Protein 3A5V (pdb70)

CATH classification: 3.20.20.70 (+1 more: 2.60.40.1180)

Foldseek 3Di:
DPQPPQLFFAAAAECPLPQNLVAALVVLLLLLVLCLVVCVVVLHHFEREYEPNQWDQDADPVREIWGHCVRYVPTLQVSQVSSVVSVGAYHYEFELACARPVGGGGDNVNQLRHLLVCVVSRHAEYEYAHPHNVPQADALVSVLVSLLSNLVSNVVSVHHHQFEYHHALGNHCLPRVQVRHQEYEQAAAEDLAAQDDDPQCPDQESDDDRRGHNQHLNSLLSHLLVRLVSFHRRYAYASHEQCQPVPNDDLQLSLLSLQQCQQSLHRHYHHDRSNDADPSSCLRSVQSLSNCNSRFSVRGHWHWLDDDPQWTWTKDDGPPAKIKIKIFGQAQFKDKDKDFLCSNPVVLPPQFDQQDWWWKAFRSVRGIPHIDGGMDIDIAGHRHMTIIMTPHHRGHD

Radius of gyration: 21.17 Å; Cα contacts (8 Å, |Δi|>4): 950; chains: 1; bounding box: 44×57×59 Å

Structure (mmCIF, N/CA/C/O backbone):
data_3A5V
#
_entry.id   3A5V
#
_cell.length_a   142.470
_cell.length_b   142.470
_cell.length_c   130.580
_cell.angle_alpha   90.00
_cell.angle_beta   90.00
_cell.angle_gamma   90.00
#
_symmetry.space_group_name_H-M   'I 4 2 2'
#
loop_
_entity.id
_entity.type
_entity.pdbx_description
1 polymer Alpha-galactosidase
2 branched alpha-D-mannopyranose-(1-3)-[alpha-D-mannopyranose-(1-6)]alpha-D-mannopyranose-(1-6)-[alpha-D-mannopyranose-(1-3)]beta-D-mannopyranose-(1-4)-2-acetamido-2-deoxy-beta-D-glucopyranose-(1-4)-2-acetamido-2-deoxy-beta-D-glucopyranose
3 branched 2-acetamido-2-deoxy-beta-D-glucopyranose-(1-4)-2-acetamido-2-deoxy-beta-D-glucopyranose
4 branched beta-D-mannopyranose-(1-4)-2-acetamido-2-deoxy-beta-D-glucopyranose-(1-4)-2-acetamido-2-deoxy-beta-D-glucopyranose
5 non-polymer 2-(2-{2-[2-(2-METHOXY-ETHOXY)-ETHOXY]-ETHOXY}-ETHOXY)-ETHANOL
6 non-polymer 2-AMINO-2-HYDROXYMETHYL-PROPANE-1,3-DIOL
7 water water
#
loop_
_atom_site.group_PDB
_atom_site.id
_atom_site.type_symbol
_atom_site.label_atom_id
_atom_site.label_alt_id
_atom_site.label_comp_id
_atom_site.label_asym_id
_atom_site.label_entity_id
_atom_site.label_seq_id
_atom_site.pdbx_PDB_ins_code
_atom_site.Cartn_x
_atom_site.Cartn_y
_atom_site.Cartn_z
_atom_site.occupancy
_atom_site.B_iso_or_equiv
_atom_site.auth_seq_id
_atom_site.auth_comp_id
_atom_site.auth_asym_id
_atom_site.auth_atom_id
_atom_site.pdbx_PDB_model_num
ATOM 1 N N . ALA A 1 1 ? 25.110 4.169 24.400 1.00 23.83 1 ALA A N 1
ATOM 2 C CA . ALA A 1 1 ? 25.331 4.052 22.928 1.00 23.88 1 ALA A CA 1
ATOM 3 C C . ALA A 1 1 ? 26.824 3.895 22.614 1.00 24.49 1 ALA A C 1
ATOM 4 O O . ALA A 1 1 ? 27.688 4.417 23.350 1.00 23.89 1 ALA A O 1
ATOM 6 N N . ASN A 1 2 ? 27.102 3.156 21.535 1.00 24.56 2 ASN A N 1
ATOM 7 C CA . ASN A 1 2 ? 28.470 2.881 21.054 1.00 24.35 2 ASN A CA 1
ATOM 8 C C . ASN A 1 2 ? 28.849 3.924 20.005 1.00 23.05 2 ASN A C 1
ATOM 9 O O . ASN A 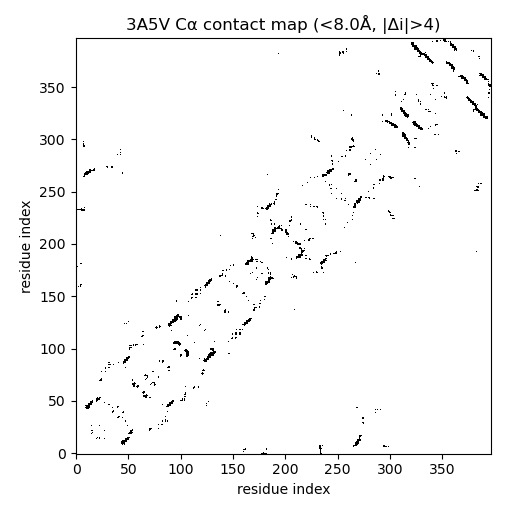1 2 ? 28.998 3.605 18.829 1.00 24.29 2 ASN A O 1
ATOM 14 N N . ASN A 1 3 ? 28.968 5.184 20.429 1.00 21.32 3 ASN A N 1
ATOM 15 C CA . ASN A 1 3 ? 29.329 6.281 19.526 1.00 19.59 3 ASN A CA 1
ATOM 16 C C . ASN A 1 3 ? 30.638 6.970 19.944 1.00 18.44 3 ASN A C 1
ATOM 17 O O . ASN A 1 3 ? 30.925 8.079 19.519 1.00 17.69 3 ASN A O 1
ATOM 22 N N . GLY A 1 4 ? 31.417 6.314 20.792 1.00 17.90 4 GLY A N 1
ATOM 23 C CA . GLY A 1 4 ? 32.687 6.886 21.242 1.00 17.50 4 GLY A CA 1
ATOM 24 C C . GLY A 1 4 ? 32.589 7.966 22.300 1.00 16.77 4 GLY A C 1
ATOM 25 O O . GLY A 1 4 ? 33.608 8.525 22.708 1.00 16.35 4 GLY A O 1
ATOM 26 N N . LEU A 1 5 ? 31.371 8.267 22.766 1.00 15.27 5 LEU A N 1
ATOM 27 C CA . LEU A 1 5 ? 31.182 9.372 23.702 1.00 14.45 5 LEU A CA 1
ATOM 28 C C . LEU A 1 5 ? 30.685 8.884 25.059 1.00 14.16 5 LEU A C 1
ATOM 29 O O . LEU A 1 5 ? 30.175 7.762 25.166 1.00 13.43 5 LEU A O 1
ATOM 34 N N . ALA A 1 6 ? 30.834 9.726 26.084 1.00 13.52 6 ALA A N 1
ATOM 35 C CA . ALA A 1 6 ? 30.427 9.358 27.461 1.00 13.73 6 ALA A CA 1
ATOM 36 C C . ALA A 1 6 ? 30.973 7.990 27.897 1.00 13.88 6 ALA A C 1
ATOM 37 O O . ALA A 1 6 ? 30.263 7.182 28.532 1.00 13.11 6 ALA A O 1
ATOM 39 N N . ILE A 1 7 ? 32.250 7.738 27.578 1.00 13.14 7 ILE A N 1
ATOM 40 C CA . ILE A 1 7 ? 32.912 6.489 27.999 1.00 13.97 7 ILE A CA 1
ATOM 41 C C . ILE A 1 7 ? 32.901 6.424 29.535 1.00 12.52 7 ILE A C 1
ATOM 42 O O . ILE A 1 7 ? 32.737 5.355 30.131 1.00 12.70 7 ILE A O 1
ATOM 47 N N . THR A 1 8 ? 33.103 7.589 30.145 1.00 12.00 8 THR A N 1
ATOM 48 C CA . THR A 1 8 ? 32.808 7.843 31.550 1.00 11.90 8 THR A CA 1
ATOM 49 C C . THR A 1 8 ? 31.638 8.847 31.531 1.00 11.93 8 THR A C 1
ATOM 50 O O . THR A 1 8 ? 31.357 9.449 30.474 1.00 11.59 8 THR A O 1
ATOM 54 N N . PRO A 1 9 ? 30.936 9.022 32.671 1.00 11.18 9 PRO A N 1
ATOM 55 C CA . PRO A 1 9 ? 29.858 10.010 32.674 1.00 12.16 9 PRO A CA 1
ATOM 56 C C . PRO A 1 9 ? 30.333 11.417 32.273 1.00 12.55 9 PRO A C 1
ATOM 57 O O . PRO A 1 9 ? 31.429 11.836 32.672 1.00 12.65 9 PRO A O 1
ATOM 61 N N . GLN A 1 10 ? 29.519 12.136 31.498 1.00 12.07 10 GLN A N 1
ATOM 62 C CA . GLN A 1 10 ? 29.864 13.523 31.116 1.00 12.08 10 GLN A CA 1
ATOM 63 C C . GLN A 1 10 ? 29.876 14.472 32.330 1.00 11.76 10 GLN A C 1
ATOM 64 O O . GLN A 1 10 ? 29.174 14.248 33.313 1.00 10.65 10 GLN A O 1
ATOM 70 N N . MET A 1 11 ? 30.695 15.519 32.249 1.00 10.84 11 MET A N 1
ATOM 71 C CA . MET A 1 11 ? 30.759 16.537 33.283 1.00 11.15 11 MET A CA 1
ATOM 72 C C . MET A 1 11 ? 30.675 17.897 32.601 1.00 11.28 11 MET A C 1
ATOM 73 O O . MET A 1 11 ? 31.169 18.072 31.485 1.00 10.95 11 MET A O 1
ATOM 78 N N . GLY A 1 12 ? 30.063 18.865 33.268 1.00 11.28 12 GLY A N 1
ATOM 79 C CA . GLY A 1 12 ? 29.858 20.159 32.630 1.00 11.43 12 GLY A CA 1
ATOM 80 C C . GLY A 1 12 ? 29.035 21.100 33.481 1.00 11.40 12 GLY A C 1
ATOM 81 O O . GLY A 1 12 ? 28.982 20.968 34.716 1.00 11.45 12 GLY A O 1
ATOM 82 N N . TRP A 1 13 ? 28.396 22.044 32.807 1.00 11.76 13 TRP A N 1
ATOM 83 C CA . TRP A 1 13 ? 27.618 23.112 33.439 1.00 11.91 13 TRP A CA 1
ATOM 84 C C . TRP A 1 13 ? 26.503 23.533 32.468 1.00 11.99 13 TRP A C 1
ATOM 85 O O . TRP A 1 13 ? 26.693 23.513 31.241 1.00 12.82 13 TRP A O 1
ATOM 96 N N . ASN A 1 14 ? 25.360 23.922 33.029 1.00 12.13 14 ASN A N 1
ATOM 97 C CA . ASN A 1 14 ? 24.132 24.207 32.283 1.00 12.43 14 ASN A CA 1
ATOM 98 C C . ASN A 1 14 ? 23.582 25.587 32.687 1.00 11.92 14 ASN A C 1
ATOM 99 O O . ASN A 1 14 ? 23.594 25.932 33.866 1.00 12.65 14 ASN A O 1
ATOM 104 N N . THR A 1 15 ? 23.118 26.365 31.700 1.00 12.70 15 THR A N 1
ATOM 105 C CA . THR A 1 15 ? 22.698 27.766 31.898 1.00 12.90 15 THR A CA 1
ATOM 106 C C . THR A 1 15 ? 21.412 27.975 32.705 1.00 13.54 15 THR A C 1
ATOM 107 O O . THR A 1 15 ? 21.188 29.079 33.202 1.00 13.40 15 THR A O 1
ATOM 111 N N . TRP A 1 16 ? 20.574 26.939 32.826 1.00 13.41 16 TRP A N 1
ATOM 112 C CA . TRP A 1 16 ? 19.193 27.152 33.310 1.00 13.51 16 TRP A CA 1
ATOM 113 C C . TRP A 1 16 ? 19.066 27.746 34.716 1.00 14.10 16 TRP A C 1
ATOM 114 O O . TRP A 1 16 ? 18.436 28.795 34.885 1.00 13.84 16 TRP A O 1
ATOM 125 N N . ASN A 1 17 ? 19.633 27.078 35.720 1.00 14.34 17 ASN A N 1
ATOM 126 C CA . ASN A 1 17 ? 19.400 27.479 37.114 1.00 15.15 17 ASN A CA 1
ATOM 127 C C . ASN A 1 17 ? 19.815 28.918 37.402 1.00 15.82 17 ASN A C 1
ATOM 128 O O . ASN A 1 17 ? 19.069 29.673 38.035 1.00 16.28 17 ASN A O 1
ATOM 133 N N . LYS A 1 18 ? 20.972 29.311 36.881 1.00 15.69 18 LYS A N 1
ATOM 134 C CA . LYS A 1 18 ? 21.472 30.660 37.100 1.00 16.16 18 LYS A CA 1
ATOM 135 C C . LYS A 1 18 ? 20.771 31.713 36.204 1.00 16.34 18 LYS A C 1
ATOM 136 O O . LYS A 1 18 ? 20.335 32.757 36.693 1.00 16.26 18 LYS A O 1
ATOM 142 N N . TYR A 1 19 ? 20.653 31.438 34.906 1.00 16.42 19 TYR A N 1
ATOM 143 C CA . TYR A 1 19 ? 20.241 32.489 33.962 1.00 17.30 19 TYR A CA 1
ATOM 144 C C . TYR A 1 19 ? 18.828 32.351 33.433 1.00 17.77 19 TYR A C 1
ATOM 145 O O . TYR A 1 19 ? 18.223 33.343 33.018 1.00 17.52 19 TYR A O 1
ATOM 154 N N . GLY A 1 20 ? 18.306 31.125 33.439 1.00 18.29 20 GLY A N 1
ATOM 155 C CA . GLY A 1 20 ? 16.968 30.860 32.917 1.00 19.03 20 GLY A CA 1
ATOM 156 C C . GLY A 1 20 ? 16.730 31.443 31.536 1.00 20.16 20 GLY A C 1
ATOM 157 O O . GLY A 1 20 ? 17.547 31.301 30.614 1.00 19.62 20 GLY A O 1
ATOM 158 N N . CYS A 1 21 ? 15.603 32.127 31.397 1.00 21.07 21 CYS A N 1
ATOM 159 C CA . CYS A 1 21 ? 15.274 32.782 30.152 1.00 23.00 21 CYS A CA 1
ATOM 160 C C . CYS A 1 21 ? 16.021 34.096 29.907 1.00 23.67 21 CYS A C 1
ATOM 161 O O . CYS A 1 21 ? 15.906 34.670 28.831 1.00 24.80 21 CYS A O 1
ATOM 164 N N . ASN A 1 22 ? 16.797 34.579 30.877 1.00 24.04 22 ASN A N 1
ATOM 165 C CA . ASN A 1 22 ? 17.680 35.725 30.623 1.00 25.08 22 ASN A CA 1
ATOM 166 C C . ASN A 1 22 ? 19.017 35.324 29.983 1.00 24.52 22 ASN A C 1
ATOM 167 O O . ASN A 1 22 ? 19.917 36.148 29.834 1.00 24.92 22 ASN A O 1
ATOM 172 N N . VAL A 1 23 ? 19.142 34.061 29.590 1.00 23.25 23 VAL A N 1
ATOM 173 C CA . VAL A 1 23 ? 20.383 33.586 28.963 1.00 22.57 23 VAL A CA 1
ATOM 174 C C . VAL A 1 23 ? 20.714 34.411 27.692 1.00 22.29 23 VAL A C 1
ATOM 175 O O . VAL A 1 23 ? 19.822 34.784 26.926 1.00 22.34 23 VAL A O 1
ATOM 179 N N . ASP A 1 24 ? 21.992 34.720 27.491 1.00 21.31 24 ASP A N 1
ATOM 180 C CA . ASP A 1 24 ? 22.421 35.392 26.262 1.00 20.66 24 ASP A CA 1
ATOM 181 C C . ASP A 1 24 ? 23.891 35.080 25.990 1.00 19.87 24 ASP A C 1
ATOM 182 O O . ASP A 1 24 ? 24.565 34.474 26.828 1.00 19.02 24 ASP A O 1
ATOM 187 N N . GLU A 1 25 ? 24.379 35.520 24.832 1.00 19.38 25 GLU A N 1
ATOM 188 C CA . GLU A 1 25 ? 25.748 35.258 24.397 1.00 19.21 25 GLU A CA 1
ATOM 189 C C . GLU A 1 25 ? 26.801 35.654 25.437 1.00 19.16 25 GLU A C 1
ATOM 190 O O . GLU A 1 25 ? 27.715 34.872 25.714 1.00 18.69 25 GLU A O 1
ATOM 196 N N . GLN A 1 26 ? 26.673 36.853 26.018 1.00 18.88 26 GLN A N 1
ATOM 197 C CA . GLN A 1 26 ? 27.708 37.362 26.927 1.00 19.24 26 GLN A CA 1
ATOM 198 C C . GLN A 1 26 ? 27.784 36.614 28.252 1.00 18.22 26 GLN A C 1
ATOM 199 O O . GLN A 1 26 ? 28.878 36.367 28.761 1.00 16.95 26 GLN A O 1
ATOM 205 N N . LEU A 1 27 ? 26.622 36.256 28.797 1.00 17.51 27 LEU A N 1
ATOM 206 C CA . LEU A 1 27 ? 26.564 35.479 30.031 1.00 17.21 27 LEU A CA 1
ATOM 207 C C . LEU A 1 27 ? 27.166 34.091 29.837 1.00 16.41 27 LEU A C 1
ATOM 208 O O . LEU A 1 27 ? 27.891 33.587 30.708 1.00 16.77 27 LEU A O 1
ATOM 213 N N . ILE A 1 28 ? 26.870 33.471 28.702 1.00 15.77 28 ILE A N 1
ATOM 214 C CA . ILE A 1 28 ? 27.435 32.153 28.397 1.00 15.29 28 ILE A CA 1
ATOM 215 C C . ILE A 1 28 ? 28.966 32.245 28.279 1.00 16.17 28 ILE A C 1
ATOM 216 O O . ILE A 1 28 ? 29.700 31.423 28.829 1.00 14.97 28 ILE A O 1
ATOM 221 N N . LEU A 1 29 ? 29.436 33.260 27.557 1.00 16.70 29 LEU A N 1
ATOM 222 C CA . LEU A 1 29 ? 30.876 33.435 27.345 1.00 18.71 29 LEU A CA 1
ATOM 223 C C . LEU A 1 29 ? 31.598 33.727 28.663 1.00 17.50 29 LEU A C 1
ATOM 224 O O . LEU A 1 29 ? 32.665 33.179 28.910 1.00 17.35 29 LEU A O 1
ATOM 229 N N . ASP A 1 30 ? 31.005 34.549 29.529 1.00 17.21 30 ASP A N 1
ATOM 230 C CA . ASP A 1 30 ? 31.586 34.803 30.850 1.00 17.16 30 ASP A CA 1
ATOM 231 C C . ASP A 1 30 ? 31.622 33.555 31.741 1.00 16.11 30 ASP A C 1
ATOM 232 O O . ASP A 1 30 ? 32.576 33.348 32.490 1.00 15.21 30 ASP A O 1
ATOM 237 N N . ALA A 1 31 ? 30.575 32.735 31.668 1.00 15.50 31 ALA A N 1
ATOM 238 C CA . ALA A 1 31 ? 30.541 31.479 32.435 1.00 14.53 31 ALA A CA 1
ATOM 239 C C . ALA A 1 31 ? 31.604 30.488 31.917 1.00 14.20 31 ALA A C 1
ATOM 240 O O . ALA A 1 31 ? 32.270 29.833 32.718 1.00 14.16 31 ALA A O 1
ATOM 242 N N . ALA A 1 32 ? 31.753 30.386 30.591 1.00 13.66 32 ALA A N 1
ATOM 243 C CA . ALA A 1 32 ? 32.756 29.482 29.992 1.00 13.80 32 ALA A CA 1
ATOM 244 C C . ALA A 1 32 ? 34.165 29.891 30.417 1.00 13.70 32 ALA A C 1
ATOM 245 O O . ALA A 1 32 ? 35.002 29.026 30.717 1.00 13.57 32 ALA A O 1
ATOM 247 N N . LYS A 1 33 ? 34.419 31.207 30.460 1.00 13.05 33 LYS A N 1
ATOM 248 C CA . LYS A 1 33 ? 35.722 31.725 30.897 1.00 13.64 33 LYS A CA 1
ATOM 249 C C . LYS A 1 33 ? 35.967 31.476 32.377 1.00 13.55 33 LYS A C 1
ATOM 250 O O . LYS A 1 33 ? 37.085 31.168 32.781 1.00 14.41 33 LYS A O 1
ATOM 256 N N . ALA A 1 34 ? 34.916 31.586 33.187 1.00 12.90 34 ALA A N 1
ATOM 257 C CA . ALA A 1 34 ? 35.000 31.238 34.609 1.00 12.87 34 ALA A CA 1
ATOM 258 C C . ALA A 1 34 ? 35.255 29.728 34.832 1.00 12.91 34 ALA A C 1
ATOM 259 O O . ALA A 1 34 ? 36.074 29.348 35.671 1.00 13.63 34 ALA A O 1
ATOM 261 N N . ILE A 1 35 ? 34.546 28.879 34.082 1.00 13.13 35 ILE A N 1
ATOM 262 C CA . ILE A 1 35 ? 34.776 27.427 34.079 1.00 12.48 35 ILE A CA 1
ATOM 263 C C . ILE A 1 35 ? 36.248 27.100 33.775 1.00 13.65 35 ILE A C 1
ATOM 264 O O . ILE A 1 35 ? 36.873 26.334 34.512 1.00 12.94 35 ILE A O 1
ATOM 269 N N . ALA A 1 36 ? 36.806 27.716 32.721 1.00 13.36 36 ALA A N 1
ATOM 270 C CA . ALA A 1 36 ? 38.221 27.533 32.393 1.00 13.67 36 ALA A CA 1
ATOM 271 C C . ALA A 1 36 ? 39.149 28.085 33.473 1.00 14.00 36 ALA A C 1
ATOM 272 O O . ALA A 1 36 ? 40.058 27.392 33.922 1.00 14.74 36 ALA A O 1
ATOM 274 N N . SER A 1 37 ? 38.914 29.323 33.897 1.00 14.06 37 SER A N 1
ATOM 275 C CA . SER A 1 37 ? 39.846 30.016 34.808 1.00 13.61 37 SER A CA 1
ATOM 276 C C . SER A 1 37 ? 39.831 29.479 36.242 1.00 14.21 37 SER A C 1
ATOM 277 O O . SER A 1 37 ? 40.873 29.461 36.920 1.00 13.76 37 SER A O 1
ATOM 280 N N . SER A 1 38 ? 38.664 29.031 36.696 1.00 13.49 38 SER A N 1
ATOM 281 C CA . SER A 1 38 ? 38.526 28.515 38.062 1.00 13.67 38 SER A CA 1
ATOM 282 C C . SER A 1 38 ? 39.190 27.160 38.254 1.00 13.65 38 SER A C 1
ATOM 283 O O . SER A 1 38 ? 39.368 26.725 39.389 1.00 14.43 38 SER A O 1
ATOM 286 N N . GLY A 1 39 ? 39.502 26.470 37.161 1.00 13.35 39 GLY A N 1
ATOM 287 C CA . GLY A 1 39 ? 40.045 25.111 37.250 1.00 13.72 39 GLY A CA 1
ATOM 288 C C . GLY A 1 39 ? 39.027 24.002 36.982 1.00 13.85 39 GLY A C 1
ATOM 289 O O . GLY A 1 39 ? 39.401 22.829 36.882 1.00 14.08 39 GLY A O 1
ATOM 290 N N . LEU A 1 40 ? 37.750 24.361 36.869 1.00 13.23 40 LEU A N 1
ATOM 291 C CA . LEU A 1 40 ? 36.692 23.373 36.624 1.00 13.47 40 LEU A CA 1
ATOM 292 C C . LEU A 1 40 ? 36.907 22.614 35.321 1.00 13.47 40 LEU A C 1
ATOM 293 O O . LEU A 1 40 ? 36.727 21.400 35.277 1.00 12.61 40 LEU A O 1
ATOM 298 N N . LYS A 1 41 ? 37.304 23.328 34.262 1.00 13.16 41 LYS A N 1
ATOM 299 C CA . LYS A 1 41 ? 37.611 22.670 33.006 1.00 14.13 41 LYS A CA 1
ATOM 300 C C . LYS A 1 41 ? 38.622 21.527 33.167 1.00 14.09 41 LYS A C 1
ATOM 301 O O . LYS A 1 41 ? 38.383 20.398 32.705 1.00 14.04 41 LYS A O 1
ATOM 307 N N . ASP A 1 42 ? 39.752 21.818 33.807 1.00 14.74 42 ASP A N 1
ATOM 308 C CA . ASP A 1 42 ? 40.805 20.824 33.937 1.00 15.99 42 ASP A CA 1
ATOM 309 C C . ASP A 1 42 ? 40.444 19.698 34.913 1.00 16.37 42 ASP A C 1
ATOM 310 O O . ASP A 1 42 ? 41.037 18.625 34.856 1.00 16.66 42 ASP A O 1
ATOM 315 N N . LEU A 1 43 ? 39.476 19.944 35.799 1.00 16.32 43 LEU A N 1
ATOM 316 C CA . LEU A 1 43 ? 38.936 18.871 36.653 1.00 16.36 43 LEU A CA 1
ATOM 317 C C . LEU A 1 43 ? 38.064 17.876 35.874 1.00 16.15 43 LEU A C 1
ATOM 318 O O . LEU A 1 43 ? 37.841 16.751 36.326 1.00 16.52 43 LEU A O 1
ATOM 323 N N . GLY A 1 44 ? 37.580 18.291 34.702 1.00 15.43 44 GLY A N 1
ATOM 324 C CA . GLY A 1 44 ? 36.757 17.424 33.854 1.00 14.59 44 GLY A CA 1
ATOM 325 C C . GLY A 1 44 ? 35.448 18.031 33.392 1.00 14.28 44 GLY A C 1
ATOM 326 O O . GLY A 1 44 ? 34.813 17.478 32.502 1.00 13.81 44 GLY A O 1
ATOM 327 N N . TYR A 1 45 ? 35.034 19.161 33.985 1.00 13.34 45 TYR A N 1
ATOM 328 C CA . TYR A 1 45 ? 33.755 19.785 33.617 1.00 13.58 45 TYR A CA 1
ATOM 329 C C . TYR A 1 45 ? 33.944 20.591 32.330 1.00 13.96 45 TYR A C 1
ATOM 330 O O . TYR A 1 45 ? 34.263 21.791 32.373 1.00 13.53 45 TYR A O 1
ATOM 339 N N . ASN A 1 46 ? 33.740 19.935 31.198 1.00 14.53 46 ASN A N 1
ATOM 340 C CA . ASN A 1 46 ? 34.142 20.514 29.927 1.00 15.41 46 ASN A CA 1
ATOM 341 C C . ASN A 1 46 ? 32.988 20.868 29.000 1.00 15.47 46 ASN A C 1
ATOM 342 O O . ASN A 1 46 ? 33.209 21.558 28.007 1.00 15.77 46 ASN A O 1
ATOM 347 N N . TYR A 1 47 ? 31.759 20.416 29.319 1.00 14.07 47 TYR A N 1
ATOM 348 C CA . TYR A 1 47 ? 30.592 20.778 28.502 1.00 13.26 47 TYR A CA 1
ATOM 349 C C . TYR A 1 47 ? 29.913 22.063 29.018 1.00 13.45 47 TYR A C 1
ATOM 350 O O . TYR A 1 47 ? 29.619 22.185 30.208 1.00 13.23 47 TYR A O 1
ATOM 359 N N . VAL A 1 48 ? 29.679 23.018 28.119 1.00 13.25 48 VAL A N 1
ATOM 360 C CA . VAL A 1 48 ? 28.911 24.236 28.435 1.00 13.07 48 VAL A CA 1
ATOM 361 C C . VAL A 1 48 ? 27.582 24.106 27.692 1.00 12.56 48 VAL A C 1
ATOM 362 O O . VAL A 1 48 ? 27.522 24.198 26.461 1.00 13.35 48 VAL A O 1
ATOM 366 N N . ILE A 1 49 ? 26.517 23.877 28.444 1.00 13.66 49 ILE A N 1
ATOM 367 C CA . ILE A 1 49 ? 25.239 23.487 27.848 1.00 12.51 49 ILE A CA 1
ATOM 368 C C . ILE A 1 49 ? 24.269 24.641 27.910 1.00 13.06 49 ILE A C 1
ATOM 369 O O . ILE A 1 49 ? 23.940 25.129 28.992 1.00 12.94 49 ILE A O 1
ATOM 374 N N . ILE A 1 50 ? 23.824 25.088 26.734 1.00 13.03 50 ILE A N 1
ATOM 375 C CA . ILE A 1 50 ? 22.859 26.172 26.627 1.00 12.31 50 ILE A CA 1
ATOM 376 C C . ILE A 1 50 ? 21.476 25.536 26.776 1.00 12.87 50 ILE A C 1
ATOM 377 O O . ILE A 1 50 ? 21.089 24.691 25.951 1.00 12.68 50 ILE A O 1
ATOM 382 N N . ASP A 1 51 ? 20.749 25.912 27.831 1.00 13.07 51 ASP A N 1
ATOM 383 C CA . ASP A 1 51 ? 19.452 25.279 28.113 1.00 13.83 51 ASP A CA 1
ATOM 384 C C . ASP A 1 51 ? 18.316 25.983 27.335 1.00 14.31 51 ASP A C 1
ATOM 385 O O . ASP A 1 51 ? 18.568 26.578 26.286 1.00 14.97 51 ASP A O 1
ATOM 390 N N . ASP A 1 52 ? 17.080 25.932 27.844 1.00 14.86 52 ASP A N 1
ATOM 391 C CA . ASP A 1 52 ? 15.905 26.457 27.138 1.00 14.92 52 ASP A CA 1
ATOM 392 C C . ASP A 1 52 ? 16.002 27.992 26.976 1.00 15.41 52 ASP A C 1
ATOM 393 O O . ASP A 1 52 ? 16.743 28.654 27.711 1.00 14.45 52 ASP A O 1
ATOM 398 N N . CYS A 1 53 ? 15.223 28.540 26.038 1.00 16.63 53 CYS A N 1
ATOM 399 C CA . CYS A 1 53 ? 15.005 30.003 25.856 1.00 17.46 53 CYS A CA 1
ATOM 400 C C . CYS A 1 53 ? 16.087 30.685 24.994 1.00 17.02 53 CYS A C 1
ATOM 401 O O . CYS A 1 53 ? 16.202 31.913 25.006 1.00 17.57 53 CYS A O 1
ATOM 406 N N . TRP A 1 54 ? 16.839 29.891 24.223 1.00 16.13 54 TRP A N 1
ATOM 407 C CA . TRP A 1 54 ? 17.774 30.422 23.216 1.00 16.21 54 TRP A CA 1
ATOM 408 C C . TRP A 1 54 ? 17.072 30.709 21.881 1.00 16.32 54 TRP A C 1
ATOM 409 O O . TRP A 1 54 ? 17.604 31.444 21.058 1.00 16.39 54 TRP A O 1
ATOM 420 N N . GLN A 1 55 ? 15.884 30.128 21.697 1.00 15.94 55 GLN A N 1
ATOM 421 C CA . GLN A 1 55 ? 15.219 30.031 20.397 1.00 16.49 55 GLN A CA 1
ATOM 422 C C . GLN A 1 55 ? 14.653 31.359 19.896 1.00 17.25 55 GLN A C 1
ATOM 423 O O . GLN A 1 55 ? 14.137 32.156 20.669 1.00 16.12 55 GLN A O 1
ATOM 429 N N . LYS A 1 56 ? 14.760 31.565 18.585 1.00 18.09 56 LYS A N 1
ATOM 430 C CA . LYS A 1 56 ? 14.002 32.598 17.891 1.00 19.62 56 LYS A CA 1
ATOM 431 C C . LYS A 1 56 ? 12.513 32.226 17.942 1.00 20.17 56 LYS A C 1
ATOM 432 O O . LYS A 1 56 ? 12.154 31.043 18.114 1.00 19.62 56 LYS A O 1
ATOM 438 N N . ASN A 1 57 ? 11.644 33.228 17.814 1.00 20.58 57 ASN A N 1
ATOM 439 C CA . ASN A 1 57 ? 10.197 33.025 17.984 1.00 22.26 57 ASN A CA 1
ATOM 440 C C . ASN A 1 57 ? 9.528 32.164 16.907 1.00 22.14 57 ASN A C 1
ATOM 441 O O . ASN A 1 57 ? 8.473 31.582 17.154 1.00 22.35 57 ASN A O 1
ATOM 446 N N . GLU A 1 58 ? 10.133 32.085 15.722 1.00 21.95 58 GLU A N 1
ATOM 447 C CA . GLU A 1 58 ? 9.599 31.273 14.635 1.00 22.71 58 GLU A CA 1
ATOM 448 C C . GLU A 1 58 ? 10.732 30.687 13.807 1.00 21.78 58 GLU A C 1
ATOM 449 O O . GLU A 1 58 ? 11.831 31.236 13.795 1.00 21.58 58 GLU A O 1
ATOM 455 N N . ARG A 1 59 ? 10.458 29.566 13.139 1.00 21.02 59 ARG A N 1
ATOM 456 C CA . ARG A 1 59 ? 11.386 28.959 12.185 1.00 21.29 59 ARG A CA 1
ATOM 457 C C . ARG A 1 59 ? 11.541 29.829 10.932 1.00 22.45 59 ARG A C 1
ATOM 458 O O . ARG A 1 59 ? 10.666 30.639 10.612 1.00 21.90 59 ARG A O 1
ATOM 466 N N . GLU A 1 60 ? 12.666 29.657 10.248 1.00 23.55 60 GLU A N 1
ATOM 467 C CA . GLU A 1 60 ? 12.913 30.310 8.971 1.00 24.73 60 GLU A CA 1
ATOM 468 C C . GLU A 1 60 ? 12.007 29.682 7.906 1.00 25.53 60 GLU A C 1
ATOM 469 O O . GLU A 1 60 ? 11.454 28.589 8.103 1.00 24.99 60 GLU A O 1
ATOM 475 N N . SER A 1 61 ? 11.845 30.375 6.779 1.00 26.26 61 SER A N 1
ATOM 476 C CA . SER A 1 61 ? 11.159 29.787 5.615 1.00 26.69 61 SER A CA 1
ATOM 477 C C . SER A 1 61 ? 11.797 28.474 5.220 1.00 26.17 61 SER A C 1
ATOM 478 O O . SER A 1 61 ? 11.107 27.556 4.790 1.00 26.69 61 SER A O 1
ATOM 481 N N . SER A 1 62 ? 13.115 28.396 5.377 1.00 25.79 62 SER A N 1
ATOM 482 C CA . SER A 1 62 ? 13.886 27.181 5.127 1.00 26.00 62 SER A CA 1
ATOM 483 C C . SER A 1 62 ? 13.564 26.045 6.133 1.00 25.42 62 SER A C 1
ATOM 484 O O . SER A 1 62 ? 14.015 24.916 5.948 1.00 24.57 62 SER A O 1
ATOM 487 N N . LYS A 1 63 ? 12.803 26.371 7.187 1.00 24.93 63 LYS A N 1
ATOM 488 C CA . LYS A 1 63 ? 12.399 25.426 8.254 1.00 24.59 63 LYS A CA 1
ATOM 489 C C . LYS A 1 63 ? 13.417 25.256 9.385 1.00 23.86 63 LYS A C 1
ATOM 490 O O . LYS A 1 63 ? 13.114 24.605 10.387 1.00 23.19 63 LYS A O 1
ATOM 496 N N . THR A 1 64 ? 14.612 25.820 9.244 1.00 22.77 64 THR A N 1
ATOM 497 C CA . THR A 1 64 ? 15.559 25.768 10.358 1.00 22.98 64 THR A CA 1
ATOM 498 C C . THR A 1 64 ? 15.129 26.719 11.479 1.00 21.64 64 THR A C 1
ATOM 499 O O . THR A 1 64 ? 14.366 27.683 11.256 1.00 21.54 64 THR A O 1
ATOM 503 N N . LEU A 1 65 ? 15.577 26.416 12.692 1.00 19.83 65 LEU A N 1
ATOM 504 C CA . LEU A 1 65 ? 15.264 27.256 13.830 1.00 18.76 65 LEU A CA 1
ATOM 505 C C . LEU A 1 65 ? 16.564 27.898 14.296 1.00 19.06 65 LEU A C 1
ATOM 506 O O . LEU A 1 65 ? 17.480 27.217 14.785 1.00 18.74 65 LEU A O 1
ATOM 511 N N . LEU A 1 66 ? 16.644 29.211 14.131 1.00 18.70 66 LEU A N 1
ATOM 512 C CA . LEU A 1 66 ? 17.826 29.954 14.545 1.00 18.85 66 LEU A CA 1
ATOM 513 C C . LEU A 1 66 ? 17.665 30.463 15.981 1.00 18.46 66 LEU A C 1
ATOM 514 O O . LEU A 1 66 ? 16.592 30.330 16.584 1.00 17.68 66 LEU A O 1
ATOM 519 N N . ALA A 1 67 ? 18.741 31.022 16.534 1.00 18.64 67 ALA A N 1
ATOM 520 C CA . ALA A 1 67 ? 18.712 31.573 17.880 1.00 18.98 67 ALA A CA 1
ATOM 521 C C . ALA A 1 67 ? 18.105 32.976 17.897 1.00 19.84 67 ALA A C 1
ATOM 522 O O . ALA A 1 67 ? 18.094 33.663 16.871 1.00 20.04 67 ALA A O 1
ATOM 524 N N . ASP A 1 68 ? 17.591 33.388 19.052 1.00 20.06 68 ASP A N 1
ATOM 525 C CA . ASP A 1 68 ? 17.069 34.741 19.206 1.00 21.03 68 ASP A CA 1
ATOM 526 C C . ASP A 1 68 ? 18.150 35.770 18.844 1.00 21.05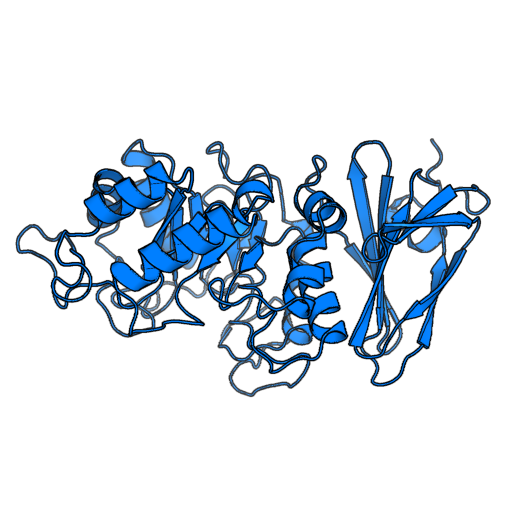 68 ASP A C 1
ATOM 527 O O . ASP A 1 68 ? 19.221 35.781 19.458 1.00 20.05 68 ASP A O 1
ATOM 532 N N . PRO A 1 69 ? 17.869 36.626 17.837 1.00 21.61 69 PRO A N 1
ATOM 533 C CA . PRO A 1 69 ? 18.876 37.587 17.366 1.00 21.87 69 PRO A CA 1
ATOM 534 C C . PRO A 1 69 ? 19.292 38.647 18.391 1.00 22.01 69 PRO A C 1
ATOM 535 O O . PRO A 1 69 ? 20.390 39.169 18.291 1.00 22.33 69 PRO A O 1
ATOM 539 N N . THR A 1 70 ? 18.433 38.975 19.350 1.00 22.33 70 THR A N 1
ATOM 540 C CA . THR A 1 70 ? 18.808 39.922 20.409 1.00 23.03 70 THR A CA 1
ATOM 541 C C . THR A 1 70 ? 19.784 39.278 21.403 1.00 22.55 70 THR A C 1
ATOM 542 O O . THR A 1 70 ? 20.832 39.847 21.710 1.00 22.37 70 THR A O 1
ATOM 546 N N . LYS A 1 71 ? 19.445 38.082 21.879 1.00 21.50 71 LYS A N 1
ATOM 547 C CA . LYS A 1 71 ? 20.276 37.351 22.833 1.00 21.07 71 LYS A CA 1
ATOM 548 C C . LYS A 1 71 ? 21.572 36.847 22.212 1.00 20.10 71 LYS A C 1
ATOM 549 O O . LYS A 1 71 ? 22.595 36.757 22.892 1.00 19.64 71 LYS A O 1
ATOM 555 N N . PHE A 1 72 ? 21.511 36.505 20.923 1.00 19.46 72 PHE A N 1
ATOM 556 C CA . PHE A 1 72 ? 22.642 35.956 20.194 1.00 19.68 72 PHE A CA 1
ATOM 557 C C . PHE A 1 72 ? 22.866 36.731 18.894 1.00 20.24 72 PHE A C 1
ATOM 558 O O . PHE A 1 72 ? 22.542 36.234 17.816 1.00 20.01 72 PHE A O 1
ATOM 566 N N . PRO A 1 73 ? 23.420 37.960 18.998 1.00 20.72 73 PRO A N 1
ATOM 567 C CA . PRO A 1 73 ? 23.497 38.841 17.819 1.00 21.09 73 PRO A CA 1
ATOM 568 C C . PRO A 1 73 ? 24.428 38.354 16.711 1.00 21.59 73 PRO A C 1
ATOM 569 O O . PRO A 1 73 ? 24.293 38.818 15.585 1.00 22.01 73 PRO A O 1
ATOM 573 N N . ARG A 1 74 ? 25.343 37.426 17.004 1.00 21.35 74 ARG A N 1
ATOM 574 C CA . ARG A 1 74 ? 26.168 36.812 15.942 1.00 21.88 74 ARG A CA 1
ATOM 575 C C . ARG A 1 74 ? 25.676 35.428 15.489 1.00 21.51 74 ARG A C 1
ATOM 576 O O . ARG A 1 74 ? 26.304 34.799 14.644 1.00 21.08 74 ARG A O 1
ATOM 584 N N . GLY A 1 75 ? 24.552 34.966 16.031 1.00 21.34 75 GLY A N 1
ATOM 585 C CA . GLY A 1 75 ? 24.147 33.573 15.839 1.00 20.74 75 GLY A CA 1
ATOM 586 C C . GLY A 1 75 ? 24.901 32.667 16.810 1.00 20.87 75 GLY A C 1
ATOM 587 O O . GLY A 1 75 ? 25.835 33.104 17.502 1.00 20.66 75 GLY A O 1
ATOM 588 N N . ILE A 1 76 ? 24.510 31.395 16.857 1.00 20.40 76 ILE A N 1
ATOM 589 C CA . ILE A 1 76 ? 25.143 30.435 17.775 1.00 19.86 76 ILE A CA 1
ATOM 590 C C . ILE A 1 76 ? 26.565 30.034 17.348 1.00 19.21 76 ILE A C 1
ATOM 591 O O . ILE A 1 76 ? 27.450 29.882 18.199 1.00 18.58 76 ILE A O 1
ATOM 596 N N . LYS A 1 77 ? 26.789 29.853 16.047 1.00 18.49 77 LYS A N 1
ATOM 597 C CA . LYS A 1 77 ? 28.081 29.297 15.607 1.00 18.41 77 LYS A CA 1
ATOM 598 C C . LYS A 1 77 ? 29.318 30.054 16.145 1.00 17.51 77 LYS A C 1
ATOM 599 O O . LYS A 1 77 ? 30.248 29.416 16.647 1.00 16.98 77 LYS A O 1
ATOM 605 N N . PRO A 1 78 ? 29.345 31.399 16.031 1.00 17.31 78 PRO A N 1
ATOM 606 C CA . PRO A 1 78 ? 30.526 32.112 16.535 1.00 16.88 78 PRO A CA 1
ATOM 607 C C . PRO A 1 78 ? 30.723 31.997 18.049 1.00 16.05 78 PRO A C 1
ATOM 608 O O . PRO A 1 78 ? 31.858 32.037 18.517 1.00 15.44 78 PRO A O 1
ATOM 612 N N . LEU A 1 79 ? 29.627 31.887 18.805 1.00 15.14 79 LEU A N 1
ATOM 613 C CA . LEU A 1 79 ? 29.708 31.591 20.233 1.00 15.10 79 LEU A CA 1
ATOM 614 C C . LEU A 1 79 ? 30.313 30.197 20.490 1.00 14.39 79 LEU A C 1
ATOM 615 O O . LEU A 1 79 ? 31.157 30.034 21.374 1.00 14.44 79 LEU A O 1
ATOM 620 N N . VAL A 1 80 ? 29.870 29.198 19.731 1.00 14.83 80 VAL A N 1
ATOM 621 C CA . VAL A 1 80 ? 30.434 27.841 19.854 1.00 15.16 80 VAL A CA 1
ATOM 622 C C . VAL A 1 80 ? 31.941 27.855 19.526 1.00 15.40 80 VAL A C 1
ATOM 623 O O . VAL A 1 80 ? 32.737 27.198 20.200 1.00 15.60 80 VAL A O 1
ATOM 627 N N . ASP A 1 81 ? 32.331 28.628 18.511 1.00 15.80 81 ASP A N 1
ATOM 628 C CA . ASP A 1 81 ? 33.764 28.794 18.182 1.00 16.31 81 ASP A CA 1
ATOM 629 C C . ASP A 1 81 ? 34.568 29.350 19.360 1.00 15.73 81 ASP A C 1
ATOM 630 O O . ASP A 1 81 ? 35.683 28.888 19.631 1.00 16.78 81 ASP A O 1
ATOM 635 N N . ASP A 1 82 ? 34.007 30.338 20.057 1.00 15.68 82 ASP A N 1
ATOM 636 C CA . ASP A 1 82 ? 34.631 30.917 21.263 1.00 15.15 82 ASP A CA 1
ATOM 637 C C . ASP A 1 82 ? 34.760 29.898 22.402 1.00 14.99 82 ASP A C 1
ATOM 638 O O . ASP A 1 82 ? 35.776 29.854 23.101 1.00 14.42 82 ASP A O 1
ATOM 643 N N . ILE A 1 83 ? 33.714 29.093 22.590 1.00 14.38 83 ILE A N 1
ATOM 644 C CA . ILE A 1 83 ? 33.732 27.977 23.548 1.00 14.00 83 ILE A CA 1
ATOM 645 C C . ILE A 1 83 ? 34.798 26.928 23.183 1.00 13.57 83 ILE A C 1
ATOM 646 O O . ILE A 1 83 ? 35.601 26.508 24.030 1.00 12.93 83 ILE A O 1
ATOM 651 N N . HIS A 1 84 ? 34.805 26.508 21.918 1.00 14.56 84 HIS A N 1
ATOM 652 C CA . HIS A 1 84 ? 35.848 25.607 21.425 1.00 14.82 84 HIS A CA 1
ATOM 653 C C . HIS A 1 84 ? 37.268 26.147 21.672 1.00 15.77 84 HIS A C 1
ATOM 654 O O . HIS A 1 84 ? 38.149 25.388 22.091 1.00 15.60 84 HIS A O 1
ATOM 661 N N . ASN A 1 85 ? 37.468 27.445 21.445 1.00 16.21 85 ASN A N 1
ATOM 662 C CA . ASN A 1 85 ? 38.764 28.113 21.699 1.00 17.89 85 ASN A CA 1
ATOM 663 C C . ASN A 1 85 ? 39.226 28.047 23.147 1.00 17.65 85 ASN A C 1
ATOM 664 O O . ASN A 1 85 ? 40.418 28.105 23.429 1.00 17.48 85 ASN A O 1
ATOM 669 N N . LEU A 1 86 ? 38.274 27.898 24.067 1.00 16.69 86 LEU A N 1
ATOM 670 C CA . LEU A 1 86 ? 38.612 27.777 25.479 1.00 16.46 86 LEU A CA 1
ATOM 671 C C . LEU A 1 86 ? 38.943 26.335 25.850 1.00 16.41 86 LEU A C 1
ATOM 672 O O . LEU A 1 86 ? 39.294 26.059 27.001 1.00 16.40 86 LEU A O 1
ATOM 677 N N . GLY A 1 87 ? 38.846 25.430 24.878 1.00 15.94 87 GLY A N 1
ATOM 678 C CA . GLY A 1 87 ? 39.109 24.003 25.131 1.00 16.34 87 GLY A CA 1
ATOM 679 C C . GLY A 1 87 ? 37.873 23.334 25.742 1.00 15.92 87 GLY A C 1
ATOM 680 O O . GLY A 1 87 ? 37.978 22.330 26.438 1.00 15.76 87 GLY A O 1
ATOM 681 N N . LEU A 1 88 ? 36.705 23.911 25.478 1.00 15.21 88 LEU A N 1
ATOM 682 C CA . LEU A 1 88 ? 35.444 23.411 26.024 1.00 15.14 88 LEU A CA 1
ATOM 683 C C . LEU A 1 88 ? 34.558 22.888 24.903 1.00 14.73 88 LEU A C 1
ATOM 684 O O . LEU A 1 88 ? 34.801 23.178 23.726 1.00 14.78 88 LEU A O 1
ATOM 689 N N . LYS A 1 89 ? 33.527 22.120 25.258 1.00 14.68 89 LYS A N 1
ATOM 690 C CA . LYS A 1 89 ? 32.555 21.658 24.274 1.00 14.57 89 LYS A CA 1
ATOM 691 C C . LYS A 1 89 ? 31.200 22.342 24.495 1.00 14.36 89 LYS A C 1
ATOM 692 O O . LYS A 1 89 ? 30.909 22.769 25.611 1.00 14.62 89 LYS A O 1
ATOM 698 N N . ALA A 1 90 ? 30.380 22.449 23.446 1.00 13.64 90 ALA A N 1
ATOM 699 C CA . ALA A 1 90 ? 29.120 23.193 23.531 1.00 13.73 90 ALA A CA 1
ATOM 700 C C . ALA A 1 90 ? 27.918 22.263 23.434 1.00 13.27 90 ALA A C 1
ATOM 701 O O . ALA A 1 90 ? 27.888 21.348 22.599 1.00 13.79 90 ALA A O 1
ATOM 703 N N . GLY A 1 91 ? 26.940 22.510 24.292 1.00 12.94 91 GLY A N 1
ATOM 704 C CA . GLY A 1 91 ? 25.672 21.769 24.262 1.00 12.20 91 GLY A CA 1
ATOM 705 C C . GLY A 1 91 ? 24.497 22.686 23.974 1.00 12.20 91 GLY A C 1
ATOM 706 O O . GLY A 1 91 ? 24.574 23.906 24.188 1.00 12.42 91 GLY A O 1
ATOM 707 N N . ILE A 1 92 ? 23.420 22.103 23.460 1.00 12.48 92 ILE A N 1
ATOM 708 C CA . ILE A 1 92 ? 22.177 22.823 23.156 1.00 12.14 92 ILE A CA 1
ATOM 709 C C . ILE A 1 92 ? 20.988 21.995 23.670 1.00 12.50 92 ILE A C 1
ATOM 710 O O . ILE A 1 92 ? 21.113 20.773 23.912 1.00 12.17 92 ILE A O 1
ATOM 715 N N . TYR A 1 93 ? 19.857 22.672 23.857 1.00 11.64 93 TYR A N 1
ATOM 716 C CA . TYR A 1 93 ? 18.649 22.053 24.400 1.00 12.33 93 TYR A CA 1
ATOM 717 C C . TYR A 1 93 ? 17.517 22.129 23.377 1.00 12.36 93 TYR A C 1
ATOM 718 O O . TYR A 1 93 ? 17.342 23.151 22.692 1.00 11.93 93 TYR A O 1
ATOM 727 N N . SER A 1 94 ? 16.753 21.039 23.277 1.00 12.05 94 SER A N 1
ATOM 728 C CA . SER A 1 94 ? 15.460 21.078 22.607 1.00 11.33 94 SER A CA 1
ATOM 729 C C . SER A 1 94 ? 14.535 20.089 23.318 1.00 11.52 94 SER A C 1
ATOM 730 O O . SER A 1 94 ? 14.889 19.540 24.392 1.00 11.27 94 SER A O 1
ATOM 733 N N . SER A 1 95 ? 13.350 19.880 22.754 1.00 11.22 95 SER A N 1
ATOM 734 C CA . SER A 1 95 ? 12.409 18.892 23.307 1.00 11.66 95 SER A CA 1
ATOM 735 C C . SER A 1 95 ? 11.913 17.981 22.199 1.00 11.59 95 SER A C 1
ATOM 736 O O . SER A 1 95 ? 11.736 18.419 21.053 1.00 11.70 95 SER A O 1
ATOM 739 N N . ALA A 1 96 ? 11.675 16.722 22.548 1.00 11.55 96 ALA A N 1
ATOM 740 C CA . ALA A 1 96 ? 10.989 15.786 21.659 1.00 11.54 96 ALA A CA 1
ATOM 741 C C . ALA A 1 96 ? 9.473 16.028 21.673 1.00 12.15 96 ALA A C 1
ATOM 742 O O . ALA A 1 96 ? 8.682 15.174 22.077 1.00 12.25 96 ALA A O 1
ATOM 744 N N . GLY A 1 97 ? 9.075 17.209 21.217 1.00 12.30 97 GLY A N 1
ATOM 745 C CA . GLY A 1 97 ? 7.681 17.641 21.228 1.00 12.35 97 GLY A CA 1
ATOM 746 C C . GLY A 1 97 ? 7.575 18.844 20.305 1.00 12.77 97 GLY A C 1
ATOM 747 O O . GLY A 1 97 ? 8.572 19.261 19.704 1.00 12.89 97 GLY A O 1
ATOM 748 N N . THR A 1 98 ? 6.385 19.420 20.204 1.00 12.42 98 THR A N 1
ATOM 749 C CA . THR A 1 98 ? 6.185 20.587 19.325 1.00 13.38 98 THR A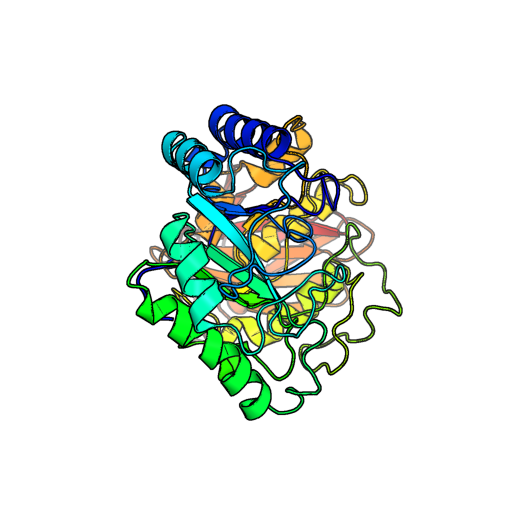 CA 1
ATOM 750 C C . THR A 1 98 ? 6.741 21.870 19.948 1.00 13.04 98 THR A C 1
ATOM 751 O O . THR A 1 98 ? 7.136 22.791 19.236 1.00 13.71 98 THR A O 1
ATOM 755 N N . LEU A 1 99 ? 6.793 21.888 21.279 1.00 13.14 99 LEU A N 1
ATOM 756 C CA . LEU A 1 99 ? 7.266 23.018 22.063 1.00 13.52 99 LEU A CA 1
ATOM 757 C C . LEU A 1 99 ? 8.206 22.519 23.157 1.00 13.47 99 LEU A C 1
ATOM 758 O O . LEU A 1 99 ? 8.150 21.344 23.577 1.00 12.89 99 LEU A O 1
ATOM 763 N N . THR A 1 100 ? 9.080 23.406 23.620 1.00 13.32 100 THR A N 1
ATOM 764 C CA . THR A 1 100 ? 9.936 23.078 24.754 1.00 13.14 100 THR A CA 1
ATOM 765 C C . THR A 1 100 ? 9.138 23.282 26.034 1.00 13.38 100 THR A C 1
ATOM 766 O O . THR A 1 100 ? 8.014 23.808 26.000 1.00 12.25 100 THR A O 1
ATOM 770 N N . CYS A 1 101 ? 9.716 22.885 27.170 1.00 14.18 101 CYS A N 1
ATOM 771 C CA . CYS A 1 101 ? 9.032 23.069 28.445 1.00 15.74 101 CYS A CA 1
ATOM 772 C C . CYS A 1 101 ? 8.751 24.545 28.721 1.00 15.75 101 CYS A C 1
ATOM 773 O O . CYS A 1 101 ? 7.736 24.879 29.351 1.00 15.82 101 CYS A O 1
ATOM 776 N N . GLY A 1 102 ? 9.605 25.424 28.190 1.00 15.46 102 GLY A N 1
ATOM 777 C CA . GLY A 1 102 ? 9.414 26.871 28.313 1.00 15.50 102 GLY A CA 1
ATOM 778 C C . GLY A 1 102 ? 8.468 27.472 27.284 1.00 16.16 102 GLY A C 1
ATOM 779 O O . GLY A 1 102 ? 8.256 28.692 27.273 1.00 15.80 102 GLY A O 1
ATOM 780 N N . GLY A 1 103 ? 7.916 26.630 26.403 1.00 15.76 103 GLY A N 1
ATOM 781 C CA . GLY A 1 103 ? 6.957 27.091 25.393 1.00 16.51 103 GLY A CA 1
ATOM 782 C C . GLY A 1 103 ? 7.554 27.578 24.080 1.00 16.76 103 GLY A C 1
ATOM 783 O O . GLY A 1 103 ? 6.855 28.183 23.269 1.00 16.72 103 GLY A O 1
ATOM 784 N N . HIS A 1 104 ? 8.838 27.304 23.851 1.00 17.26 104 HIS A N 1
ATOM 785 C CA . HIS A 1 104 ? 9.498 27.665 22.588 1.00 17.05 104 HIS A CA 1
ATOM 786 C C . HIS A 1 104 ? 9.386 26.560 21.538 1.00 16.74 104 HIS A C 1
ATOM 787 O O . HIS A 1 104 ? 9.053 25.425 21.861 1.00 16.19 104 HIS A O 1
ATOM 794 N N . ILE A 1 105 ? 9.651 26.900 20.279 1.00 15.70 105 ILE A N 1
ATOM 795 C CA . ILE A 1 105 ? 9.607 25.923 19.184 1.00 15.15 105 ILE A CA 1
ATOM 796 C C . ILE A 1 105 ? 10.575 24.771 19.465 1.00 14.20 105 ILE A C 1
ATOM 797 O O . ILE A 1 105 ? 11.735 25.007 19.805 1.00 13.89 105 ILE A O 1
ATOM 805 N N . ALA A 1 106 ? 10.078 23.538 19.324 1.00 13.20 106 ALA A N 1
ATOM 806 C CA . ALA A 1 106 ? 10.882 22.330 19.562 1.00 13.12 106 ALA A CA 1
ATOM 807 C C . ALA A 1 106 ? 10.909 21.413 18.315 1.00 12.99 106 ALA A C 1
ATOM 808 O O . ALA A 1 106 ? 10.439 21.806 17.249 1.00 13.09 106 ALA A O 1
ATOM 810 N N . SER A 1 107 ? 11.454 20.202 18.451 1.00 12.71 107 SER A N 1
ATOM 811 C CA . SER A 1 107 ? 11.964 19.466 17.287 1.00 12.93 107 SER A CA 1
ATOM 812 C C . SER A 1 107 ? 11.159 18.277 16.760 1.00 13.12 107 SER A C 1
ATOM 813 O O . SER A 1 107 ? 11.584 17.664 15.776 1.00 13.17 107 SER A O 1
ATOM 816 N N . LEU A 1 108 ? 10.027 17.932 17.384 1.00 13.23 108 LEU A N 1
ATOM 817 C CA . LEU A 1 108 ? 9.250 16.768 16.911 1.00 13.53 108 LEU A CA 1
ATOM 818 C C . LEU A 1 108 ? 8.836 16.954 15.449 1.00 14.40 108 LEU A C 1
ATOM 819 O O . LEU A 1 108 ? 8.175 17.937 15.117 1.00 14.57 108 LEU A O 1
ATOM 824 N N . GLY A 1 109 ? 9.221 16.018 14.587 1.00 14.42 109 GLY A N 1
ATOM 825 C CA . GLY A 1 109 ? 8.908 16.129 13.166 1.00 15.86 109 GLY A CA 1
ATOM 826 C C . GLY A 1 109 ? 9.917 16.961 12.389 1.00 16.14 109 GLY A C 1
ATOM 827 O O . GLY A 1 109 ? 9.859 17.002 11.165 1.00 16.22 109 GLY A O 1
ATOM 828 N N . TYR A 1 110 ? 10.848 17.607 13.096 1.00 16.35 110 TYR A N 1
ATOM 829 C CA . TYR A 1 110 ? 11.916 18.392 12.468 1.00 16.55 110 TYR A CA 1
ATOM 830 C C . TYR A 1 110 ? 13.293 17.869 12.845 1.00 16.29 110 TYR A C 1
ATOM 831 O O . TYR A 1 110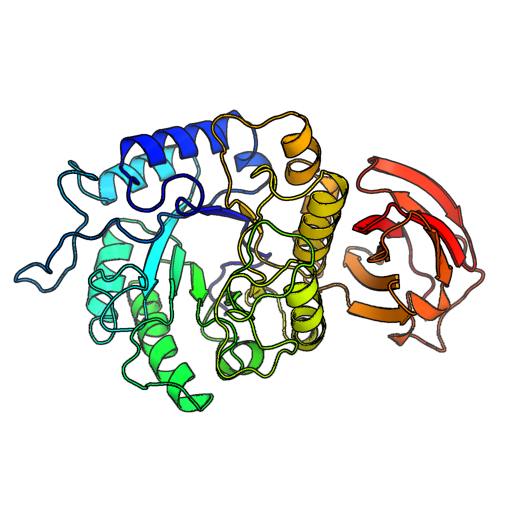 ? 14.268 18.615 12.785 1.00 15.90 110 TYR A O 1
ATOM 840 N N . GLU A 1 111 ? 13.382 16.592 13.220 1.00 16.31 111 GLU A N 1
ATOM 841 C CA . GLU A 1 111 ? 14.610 16.068 13.835 1.00 15.74 111 GLU A CA 1
ATOM 842 C C . GLU A 1 111 ? 15.830 16.175 12.892 1.00 16.36 111 GLU A C 1
ATOM 843 O O . GLU A 1 111 ? 16.891 16.621 13.316 1.00 15.11 111 GLU A O 1
ATOM 849 N N . ASP A 1 112 ? 15.675 15.770 11.630 1.00 16.38 112 ASP A N 1
ATOM 850 C CA . ASP A 1 112 ? 16.788 15.829 10.662 1.00 17.86 112 ASP A CA 1
ATOM 851 C C . ASP A 1 112 ? 17.289 17.253 10.464 1.00 17.44 112 ASP A C 1
ATOM 852 O O . ASP A 1 112 ? 18.485 17.517 10.549 1.00 17.36 112 ASP A O 1
ATOM 857 N N . ILE A 1 113 ? 16.352 18.155 10.221 1.00 17.61 113 ILE A N 1
ATOM 858 C CA . ILE A 1 113 ? 16.638 19.574 10.023 1.00 18.28 113 ILE A CA 1
ATOM 859 C C . ILE A 1 113 ? 17.353 20.198 11.236 1.00 17.50 113 ILE A C 1
ATOM 860 O O . ILE A 1 113 ? 18.363 20.894 11.077 1.00 16.85 113 ILE A O 1
ATOM 865 N N . ASP A 1 114 ? 16.840 19.943 12.437 1.00 16.33 114 ASP A N 1
ATOM 866 C CA . ASP A 1 114 ? 17.434 20.546 13.631 1.00 15.82 114 ASP A CA 1
ATOM 867 C C . ASP A 1 114 ? 18.823 19.976 13.935 1.00 16.07 114 ASP A C 1
ATOM 868 O O . ASP A 1 114 ? 19.750 20.729 14.278 1.00 15.49 114 ASP A O 1
ATOM 873 N N . ALA A 1 115 ? 18.976 18.660 13.794 1.00 15.42 115 ALA A N 1
ATOM 874 C CA . ALA A 1 115 ? 20.284 18.028 13.996 1.00 16.19 115 ALA A CA 1
ATOM 875 C C . ALA A 1 115 ? 21.324 18.598 13.021 1.00 16.86 115 ALA A C 1
ATOM 876 O O . ALA A 1 115 ? 22.474 18.846 13.398 1.00 16.91 115 ALA A O 1
ATOM 878 N N . LYS A 1 116 ? 20.912 18.785 11.766 1.00 17.48 116 LYS A N 1
ATOM 879 C CA . LYS A 1 116 ? 21.784 19.363 10.744 1.00 18.58 116 LYS A CA 1
ATOM 880 C C . LYS A 1 116 ? 22.219 20.785 11.137 1.00 17.84 116 LYS A C 1
ATOM 881 O O . LYS A 1 116 ? 23.402 21.127 11.033 1.00 17.83 116 LYS A O 1
ATOM 887 N N . THR A 1 117 ? 21.271 21.597 11.598 1.00 16.98 117 THR A N 1
ATOM 888 C CA . THR A 1 117 ? 21.585 22.944 12.090 1.00 17.23 117 THR A CA 1
ATOM 889 C C . THR A 1 117 ? 22.624 22.902 13.220 1.00 16.65 117 THR A C 1
ATOM 890 O O . THR A 1 117 ? 23.622 23.615 13.185 1.00 16.17 117 THR A O 1
ATOM 894 N N . TRP A 1 118 ? 22.403 22.040 14.209 1.00 16.05 118 TRP A N 1
ATOM 895 C CA . TRP A 1 118 ? 23.292 21.989 15.368 1.00 15.75 118 TRP A CA 1
ATOM 896 C C . TRP A 1 118 ? 24.707 21.549 14.966 1.00 15.88 118 TRP A C 1
ATOM 897 O O . TRP A 1 118 ? 25.696 22.126 15.429 1.00 15.61 118 TRP A O 1
ATOM 908 N N . ALA A 1 119 ? 24.791 20.562 14.071 1.00 16.18 119 ALA A N 1
ATOM 909 C CA . ALA A 1 119 ? 26.090 20.089 13.554 1.00 16.98 119 ALA A CA 1
ATOM 910 C C . ALA A 1 119 ? 26.858 21.212 12.830 1.00 17.64 119 ALA A C 1
ATOM 911 O O . ALA A 1 119 ? 28.064 21.373 13.018 1.00 17.65 119 ALA A O 1
ATOM 913 N N . LYS A 1 120 ? 26.137 21.996 12.035 1.00 18.58 120 LYS A N 1
ATOM 914 C CA . LYS A 1 120 ? 26.697 23.155 11.331 1.00 19.92 120 LYS A CA 1
ATOM 915 C C . LYS A 1 120 ? 27.244 24.182 12.325 1.00 19.06 120 LYS A C 1
ATOM 916 O O . LYS A 1 120 ? 28.299 24.790 12.103 1.00 17.98 120 LYS A O 1
ATOM 922 N N . TRP A 1 121 ? 26.529 24.358 13.436 1.00 18.19 121 TRP A N 1
ATOM 923 C CA . TRP A 1 121 ? 26.966 25.270 14.478 1.00 17.25 121 TRP A CA 1
ATOM 924 C C . TRP A 1 121 ? 28.172 24.781 15.273 1.00 16.75 121 TRP A C 1
ATOM 925 O O . TRP A 1 121 ? 28.789 25.570 15.989 1.00 17.01 121 TRP A O 1
ATOM 936 N N . GLY A 1 122 ? 28.501 23.495 15.156 1.00 16.18 122 GLY A N 1
ATOM 937 C CA . GLY A 1 122 ? 29.581 22.893 15.947 1.00 15.39 122 GLY A CA 1
ATOM 938 C C . GLY A 1 122 ? 29.163 22.333 17.311 1.00 14.94 122 GLY A C 1
ATOM 939 O O . GLY A 1 122 ? 30.000 22.119 18.183 1.00 14.82 122 GLY A O 1
ATOM 940 N N . ILE A 1 123 ? 27.862 22.124 17.505 1.00 14.62 123 ILE A N 1
ATOM 941 C CA . ILE A 1 123 ? 27.320 21.583 18.777 1.00 13.83 123 ILE A CA 1
ATOM 942 C C . ILE A 1 123 ? 27.881 20.172 19.012 1.00 13.70 123 ILE A C 1
ATOM 943 O O . ILE A 1 123 ? 28.047 19.398 18.060 1.00 14.32 123 ILE A O 1
ATOM 948 N N . ASP A 1 124 ? 28.217 19.864 20.265 1.00 13.22 124 ASP A N 1
ATOM 949 C CA . ASP A 1 124 ? 28.848 18.593 20.642 1.00 13.03 124 ASP A CA 1
ATOM 950 C C . ASP A 1 124 ? 27.959 17.718 21.546 1.00 12.71 124 ASP A C 1
ATOM 951 O O . ASP A 1 124 ? 28.385 16.642 21.977 1.00 13.27 124 ASP A O 1
ATOM 956 N N . TYR A 1 125 ? 26.753 18.199 21.853 1.00 12.57 125 TYR A N 1
ATOM 957 C CA . TYR A 1 125 ? 25.957 17.688 22.993 1.00 11.74 125 TYR A CA 1
ATOM 958 C C . TYR A 1 125 ? 24.532 18.190 22.845 1.00 11.68 125 TYR A C 1
ATOM 959 O O . TYR A 1 125 ? 24.311 19.390 22.657 1.00 11.08 125 TYR A O 1
ATOM 968 N N . LEU A 1 126 ? 23.567 17.270 22.935 1.00 11.08 126 LEU A N 1
ATOM 969 C CA . LEU A 1 126 ? 22.153 17.628 22.948 1.00 11.14 126 LEU A CA 1
ATOM 970 C C . LEU A 1 126 ? 21.475 17.110 24.209 1.00 11.75 126 LEU A C 1
ATOM 971 O O . LEU A 1 126 ? 21.495 15.893 24.463 1.00 12.92 126 LEU A O 1
ATOM 976 N N . LYS A 1 127 ? 20.829 18.018 24.944 1.00 11.75 127 LYS A N 1
ATOM 977 C CA . LYS A 1 127 ? 19.840 17.646 25.967 1.00 11.36 127 LYS A CA 1
ATOM 978 C C . LYS A 1 127 ? 18.434 17.701 25.340 1.00 11.71 127 LYS A C 1
ATOM 979 O O . LYS A 1 127 ? 17.998 18.743 24.844 1.00 11.49 127 LYS A O 1
ATOM 985 N N . TYR A 1 128 ? 17.712 16.587 25.401 1.00 11.55 128 TYR A N 1
ATOM 986 C CA . TYR A 1 128 ? 16.489 16.429 24.595 1.00 11.71 128 TYR A CA 1
ATOM 987 C C . TYR A 1 128 ? 15.292 16.061 25.485 1.00 11.39 128 TYR A C 1
ATOM 988 O O . TYR A 1 128 ? 15.164 14.928 25.968 1.00 10.83 128 TYR A O 1
ATOM 997 N N . ASP A 1 129 ? 14.444 17.063 25.716 1.00 11.44 129 ASP A N 1
ATOM 998 C CA . ASP A 1 129 ? 13.362 17.035 26.702 1.00 11.72 129 ASP A CA 1
ATOM 999 C C . ASP A 1 129 ? 12.122 16.239 26.206 1.00 10.85 129 ASP A C 1
ATOM 1000 O O . ASP A 1 129 ? 12.122 15.667 25.118 1.00 10.94 129 ASP A O 1
ATOM 1005 N N . ASN A 1 130 ? 11.078 16.232 27.028 1.00 10.73 130 ASN A N 1
ATOM 1006 C CA . ASN A 1 130 ? 9.908 15.377 26.834 1.00 10.58 130 ASN A CA 1
ATOM 1007 C C . ASN A 1 130 ? 8.608 16.161 26.963 1.00 10.97 130 ASN A C 1
ATOM 1008 O O . ASN A 1 130 ? 7.521 15.572 27.080 1.00 10.39 130 ASN A O 1
ATOM 1013 N N . CYS A 1 131 ? 8.692 17.492 26.927 1.00 10.65 131 CYS A N 1
ATOM 1014 C CA . CYS A 1 131 ? 7.469 18.304 26.967 1.00 12.40 131 CYS A CA 1
ATOM 1015 C C . CYS A 1 131 ? 6.735 18.334 25.626 1.00 12.16 131 CYS A C 1
ATOM 1016 O O . CYS A 1 131 ? 7.366 18.308 24.573 1.00 11.81 131 CYS A O 1
ATOM 1019 N N . TYR A 1 132 ? 5.400 18.370 25.696 1.00 12.00 132 TYR A N 1
ATOM 1020 C CA . TYR A 1 132 ? 4.522 18.588 24.539 1.00 12.05 132 TYR A CA 1
ATOM 1021 C C . TYR A 1 132 ? 4.705 17.540 23.435 1.00 12.00 132 TYR A C 1
ATOM 1022 O O . TYR A 1 132 ? 4.800 17.873 22.252 1.00 11.72 132 TYR A O 1
ATOM 1031 N N . ASN A 1 133 ? 4.724 16.268 23.844 1.00 12.13 133 ASN A N 1
ATOM 1032 C CA . ASN A 1 133 ? 5.100 15.175 22.949 1.00 11.92 133 ASN A CA 1
ATOM 1033 C C . ASN A 1 133 ? 3.920 14.577 22.162 1.00 11.71 133 ASN A C 1
ATOM 1034 O O . ASN A 1 133 ? 4.082 13.607 21.428 1.00 11.56 133 ASN A O 1
ATOM 1039 N N . GLN A 1 134 ? 2.740 15.183 22.307 1.00 11.99 134 GLN A N 1
ATOM 1040 C CA . GLN A 1 134 ? 1.578 14.861 21.460 1.00 11.84 134 GLN A CA 1
ATOM 1041 C C . GLN A 1 134 ? 1.134 13.400 21.665 1.00 12.19 134 GLN A C 1
ATOM 1042 O O . GLN A 1 134 ? 0.781 12.679 20.708 1.00 11.54 134 GLN A O 1
ATOM 1048 N N . GLY A 1 135 ? 1.140 12.991 22.934 1.00 12.48 135 GLY A N 1
ATOM 1049 C CA . GLY A 1 135 ? 0.747 11.634 23.332 1.00 13.26 135 GLY A CA 1
ATOM 1050 C C . GLY A 1 135 ? 1.661 10.516 22.849 1.00 13.13 135 GLY A C 1
ATOM 1051 O O . GLY A 1 135 ? 1.275 9.342 22.905 1.00 13.69 135 GLY A O 1
ATOM 1052 N N . GLN A 1 136 ? 2.870 10.851 22.399 1.00 12.47 136 GLN A N 1
ATOM 1053 C CA . GLN A 1 136 ? 3.801 9.822 21.889 1.00 13.00 136 GLN A CA 1
ATOM 1054 C C . GLN A 1 136 ? 4.654 9.176 22.998 1.00 12.23 136 GLN A C 1
ATOM 1055 O O . GLN A 1 136 ? 5.891 9.202 22.968 1.00 12.17 136 GLN A O 1
ATOM 1061 N N . SER A 1 137 ? 3.964 8.586 23.969 1.00 12.64 137 SER A N 1
ATOM 1062 C CA . SER A 1 137 ? 4.584 7.962 25.137 1.00 12.85 137 SER A CA 1
ATOM 1063 C C . SER A 1 137 ? 3.521 7.074 25.777 1.00 13.22 137 SER A C 1
ATOM 1064 O O . SER A 1 137 ? 2.368 7.086 25.334 1.00 13.03 137 SER A O 1
ATOM 1067 N N . GLY A 1 138 ? 3.907 6.297 26.793 1.00 13.12 138 GLY A N 1
ATOM 1068 C CA . GLY A 1 138 ? 2.979 5.404 27.497 1.00 13.34 138 GLY A CA 1
ATOM 1069 C C . GLY A 1 138 ? 3.314 3.927 27.301 1.00 13.31 138 GLY A C 1
ATOM 1070 O O . GLY A 1 138 ? 2.826 3.071 28.050 1.00 13.38 138 GLY A O 1
ATOM 1071 N N . THR A 1 139 ? 4.091 3.624 26.259 1.00 12.25 139 THR A N 1
ATOM 1072 C CA . THR A 1 139 ? 4.750 2.328 26.116 1.00 12.32 139 THR A CA 1
ATOM 1073 C C . THR A 1 139 ? 6.227 2.598 25.814 1.00 11.69 139 THR A C 1
ATOM 1074 O O . THR A 1 139 ? 6.556 3.671 25.269 1.00 10.93 139 THR A O 1
ATOM 1078 N N . PRO A 1 140 ? 7.117 1.636 26.155 1.00 11.18 140 PRO A N 1
ATOM 1079 C CA . PRO A 1 140 ? 8.526 1.713 25.756 1.00 11.34 140 PRO A CA 1
ATOM 1080 C C . PRO A 1 140 ? 8.687 1.925 24.246 1.00 11.27 140 PRO A C 1
ATOM 1081 O O . PRO A 1 140 ? 9.568 2.684 23.824 1.00 11.29 140 PRO A O 1
ATOM 1085 N N . LYS A 1 141 ? 7.842 1.278 23.442 1.00 11.68 141 LYS A N 1
ATOM 1086 C CA . LYS A 1 141 ? 7.921 1.413 21.977 1.00 11.81 141 LYS A CA 1
ATOM 1087 C C . LYS A 1 141 ? 7.574 2.816 21.470 1.00 11.89 141 LYS A C 1
ATOM 1088 O O . LYS A 1 141 ? 8.268 3.352 20.601 1.00 11.95 141 LYS A O 1
ATOM 1094 N N . LEU A 1 142 ? 6.496 3.407 21.991 1.00 12.12 142 LEU A N 1
ATOM 1095 C CA . LEU A 1 142 ? 6.149 4.799 21.623 1.00 12.34 142 LEU A CA 1
ATOM 1096 C C . LEU A 1 142 ? 7.271 5.794 21.943 1.00 12.66 142 LEU A C 1
ATOM 1097 O O . LEU A 1 142 ? 7.631 6.654 21.103 1.00 12.50 142 LEU A O 1
ATOM 1102 N N . SER A 1 143 ? 7.803 5.712 23.161 1.00 12.07 143 SER A N 1
ATOM 1103 C CA . SER A 1 143 ? 8.866 6.631 23.560 1.00 11.70 143 SER A CA 1
ATOM 1104 C C . SER A 1 143 ? 10.156 6.329 22.780 1.00 12.07 143 SER A C 1
ATOM 1105 O O . SER A 1 143 ? 10.837 7.255 22.313 1.00 11.96 143 SER A O 1
ATOM 1108 N N . TYR A 1 144 ? 10.471 5.039 22.616 1.00 11.95 144 TYR A N 1
ATOM 1109 C CA . TYR A 1 144 ? 11.635 4.634 21.814 1.00 12.07 144 TYR A CA 1
ATOM 1110 C C . TYR A 1 144 ? 11.639 5.239 20.398 1.00 11.93 144 TYR A C 1
ATOM 1111 O O . TYR A 1 144 ? 12.637 5.809 19.973 1.00 12.24 144 TYR A O 1
ATOM 1120 N N . ASP A 1 145 ? 10.532 5.098 19.668 1.00 11.94 145 ASP A N 1
ATOM 1121 C CA . ASP A 1 145 ? 10.485 5.566 18.283 1.00 12.40 145 ASP A CA 1
ATOM 1122 C C . ASP A 1 145 ? 10.713 7.080 18.174 1.00 12.07 145 ASP A C 1
ATOM 1123 O O . ASP A 1 145 ? 11.439 7.535 17.285 1.00 11.76 145 ASP A O 1
ATOM 1128 N N . ARG A 1 146 ? 10.132 7.836 19.104 1.00 11.96 146 ARG A N 1
ATOM 1129 C CA . ARG A 1 146 ? 10.279 9.295 19.139 1.00 11.77 146 ARG A CA 1
ATOM 1130 C C . ARG A 1 146 ? 11.731 9.723 19.419 1.00 12.20 146 ARG A C 1
ATOM 1131 O O . ARG A 1 146 ? 12.244 10.653 18.768 1.00 12.79 146 ARG A O 1
ATOM 1139 N N . TYR A 1 147 ? 12.383 9.052 20.377 1.00 11.77 147 TYR A N 1
ATOM 1140 C CA . TYR A 1 147 ? 13.788 9.354 20.709 1.00 11.96 147 TYR A CA 1
ATOM 1141 C C . TYR A 1 147 ? 14.782 8.806 19.687 1.00 12.13 147 TYR A C 1
ATOM 1142 O O . TYR A 1 147 ? 15.833 9.401 19.464 1.00 11.27 147 TYR A O 1
ATOM 1151 N N . LYS A 1 148 ? 14.417 7.703 19.044 1.00 12.44 148 LYS A N 1
ATOM 1152 C CA . LYS A 1 148 ? 15.211 7.116 17.956 1.00 13.05 148 LYS A CA 1
ATOM 1153 C C . LYS A 1 148 ? 15.261 8.035 16.710 1.00 13.18 148 LYS A C 1
ATOM 1154 O O . LYS A 1 148 ? 16.303 8.104 16.045 1.00 13.00 148 LYS A O 1
ATOM 1165 N N . ALA A 1 149 ? 14.152 8.726 16.408 1.00 12.78 149 ALA A N 1
ATOM 1166 C CA . ALA A 1 149 ? 14.111 9.702 15.305 1.00 13.56 149 ALA A CA 1
ATOM 1167 C C . ALA A 1 149 ? 15.215 10.762 15.452 1.00 13.92 149 ALA A C 1
ATOM 1168 O O . ALA A 1 149 ? 15.877 11.098 14.472 1.00 13.92 149 ALA A O 1
ATOM 1170 N N . MET A 1 150 ? 15.424 11.271 16.673 1.00 13.38 150 MET A N 1
ATOM 1171 C CA . MET A 1 150 ? 16.498 12.258 16.903 1.00 13.15 150 MET A CA 1
ATOM 1172 C C . MET A 1 150 ? 17.868 11.596 16.975 1.00 13.65 150 MET A C 1
ATOM 1173 O O . MET A 1 150 ? 18.858 12.140 16.464 1.00 13.98 150 MET A O 1
ATOM 1178 N N . GLY A 1 151 ? 17.951 10.423 17.606 1.00 13.70 151 GLY A N 1
ATOM 1179 C CA . GLY A 1 151 ? 19.236 9.705 17.635 1.00 14.10 151 GLY A CA 1
ATOM 1180 C C . GLY A 1 151 ? 19.782 9.478 16.223 1.00 14.65 151 GLY A C 1
ATOM 1181 O O . GLY A 1 151 ? 20.967 9.713 15.958 1.00 14.02 151 GLY A O 1
ATOM 1182 N N . ASN A 1 152 ? 18.909 9.016 15.328 1.00 15.17 152 ASN A N 1
ATOM 1183 C CA . ASN A 1 152 ? 19.263 8.774 13.922 1.00 15.89 152 ASN A CA 1
ATOM 1184 C C . ASN A 1 152 ? 19.646 10.086 13.229 1.00 16.14 152 ASN A C 1
ATOM 1185 O O . ASN A 1 152 ? 20.644 10.131 12.512 1.00 16.81 152 ASN A O 1
ATOM 1190 N N . ALA A 1 153 ? 18.849 11.137 13.456 1.00 15.58 153 ALA A N 1
ATOM 1191 C CA . ALA A 1 153 ? 19.118 12.483 12.918 1.00 15.95 153 ALA A CA 1
ATOM 1192 C C . ALA A 1 153 ? 20.508 13.008 13.291 1.00 16.34 153 ALA A C 1
ATOM 1193 O O . ALA A 1 153 ? 21.255 13.469 12.414 1.00 16.33 153 ALA A O 1
ATOM 1195 N N . LEU A 1 154 ? 20.857 12.934 14.576 1.00 15.42 154 LEU A N 1
ATOM 1196 C CA . LEU A 1 154 ? 22.203 13.298 15.038 1.00 15.83 154 LEU A CA 1
ATOM 1197 C C . LEU A 1 154 ? 23.294 12.469 14.350 1.00 16.63 154 LEU A C 1
ATOM 1198 O O . LEU A 1 154 ? 24.263 13.012 13.803 1.00 16.50 154 LEU A O 1
ATOM 1203 N N . ASN A 1 155 ? 23.124 11.153 14.364 1.00 16.82 155 ASN A N 1
ATOM 1204 C CA . ASN A 1 155 ? 24.088 10.268 13.743 1.00 18.46 155 ASN A CA 1
ATOM 1205 C C . ASN A 1 155 ? 24.397 10.622 12.270 1.00 19.35 155 ASN A C 1
ATOM 1206 O O . ASN A 1 155 ? 25.564 10.637 11.849 1.00 19.83 155 ASN A O 1
ATOM 1211 N N . LYS A 1 156 ? 23.353 10.907 11.496 1.00 19.78 156 LYS A N 1
ATOM 1212 C CA . LYS A 1 156 ? 23.525 11.110 10.063 1.00 21.20 156 LYS A CA 1
ATOM 1213 C C . LYS A 1 156 ? 24.258 12.390 9.678 1.00 20.77 156 LYS A C 1
ATOM 1214 O O . LYS A 1 156 ? 24.741 12.501 8.551 1.00 20.85 156 LYS A O 1
ATOM 1220 N N . THR A 1 157 ? 24.365 13.343 10.611 1.00 19.46 157 THR A N 1
ATOM 1221 C CA . THR A 1 157 ? 25.145 14.565 10.358 1.00 18.62 157 THR A CA 1
ATOM 1222 C C . THR A 1 157 ? 26.629 14.244 10.219 1.00 18.55 157 THR A C 1
ATOM 1223 O O . THR A 1 157 ? 27.390 15.056 9.710 1.00 19.30 157 THR A O 1
ATOM 1227 N N . GLY A 1 158 ? 27.039 13.082 10.712 1.00 17.91 158 GLY A N 1
ATOM 1228 C CA . GLY A 1 158 ? 28.446 12.734 10.766 1.00 18.54 158 GLY A CA 1
ATOM 1229 C C . GLY A 1 158 ? 29.217 13.405 11.895 1.00 18.74 158 GLY A C 1
ATOM 1230 O O . GLY A 1 158 ? 30.380 13.089 12.107 1.00 19.35 158 GLY A O 1
ATOM 1231 N N . ARG A 1 159 ? 28.586 14.326 12.629 1.00 17.77 159 ARG A N 1
ATOM 1232 C CA . ARG A 1 159 ? 29.265 14.976 13.742 1.00 17.23 159 ARG A CA 1
ATOM 1233 C C . ARG A 1 159 ? 28.950 14.245 15.059 1.00 17.53 159 ARG A C 1
ATOM 1234 O O . ARG A 1 159 ? 27.769 14.088 15.411 1.00 16.99 159 ARG A O 1
ATOM 1242 N N . PRO A 1 160 ? 29.993 13.818 15.794 1.00 17.37 160 PRO A N 1
ATOM 1243 C CA . PRO A 1 160 ? 29.745 13.228 17.125 1.00 17.79 160 PRO A CA 1
ATOM 1244 C C . PRO A 1 160 ? 29.066 14.230 18.074 1.00 17.36 160 PRO A C 1
ATOM 1245 O O . PRO A 1 160 ? 29.611 15.310 18.349 1.00 16.98 160 PRO A O 1
ATOM 1249 N N . MET A 1 161 ? 27.869 13.878 18.545 1.00 16.59 161 MET A N 1
ATOM 1250 C CA . MET A 1 161 ? 27.136 14.719 19.492 1.00 16.62 161 MET A CA 1
ATOM 1251 C C . MET A 1 161 ? 26.601 13.843 20.630 1.00 15.19 161 MET A C 1
ATOM 1252 O O . MET A 1 161 ? 25.864 12.879 20.388 1.00 15.05 161 MET A O 1
ATOM 1257 N N . LEU A 1 162 ? 26.989 14.165 21.858 1.00 13.87 162 LEU A N 1
ATOM 1258 C CA . LEU A 1 162 ? 26.542 13.394 23.017 1.00 12.58 162 LEU A CA 1
ATOM 1259 C C . LEU A 1 162 ? 25.023 13.548 23.173 1.00 12.11 162 LEU A C 1
ATOM 1260 O O . LEU A 1 162 ? 24.516 14.649 23.269 1.00 10.96 162 LEU A O 1
ATOM 1265 N N . TYR A 1 163 ? 24.307 12.427 23.193 1.00 12.14 163 TYR A N 1
ATOM 1266 C CA . TYR A 1 163 ? 22.847 12.430 23.179 1.00 12.31 163 TYR A CA 1
ATOM 1267 C C . TYR A 1 163 ? 22.315 12.163 24.594 1.00 12.32 163 TYR A C 1
ATOM 1268 O O . TYR A 1 163 ? 22.331 11.018 25.069 1.00 12.91 163 TYR A O 1
ATOM 1277 N N . SER A 1 164 ? 21.882 13.239 25.250 1.00 11.88 164 SER A N 1
ATOM 1278 C CA . SER A 1 164 ? 21.409 13.201 26.635 1.00 12.57 164 SER A CA 1
ATOM 1279 C C . SER A 1 164 ? 19.875 13.212 26.593 1.00 12.66 164 SER A C 1
ATOM 1280 O O . SER A 1 164 ? 19.274 14.218 26.223 1.00 12.61 164 SER A O 1
ATOM 1283 N N . LEU A 1 165 ? 19.254 12.081 26.931 1.00 11.88 165 LEU A N 1
ATOM 1284 C CA . LEU A 1 165 ? 17.782 12.036 27.026 1.00 13.09 165 LEU A CA 1
ATOM 1285 C C . LEU A 1 165 ? 17.294 12.754 28.264 1.00 12.13 165 LEU A C 1
ATOM 1286 O O . LEU A 1 165 ? 17.878 12.624 29.348 1.00 12.61 165 LEU A O 1
ATOM 1291 N N . CYS A 1 166 ? 16.200 13.489 28.102 1.00 12.07 166 CYS A N 1
ATOM 1292 C CA . CYS A 1 166 ? 15.531 14.130 29.221 1.00 10.86 166 CYS A CA 1
ATOM 1293 C C . CYS A 1 166 ? 14.016 13.814 29.181 1.00 10.84 166 CYS A C 1
ATOM 1294 O O . CYS A 1 166 ? 13.192 14.700 28.945 1.00 10.07 166 CYS A O 1
ATOM 1297 N N . ASN A 1 167 ? 13.671 12.544 29.434 1.00 10.55 167 ASN A N 1
ATOM 1298 C CA . ASN A 1 167 ? 12.271 12.102 29.478 1.00 10.74 167 ASN A CA 1
ATOM 1299 C C . ASN A 1 167 ? 11.831 11.632 30.880 1.00 10.58 167 ASN A C 1
ATOM 1300 O O . ASN A 1 167 ? 10.779 11.033 31.043 1.00 10.43 167 ASN A O 1
ATOM 1305 N N . TRP A 1 168 ? 12.681 11.906 31.879 1.00 10.68 168 TRP A N 1
ATOM 1306 C CA . TRP A 1 168 ? 12.323 11.857 33.286 1.00 10.58 168 TRP A CA 1
ATOM 1307 C C . TRP A 1 168 ? 11.994 10.442 33.778 1.00 10.61 168 TRP A C 1
ATOM 1308 O O . TRP A 1 168 ? 11.262 10.286 34.754 1.00 10.18 168 TRP A O 1
ATOM 1319 N N . GLY A 1 169 ? 12.508 9.436 33.080 1.00 11.20 169 GLY A N 1
ATOM 1320 C CA . GLY A 1 169 ? 12.257 8.021 33.410 1.00 11.21 169 GLY A CA 1
ATOM 1321 C C . GLY A 1 169 ? 10.993 7.411 32.813 1.00 11.92 169 GLY A C 1
ATOM 1322 O O . GLY A 1 169 ? 10.683 6.250 33.090 1.00 11.58 169 GLY A O 1
ATOM 1323 N N . GLU A 1 170 ? 10.266 8.170 31.986 1.00 11.60 170 GLU A N 1
ATOM 1324 C CA . GLU A 1 170 ? 8.996 7.677 31.440 1.00 12.06 170 GLU A CA 1
ATOM 1325 C C . GLU A 1 170 ? 9.209 6.455 30.524 1.00 11.26 170 GLU A C 1
ATOM 1326 O O . GLU A 1 170 ? 10.088 6.460 29.669 1.00 10.61 170 GLU A O 1
ATOM 1332 N N . ASP A 1 171 ? 8.421 5.402 30.747 1.00 10.27 171 ASP A N 1
ATOM 1333 C CA . ASP A 1 171 ? 8.500 4.162 29.954 1.00 11.02 171 ASP A CA 1
ATOM 1334 C C . ASP A 1 171 ? 9.838 3.402 30.041 1.00 10.43 171 ASP A C 1
ATOM 1335 O O . ASP A 1 171 ? 10.103 2.526 29.209 1.00 10.14 171 ASP A O 1
ATOM 1340 N N . GLY A 1 172 ? 10.668 3.740 31.029 1.00 9.98 172 GLY A N 1
ATOM 1341 C CA . GLY A 1 172 ? 11.913 2.999 31.308 1.00 9.26 172 GLY A CA 1
ATOM 1342 C C . GLY A 1 172 ? 13.035 3.144 30.291 1.00 9.70 172 GLY A C 1
ATOM 1343 O O . GLY A 1 172 ? 13.386 2.163 29.613 1.00 9.89 172 GLY A O 1
ATOM 1344 N N . PRO A 1 173 ? 13.633 4.355 30.195 1.00 9.70 173 PRO A N 1
ATOM 1345 C CA . PRO A 1 173 ? 14.741 4.576 29.245 1.00 9.93 173 PRO A CA 1
ATOM 1346 C C . PRO A 1 173 ? 15.981 3.717 29.552 1.00 10.12 173 PRO A C 1
ATOM 1347 O O . PRO A 1 173 ? 16.735 3.425 28.635 1.00 10.37 173 PRO A O 1
ATOM 1351 N N . TRP A 1 174 ? 16.162 3.302 30.812 1.00 9.92 174 TRP A N 1
ATOM 1352 C CA . TRP A 1 174 ? 17.241 2.363 31.191 1.00 10.13 174 TRP A CA 1
ATOM 1353 C C . TRP A 1 174 ? 17.141 1.022 30.442 1.00 10.81 174 TRP A C 1
ATOM 1354 O O . TRP A 1 174 ? 18.132 0.293 30.338 1.00 11.22 174 TRP A O 1
ATOM 1365 N N . ASN A 1 175 ? 15.941 0.702 29.939 1.00 10.35 175 ASN A N 1
ATOM 1366 C CA . ASN A 1 175 ? 15.720 -0.446 29.047 1.00 11.17 175 ASN A CA 1
ATOM 1367 C C . ASN A 1 175 ? 15.788 -0.041 27.565 1.00 10.90 175 ASN A C 1
ATOM 1368 O O . ASN A 1 175 ? 16.529 -0.645 26.790 1.00 11.09 175 ASN A O 1
ATOM 1373 N N . PHE A 1 176 ? 15.001 0.965 27.166 1.00 11.27 176 PHE A N 1
ATOM 1374 C CA . PHE A 1 176 ? 14.807 1.241 25.739 1.00 11.52 176 PHE A CA 1
ATOM 1375 C C . PHE A 1 176 ? 15.866 2.117 25.077 1.00 11.72 176 PHE A C 1
ATOM 1376 O O . PHE A 1 176 ? 16.069 2.038 23.860 1.00 11.35 176 PHE A O 1
ATOM 1384 N N . ALA A 1 177 ? 16.531 2.950 25.872 1.00 11.00 177 ALA A N 1
ATOM 1385 C CA . ALA A 1 177 ? 17.374 4.027 25.316 1.00 11.62 177 ALA A CA 1
ATOM 1386 C C . ALA A 1 177 ? 18.865 3.692 25.339 1.00 11.34 177 ALA A C 1
ATOM 1387 O O . ALA A 1 177 ? 19.687 4.473 24.876 1.00 11.51 177 ALA A O 1
ATOM 1389 N N . SER A 1 178 ? 19.208 2.522 25.866 1.00 12.17 178 SER A N 1
ATOM 1390 C CA . SER A 1 178 ? 20.598 2.247 26.238 1.00 12.54 178 SER A CA 1
ATOM 1391 C C . SER A 1 178 ? 21.550 2.096 25.053 1.00 13.06 178 SER A C 1
ATOM 1392 O O . SER A 1 178 ? 22.746 2.333 25.198 1.00 14.81 178 SER A O 1
ATOM 1395 N N . THR A 1 179 ? 21.044 1.688 23.894 1.00 12.95 179 THR A N 1
ATOM 1396 C CA . THR A 1 179 ? 21.923 1.562 22.728 1.00 13.08 179 THR A CA 1
ATOM 1397 C C . THR A 1 179 ? 21.764 2.747 21.769 1.00 13.20 179 THR A C 1
ATOM 1398 O O . THR A 1 179 ? 22.505 2.858 20.803 1.00 13.77 179 THR A O 1
ATOM 1402 N N . ILE A 1 180 ? 20.792 3.619 22.015 1.00 13.14 180 ILE A N 1
ATOM 1403 C CA . ILE A 1 180 ? 20.540 4.737 21.085 1.00 13.34 180 ILE A CA 1
ATOM 1404 C C . ILE A 1 180 ? 20.872 6.138 21.662 1.00 12.87 180 ILE A C 1
ATOM 1405 O O . ILE A 1 180 ? 20.738 7.135 20.962 1.00 13.48 180 ILE A O 1
ATOM 1410 N N . SER A 1 181 ? 21.268 6.207 22.932 1.00 12.29 181 SER A N 1
ATOM 1411 C CA . SER A 1 181 ? 21.616 7.483 23.585 1.00 12.37 181 SER A CA 1
ATOM 1412 C C . SER A 1 181 ? 22.751 7.273 24.593 1.00 12.35 181 SER A C 1
ATOM 1413 O O . SER A 1 181 ? 23.100 6.122 24.923 1.00 12.72 181 SER A O 1
ATOM 1416 N N . ASN A 1 182 ? 23.339 8.374 25.059 1.00 11.80 182 ASN A N 1
ATOM 1417 C CA . ASN A 1 182 ? 24.457 8.305 26.014 1.00 12.04 182 ASN A CA 1
ATOM 1418 C C . ASN A 1 182 ? 24.085 8.395 27.496 1.00 11.65 182 ASN A C 1
ATOM 1419 O O . ASN A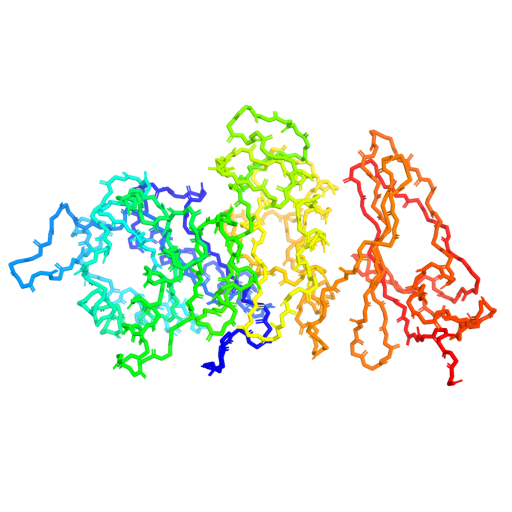 1 182 ? 24.856 7.971 28.359 1.00 12.47 182 ASN A O 1
ATOM 1424 N N . SER A 1 183 ? 22.945 9.008 27.795 1.00 11.53 183 SER A N 1
ATOM 1425 C CA . SER A 1 183 ? 22.460 9.112 29.170 1.00 10.78 183 SER A CA 1
ATOM 1426 C C . SER A 1 183 ? 20.968 9.428 29.145 1.00 10.83 183 SER A C 1
ATOM 1427 O O . SER A 1 183 ? 20.448 9.928 28.145 1.00 10.87 183 SER A O 1
ATOM 1430 N N . TRP A 1 184 ? 20.274 9.112 30.243 1.00 10.85 184 TRP A N 1
ATOM 1431 C CA . TRP A 1 184 ? 18.827 9.310 30.323 1.00 10.67 184 TRP A CA 1
ATOM 1432 C C . TRP A 1 184 ? 18.456 9.730 31.740 1.00 10.46 184 TRP A C 1
ATOM 1433 O O . TRP A 1 184 ? 18.809 9.059 32.715 1.00 10.68 184 TRP A O 1
ATOM 1444 N N . ARG A 1 185 ? 17.791 10.875 31.846 1.00 10.60 185 ARG A N 1
ATOM 1445 C CA . ARG A 1 185 ? 17.128 11.269 33.086 1.00 10.28 185 ARG A CA 1
ATOM 1446 C C . ARG A 1 185 ? 16.214 10.150 33.570 1.00 11.07 185 ARG A C 1
ATOM 1447 O O . ARG A 1 185 ? 15.463 9.539 32.780 1.00 10.93 185 ARG A O 1
ATOM 1455 N N . ILE A 1 186 ? 16.306 9.844 34.861 1.00 11.48 186 ILE A N 1
ATOM 1456 C CA . ILE A 1 186 ? 15.518 8.734 35.418 1.00 11.96 186 ILE A CA 1
ATOM 1457 C C . ILE A 1 186 ? 14.333 9.185 36.258 1.00 12.05 186 ILE A C 1
ATOM 1458 O O . ILE A 1 186 ? 13.530 8.353 36.680 1.00 12.90 186 ILE A O 1
ATOM 1463 N N . SER A 1 187 ? 14.234 10.487 36.518 1.00 11.83 187 SER A N 1
ATOM 1464 C CA . SER A 1 187 ? 13.232 11.002 37.455 1.00 12.18 187 SER A CA 1
ATOM 1465 C C . SER A 1 187 ? 12.796 12.405 37.054 1.00 12.24 187 SER A C 1
ATOM 1466 O O . SER A 1 187 ? 13.425 13.035 36.201 1.00 12.58 187 SER A O 1
ATOM 1470 N N . GLY A 1 188 ? 11.724 12.894 37.680 1.00 12.28 188 GLY A N 1
ATOM 1471 C CA . GLY A 1 188 ? 11.403 14.319 37.658 1.00 12.24 188 GLY A CA 1
ATOM 1472 C C . GLY A 1 188 ? 12.549 15.178 38.203 1.00 12.76 188 GLY A C 1
ATOM 1473 O O . GLY A 1 188 ? 13.462 14.669 38.876 1.00 12.38 188 GLY A O 1
ATOM 1474 N N . ASP A 1 189 ? 12.510 16.477 37.898 1.00 12.32 189 ASP A N 1
ATOM 1475 C CA . ASP A 1 189 ? 13.650 17.367 38.159 1.00 12.53 189 ASP A CA 1
ATOM 1476 C C . ASP A 1 189 ? 13.944 17.470 39.650 1.00 11.97 189 ASP A C 1
ATOM 1477 O O . ASP A 1 189 ? 13.033 17.567 40.472 1.00 11.00 189 ASP A O 1
ATOM 1482 N N . VAL A 1 190 ? 15.232 17.500 39.980 1.00 11.92 190 VAL A N 1
ATOM 1483 C CA . VAL A 1 190 ? 15.671 17.811 41.330 1.00 11.25 190 VAL A CA 1
ATOM 1484 C C . VAL A 1 190 ? 15.351 19.279 41.621 1.00 11.82 190 VAL A C 1
ATOM 1485 O O . VAL A 1 190 ? 15.192 20.078 40.705 1.00 11.72 190 VAL A O 1
ATOM 1489 N N . TYR A 1 191 ? 15.182 19.610 42.896 1.00 12.17 191 TYR A N 1
ATOM 1490 C CA . TYR A 1 191 ? 15.226 20.996 43.330 1.00 12.71 191 TYR A CA 1
ATOM 1491 C C . TYR A 1 191 ? 16.171 21.155 44.511 1.00 13.43 191 TYR A C 1
ATOM 1492 O O . TYR A 1 191 ? 16.680 20.153 45.050 1.00 12.85 191 TYR A O 1
ATOM 1501 N N . ASP A 1 192 ? 16.404 22.408 44.908 1.00 13.55 192 ASP A N 1
ATOM 1502 C CA . ASP A 1 192 ? 17.455 22.721 45.881 1.00 13.97 192 ASP A CA 1
ATOM 1503 C C . ASP A 1 192 ? 16.958 22.419 47.289 1.00 14.38 192 ASP A C 1
ATOM 1504 O O . ASP A 1 192 ? 16.786 23.329 48.120 1.00 14.46 192 ASP A O 1
ATOM 1509 N N . ASN A 1 193 ? 16.712 21.139 47.555 1.00 14.11 193 ASN A N 1
ATOM 1510 C CA . ASN A 1 193 ? 16.119 20.716 48.811 1.00 14.06 193 ASN A CA 1
ATOM 1511 C C . ASN A 1 193 ? 16.444 19.257 49.128 1.00 14.27 193 ASN A C 1
ATOM 1512 O O . ASN A 1 193 ? 16.297 18.376 48.264 1.00 13.73 193 ASN A O 1
ATOM 1517 N N . PHE A 1 194 ? 16.866 18.982 50.363 1.00 13.78 194 PHE A N 1
ATOM 1518 C CA . PHE A 1 194 ? 17.403 17.641 50.665 1.00 13.96 194 PHE A CA 1
ATOM 1519 C C . PHE A 1 194 ? 16.364 16.524 50.726 1.00 13.87 194 PHE A C 1
ATOM 1520 O O . PHE A 1 194 ? 16.611 15.423 50.216 1.00 13.97 194 PHE A O 1
ATOM 1528 N N . ASN A 1 195 ? 15.211 16.775 51.358 1.00 13.24 195 ASN A N 1
ATOM 1529 C CA . ASN A 1 195 ? 14.251 15.686 51.560 1.00 13.09 195 ASN A CA 1
ATOM 1530 C C . ASN A 1 195 ? 12.755 16.064 51.615 1.00 12.78 195 ASN A C 1
ATOM 1531 O O . ASN A 1 195 ? 11.904 15.212 51.887 1.00 12.73 195 ASN A O 1
ATOM 1536 N N . ARG A 1 196 ? 12.422 17.326 51.343 1.00 12.36 196 ARG A N 1
ATOM 1537 C CA . ARG A 1 196 ? 11.012 17.738 51.395 1.00 12.05 196 ARG A CA 1
ATOM 1538 C C . ARG A 1 196 ? 10.198 17.112 50.244 1.00 11.99 196 ARG A C 1
ATOM 1539 O O . ARG A 1 196 ? 10.512 17.337 49.049 1.00 12.92 196 ARG A O 1
ATOM 1547 N N . PRO A 1 197 ? 9.120 16.372 50.585 1.00 11.76 197 PRO A N 1
ATOM 1548 C CA . PRO A 1 197 ? 8.278 15.828 49.520 1.00 11.98 197 PRO A CA 1
ATOM 1549 C C . PRO A 1 197 ? 7.449 16.955 48.887 1.00 11.64 197 PRO A C 1
ATOM 1550 O O . PRO A 1 197 ? 7.219 17.994 49.518 1.00 11.61 197 PRO A O 1
ATOM 1554 N N . ASP A 1 198 ? 6.978 16.746 47.667 1.00 11.56 198 ASP A N 1
ATOM 1555 C CA . ASP A 1 198 ? 6.227 17.803 46.987 1.00 11.66 198 ASP A CA 1
ATOM 1556 C C . ASP A 1 198 ? 5.149 17.176 46.108 1.00 11.13 198 ASP A C 1
ATOM 1557 O O . ASP A 1 198 ? 5.401 16.125 45.495 1.00 11.23 198 ASP A O 1
ATOM 1562 N N . PRO A 1 199 ? 3.949 17.804 46.030 1.00 10.32 199 PRO A N 1
ATOM 1563 C CA . PRO A 1 199 ? 2.874 17.160 45.261 1.00 10.15 199 PRO A CA 1
ATOM 1564 C C . PRO A 1 199 ? 3.150 17.130 43.755 1.00 9.84 199 PRO A C 1
ATOM 1565 O O . PRO A 1 199 ? 2.541 16.322 43.040 1.00 10.09 199 PRO A O 1
ATOM 1569 N N . ALA A 1 200 ? 4.066 17.978 43.283 1.00 9.65 200 ALA A N 1
ATOM 1570 C CA . ALA A 1 200 ? 4.481 17.962 41.863 1.00 9.59 200 ALA A CA 1
ATOM 1571 C C . ALA A 1 200 ? 5.451 16.814 41.552 1.00 9.55 200 ALA A C 1
ATOM 1572 O O . ALA A 1 200 ? 5.732 16.542 40.389 1.00 9.75 200 ALA A O 1
ATOM 1574 N N . CYS A 1 201 ? 5.964 16.159 42.597 1.00 10.14 201 CYS A N 1
ATOM 1575 C CA . CYS A 1 201 ? 6.807 14.956 42.442 1.00 10.29 201 CYS A CA 1
ATOM 1576 C C . CYS A 1 201 ? 6.159 13.782 43.212 1.00 10.75 201 CYS A C 1
ATOM 1577 O O . CYS A 1 201 ? 6.680 13.345 44.262 1.00 11.54 201 CYS A O 1
ATOM 1580 N N . PRO A 1 202 ? 4.995 13.299 42.728 1.00 11.06 202 PRO A N 1
ATOM 1581 C CA . PRO A 1 202 ? 4.256 12.308 43.509 1.00 11.66 202 PRO A CA 1
ATOM 1582 C C . PRO A 1 202 ? 4.928 10.933 43.591 1.00 11.97 202 PRO A C 1
ATOM 1583 O O . PRO A 1 202 ? 4.745 10.229 44.581 1.00 12.61 202 PRO A O 1
ATOM 1587 N N . CYS A 1 203 ? 5.700 10.547 42.576 1.00 11.92 203 CYS A N 1
ATOM 1588 C CA . CYS A 1 203 ? 6.240 9.183 42.535 1.00 12.72 203 CYS A CA 1
ATOM 1589 C C . CYS A 1 203 ? 7.400 9.022 43.508 1.00 12.77 203 CYS A C 1
ATOM 1590 O O . CYS A 1 203 ? 8.243 9.905 43.618 1.00 11.84 203 CYS A O 1
ATOM 1593 N N . THR A 1 204 ? 7.441 7.891 44.203 1.00 13.03 204 THR A N 1
ATOM 1594 C CA . THR A 1 204 ? 8.596 7.585 45.059 1.00 14.63 204 THR A CA 1
ATOM 1595 C C . THR A 1 204 ? 9.471 6.443 44.486 1.00 14.15 204 THR A C 1
ATOM 1596 O O . THR A 1 204 ? 10.528 6.120 45.033 1.00 14.90 204 THR A O 1
ATOM 1600 N N . THR A 1 205 ? 9.030 5.836 43.391 1.00 14.19 205 THR A N 1
ATOM 1601 C CA . THR A 1 205 ? 9.785 4.724 42.802 1.00 14.52 205 THR A CA 1
ATOM 1602 C C . THR A 1 205 ? 10.037 4.951 41.319 1.00 14.56 205 THR A C 1
ATOM 1603 O O . THR A 1 205 ? 9.430 5.853 40.704 1.00 13.82 205 THR A O 1
ATOM 1607 N N . TYR A 1 206 ? 10.929 4.119 40.758 1.00 15.15 206 TYR A N 1
ATOM 1608 C CA . TYR A 1 206 ? 11.320 4.147 39.339 1.00 16.09 206 TYR A CA 1
ATOM 1609 C C . TYR A 1 206 ? 10.109 4.056 38.415 1.00 16.85 206 TYR A C 1
ATOM 1610 O O . TYR A 1 206 ? 10.169 4.507 37.273 1.00 17.91 206 TYR A O 1
ATOM 1619 N N . ASP A 1 207 ? 9.017 3.454 38.899 1.00 17.10 207 ASP A N 1
ATOM 1620 C CA . ASP A 1 207 ? 7.834 3.223 38.072 1.00 17.88 207 ASP A CA 1
ATOM 1621 C C . ASP A 1 207 ? 6.819 4.383 38.178 1.00 16.94 207 ASP A C 1
ATOM 1622 O O . ASP A 1 207 ? 6.054 4.488 39.142 1.00 16.66 207 ASP A O 1
ATOM 1627 N N . CYS A 1 208 ? 6.789 5.227 37.158 1.00 16.32 208 CYS A N 1
ATOM 1628 C CA . CYS A 1 208 ? 6.140 6.526 37.283 1.00 15.34 208 CYS A CA 1
ATOM 1629 C C . CYS A 1 208 ? 5.517 7.017 35.981 1.00 14.49 208 CYS A C 1
ATOM 1630 O O . CYS A 1 208 ? 6.164 7.003 34.932 1.00 14.24 208 CYS A O 1
ATOM 1633 N N . VAL A 1 209 ? 4.259 7.464 36.036 1.00 13.44 209 VAL A N 1
ATOM 1634 C CA . VAL A 1 209 ? 3.634 8.047 34.843 1.00 13.06 209 VAL A CA 1
ATOM 1635 C C . VAL A 1 209 ? 3.507 9.583 34.912 1.00 13.10 209 VAL A C 1
ATOM 1636 O O . VAL A 1 209 ? 2.995 10.210 33.980 1.00 13.05 209 VAL A O 1
ATOM 1640 N N . LEU A 1 210 ? 3.941 10.174 36.025 1.00 12.43 210 LEU A N 1
ATOM 1641 C CA . LEU A 1 210 ? 3.965 11.635 36.166 1.00 12.20 210 LEU A CA 1
ATOM 1642 C C . LEU A 1 210 ? 5.227 12.019 36.925 1.00 12.05 210 LEU A C 1
ATOM 1643 O O . LEU A 1 210 ? 5.228 12.136 38.141 1.00 11.80 210 LEU A O 1
ATOM 1648 N N . ALA A 1 211 ? 6.324 12.179 36.186 1.00 11.79 211 ALA A N 1
ATOM 1649 C CA . ALA A 1 211 ? 7.634 12.417 36.795 1.00 11.79 211 ALA A CA 1
ATOM 1650 C C . ALA A 1 211 ? 7.689 13.760 37.519 1.00 12.02 211 ALA A C 1
ATOM 1651 O O . ALA A 1 211 ? 8.241 13.861 38.621 1.00 12.25 211 ALA A O 1
ATOM 1653 N N . GLY A 1 212 ? 7.110 14.780 36.898 1.00 11.85 212 GLY A N 1
ATOM 1654 C CA . GLY A 1 212 ? 6.992 16.096 37.523 1.00 12.60 212 GLY A CA 1
ATOM 1655 C C . GLY A 1 212 ? 8.328 16.785 37.797 1.00 12.09 212 GLY A C 1
ATOM 1656 O O . GLY A 1 212 ? 9.306 16.615 37.058 1.00 12.93 212 GLY A O 1
ATOM 1657 N N . PHE A 1 213 ? 8.362 17.571 38.863 1.00 12.16 213 PHE A N 1
ATOM 1658 C CA . PHE A 1 213 ? 9.570 18.298 39.274 1.00 11.56 213 PHE A CA 1
ATOM 1659 C C . PHE A 1 213 ? 9.484 18.577 40.775 1.00 11.04 213 PHE A C 1
ATOM 1660 O O . PHE A 1 213 ? 8.571 18.072 41.431 1.00 10.51 213 PHE A O 1
ATOM 1668 N N . ARG A 1 214 ? 10.421 19.349 41.325 1.00 10.31 214 ARG A N 1
ATOM 1669 C CA . ARG A 1 214 ? 10.508 19.494 42.792 1.00 10.89 214 ARG A CA 1
ATOM 1670 C C . ARG A 1 214 ? 10.647 18.119 43.496 1.00 10.69 214 ARG A C 1
ATOM 1671 O O . ARG A 1 214 ? 10.018 17.860 44.536 1.00 10.58 214 ARG A O 1
ATOM 1679 N N . CYS A 1 215 ? 11.481 17.251 42.917 1.00 10.46 215 CYS A N 1
ATOM 1680 C CA . CYS A 1 215 ? 11.879 15.993 43.564 1.00 10.55 215 CYS A CA 1
ATOM 1681 C C . CYS A 1 215 ? 13.117 16.237 44.427 1.00 10.81 215 CYS A C 1
ATOM 1682 O O . CYS A 1 215 ? 14.139 16.681 43.925 1.00 11.32 215 CYS A O 1
ATOM 1685 N N . SER A 1 216 ? 13.024 15.914 45.720 1.00 10.57 216 SER A N 1
ATOM 1686 C CA . SER A 1 216 ? 14.138 16.104 46.636 1.00 10.55 216 SER A CA 1
ATOM 1687 C C . SER A 1 216 ? 15.324 15.182 46.297 1.00 10.87 216 SER A C 1
ATOM 1688 O O . SER A 1 216 ? 15.191 14.189 45.551 1.00 9.35 216 SER A O 1
ATOM 1691 N N . VAL A 1 217 ? 16.494 15.527 46.832 1.00 10.55 217 VAL A N 1
ATOM 1692 C CA . VAL A 1 217 ? 17.676 14.660 46.715 1.00 11.19 217 VAL A CA 1
ATOM 1693 C C . VAL A 1 217 ? 17.349 13.205 47.130 1.00 11.42 217 VAL A C 1
ATOM 1694 O O . VAL A 1 217 ? 17.615 12.260 46.366 1.00 11.77 217 VAL A O 1
ATOM 1698 N N . MET A 1 218 ? 16.738 13.038 48.309 1.00 11.39 218 MET A N 1
ATOM 1699 C CA . MET A 1 218 ? 16.411 11.709 48.833 1.00 11.57 218 MET A CA 1
ATOM 1700 C C . MET A 1 218 ? 15.374 10.969 47.963 1.00 11.58 218 MET A C 1
ATOM 1701 O O . MET A 1 218 ? 15.475 9.751 47.744 1.00 10.39 218 MET A O 1
ATOM 1706 N N . ASN A 1 219 ? 14.396 11.711 47.452 1.00 11.12 219 ASN A N 1
ATOM 1707 C CA . ASN A 1 219 ? 13.419 11.139 46.511 1.00 11.62 219 ASN A CA 1
ATOM 1708 C C . ASN A 1 219 ? 14.134 10.529 45.298 1.00 11.74 219 ASN A C 1
ATOM 1709 O O . ASN A 1 219 ? 13.870 9.384 44.901 1.00 10.50 219 ASN A O 1
ATOM 1714 N N . ILE A 1 220 ? 15.046 11.301 44.705 1.00 11.21 220 ILE A N 1
ATOM 1715 C CA . ILE A 1 220 ? 15.778 10.823 43.541 1.00 11.83 220 ILE A CA 1
ATOM 1716 C C . ILE A 1 220 ? 16.683 9.632 43.871 1.00 11.73 220 ILE A C 1
ATOM 1717 O O . ILE A 1 220 ? 16.726 8.676 43.101 1.00 11.75 220 ILE A O 1
ATOM 1722 N N . ILE A 1 221 ? 17.375 9.674 45.015 1.00 11.52 221 ILE A N 1
ATOM 1723 C CA . ILE A 1 221 ? 18.230 8.539 45.403 1.00 12.68 221 ILE A CA 1
ATOM 1724 C C . ILE A 1 221 ? 17.419 7.225 45.470 1.00 13.19 221 ILE A C 1
ATOM 1725 O O . ILE A 1 221 ? 17.882 6.185 45.003 1.00 11.73 221 ILE A O 1
ATOM 1730 N N . ASN A 1 222 ? 16.216 7.278 46.057 1.00 13.87 222 ASN A N 1
ATOM 1731 C CA . ASN A 1 222 ? 15.412 6.063 46.212 1.00 15.30 222 ASN A CA 1
ATOM 1732 C C . ASN A 1 222 ? 14.941 5.498 44.872 1.00 14.76 222 ASN A C 1
ATOM 1733 O O . ASN A 1 222 ? 14.725 4.290 44.732 1.00 15.68 222 ASN A O 1
ATOM 1738 N N . LYS A 1 223 ? 14.826 6.359 43.868 1.00 14.18 223 LYS A N 1
ATOM 1739 C CA . LYS A 1 223 ? 14.547 5.910 42.483 1.00 12.87 223 LYS A CA 1
ATOM 1740 C C . LYS A 1 223 ? 15.778 5.351 41.783 1.00 12.47 223 LYS A C 1
ATOM 1741 O O . LYS A 1 223 ? 15.713 4.320 41.105 1.00 11.67 223 LYS A O 1
ATOM 1747 N N . ALA A 1 224 ? 16.905 6.039 41.942 1.00 11.43 224 ALA A N 1
ATOM 1748 C CA . ALA A 1 224 ? 18.135 5.660 41.253 1.00 11.47 224 ALA A CA 1
ATOM 1749 C C . ALA A 1 224 ? 18.638 4.261 41.612 1.00 11.50 224 ALA A C 1
ATOM 1750 O O . ALA A 1 224 ? 19.225 3.585 40.762 1.00 11.36 224 ALA A O 1
ATOM 1752 N N . VAL A 1 225 ? 18.447 3.852 42.870 1.00 11.32 225 VAL A N 1
ATOM 1753 C CA . VAL A 1 225 ? 19.042 2.579 43.340 1.00 11.40 225 VAL A CA 1
ATOM 1754 C C . VAL A 1 225 ? 18.447 1.360 42.614 1.00 11.15 225 VAL A C 1
ATOM 1755 O O . VAL A 1 225 ? 19.110 0.306 42.528 1.00 11.17 225 VAL A O 1
ATOM 1759 N N . ALA A 1 226 ? 17.210 1.503 42.104 1.00 10.18 226 ALA A N 1
ATOM 1760 C CA . ALA A 1 226 ? 16.564 0.438 41.325 1.00 10.56 226 ALA A CA 1
ATOM 1761 C C . ALA A 1 226 ? 17.159 0.269 39.930 1.00 10.14 226 ALA A C 1
ATOM 1762 O O . ALA A 1 226 ? 17.144 -0.826 39.390 1.00 11.10 226 ALA A O 1
ATOM 1764 N N . VAL A 1 227 ? 17.686 1.344 39.347 1.00 9.66 227 VAL A N 1
ATOM 1765 C CA . VAL A 1 227 ? 18.066 1.314 37.921 1.00 9.49 227 VAL A CA 1
ATOM 1766 C C . VAL A 1 227 ? 19.579 1.324 37.652 1.00 9.91 227 VAL A C 1
ATOM 1767 O O . VAL A 1 227 ? 20.007 1.149 36.499 1.00 9.98 227 VAL A O 1
ATOM 1771 N N . SER A 1 228 ? 20.374 1.504 38.708 1.00 10.20 228 SER A N 1
ATOM 1772 C CA . SER A 1 228 ? 21.850 1.471 38.621 1.00 11.15 228 SER A CA 1
ATOM 1773 C C . SER A 1 228 ? 22.326 0.242 37.871 1.00 11.29 228 SER A C 1
ATOM 1774 O O . SER A 1 228 ? 23.292 0.302 37.100 1.00 10.19 228 SER A O 1
ATOM 1777 N N . GLN A 1 229 ? 21.626 -0.877 38.083 1.00 11.39 229 GLN A N 1
ATOM 1778 C CA . GLN A 1 229 ? 21.986 -2.146 37.439 1.00 11.61 229 GLN A CA 1
ATOM 1779 C C . GLN A 1 229 ? 22.083 -2.055 35.891 1.00 11.54 229 GLN A C 1
ATOM 1780 O O . GLN A 1 229 ? 22.711 -2.915 35.263 1.00 11.93 229 GLN A O 1
ATOM 1786 N N . LYS A 1 230 ? 21.430 -1.059 35.282 1.00 10.34 230 LYS A N 1
ATOM 1787 C CA . LYS A 1 230 ? 21.367 -0.973 33.823 1.00 10.40 230 LYS A CA 1
ATOM 1788 C C . LYS A 1 230 ? 22.484 -0.124 33.218 1.00 10.42 230 LYS A C 1
ATOM 1789 O O . LYS A 1 230 ? 22.702 -0.166 32.001 1.00 10.85 230 LYS A O 1
ATOM 1795 N N . ALA A 1 231 ? 23.175 0.642 34.061 1.00 10.08 231 ALA A N 1
ATOM 1796 C CA . ALA A 1 231 ? 24.166 1.625 33.612 1.00 10.52 231 ALA A CA 1
ATOM 1797 C C . ALA A 1 231 ? 25.401 0.926 33.071 1.00 10.89 231 ALA A C 1
ATOM 1798 O O . ALA A 1 231 ? 25.829 -0.079 33.635 1.00 10.57 231 ALA A O 1
ATOM 1800 N N . ARG A 1 232 ? 25.987 1.478 32.007 1.00 11.95 232 ARG A N 1
ATOM 1801 C CA . ARG A 1 232 ? 27.193 0.905 31.374 1.00 11.96 232 ARG A CA 1
ATOM 1802 C C . ARG A 1 232 ? 28.021 2.061 30.794 1.00 12.38 232 ARG A C 1
ATOM 1803 O O . ARG A 1 232 ? 27.494 3.150 30.564 1.00 11.54 232 ARG A O 1
ATOM 1811 N N . SER A 1 233 ? 29.294 1.807 30.514 1.00 12.19 233 SER A N 1
ATOM 1812 C CA . SER A 1 233 ? 30.110 2.777 29.780 1.00 12.59 233 SER A CA 1
ATOM 1813 C C . SER A 1 233 ? 29.336 3.202 28.532 1.00 12.61 233 SER A C 1
ATOM 1814 O O . SER A 1 233 ? 28.805 2.342 27.801 1.00 12.43 233 SER A O 1
ATOM 1817 N N . GLY A 1 234 ? 29.258 4.518 28.317 1.00 11.83 234 GLY A N 1
ATOM 1818 C CA . GLY A 1 234 ? 28.552 5.096 27.164 1.00 12.36 234 GLY A CA 1
ATOM 1819 C C . GLY A 1 234 ? 27.037 5.228 27.307 1.00 12.48 234 GLY A C 1
ATOM 1820 O O . GLY A 1 234 ? 26.389 5.674 26.372 1.00 12.05 234 GLY A O 1
ATOM 1821 N N . GLY A 1 235 ? 26.474 4.824 28.461 1.00 12.36 235 GLY A N 1
ATOM 1822 C CA . GLY A 1 235 ? 25.009 4.749 28.623 1.00 11.65 235 GLY A CA 1
ATOM 1823 C C . GLY A 1 235 ? 24.628 4.814 30.102 1.00 11.36 235 GLY A C 1
ATOM 1824 O O . GLY A 1 235 ? 24.493 3.780 30.777 1.00 10.31 235 GLY A O 1
ATOM 1825 N N . TRP A 1 236 ? 24.413 6.031 30.582 1.00 10.28 236 TRP A N 1
ATOM 1826 C CA . TRP A 1 236 ? 24.310 6.310 32.020 1.00 10.80 236 TRP A CA 1
ATOM 1827 C C . TRP A 1 236 ? 22.914 6.729 32.477 1.00 11.23 236 TRP A C 1
ATOM 1828 O O . TRP A 1 236 ? 22.226 7.448 31.764 1.00 11.65 236 TRP A O 1
ATOM 1839 N N . ASN A 1 237 ? 22.564 6.378 33.716 1.00 10.91 237 ASN A N 1
ATOM 1840 C CA . ASN A 1 237 ? 21.423 6.998 34.415 1.00 11.58 237 ASN A CA 1
ATOM 1841 C C . ASN A 1 237 ? 21.794 8.429 34.810 1.00 11.59 237 ASN A C 1
ATOM 1842 O O . ASN A 1 237 ? 22.908 8.671 35.278 1.00 11.41 237 ASN A O 1
ATOM 1847 N N . ASP A 1 238 ? 20.870 9.367 34.598 1.00 10.73 238 ASP A N 1
ATOM 1848 C CA . ASP A 1 238 ? 21.125 10.782 34.862 1.00 11.06 238 ASP A CA 1
ATOM 1849 C C . ASP A 1 238 ? 20.213 11.221 36.010 1.00 11.08 238 ASP A C 1
ATOM 1850 O O . ASP A 1 238 ? 18.975 11.169 35.896 1.00 11.37 238 ASP A O 1
ATOM 1855 N N . LEU A 1 239 ? 20.821 11.628 37.128 1.00 10.89 239 LEU A N 1
ATOM 1856 C CA . LEU A 1 239 ? 20.065 11.995 38.316 1.00 11.11 239 LEU A CA 1
ATOM 1857 C C . LEU A 1 239 ? 19.725 13.495 38.358 1.00 11.76 239 LEU A C 1
ATOM 1858 O O . LEU A 1 239 ? 19.266 13.995 39.383 1.00 11.42 239 LEU A O 1
ATOM 1863 N N . ASP A 1 240 ? 19.935 14.180 37.228 1.00 11.45 240 ASP A N 1
ATOM 1864 C CA . ASP A 1 240 ? 19.684 15.623 37.050 1.00 11.78 240 ASP A CA 1
ATOM 1865 C C . ASP A 1 240 ? 20.867 16.423 37.623 1.00 12.09 240 ASP A C 1
ATOM 1866 O O . ASP A 1 240 ? 21.806 15.854 38.191 1.00 11.53 240 ASP A O 1
ATOM 1871 N N . MET A 1 241 ? 20.806 17.739 37.456 1.00 12.76 241 MET A N 1
ATOM 1872 C CA . MET A 1 241 ? 21.932 18.635 37.714 1.00 14.41 241 MET A CA 1
ATOM 1873 C C . MET A 1 241 ? 22.248 18.791 39.193 1.00 14.47 241 MET A C 1
ATOM 1874 O O . MET A 1 241 ? 21.388 18.571 40.053 1.00 14.74 241 MET A O 1
ATOM 1879 N N . LEU A 1 242 ? 23.487 19.189 39.476 1.00 13.31 242 LEU A N 1
ATOM 1880 C CA . LEU A 1 242 ? 23.938 19.440 40.836 1.00 13.25 242 LEU A CA 1
ATOM 1881 C C . LEU A 1 242 ? 23.482 20.827 41.306 1.00 13.54 242 LEU A C 1
ATOM 1882 O O . LEU A 1 242 ? 23.703 21.814 40.608 1.00 14.17 242 LEU A O 1
ATOM 1887 N N . GLU A 1 243 ? 22.879 20.881 42.492 1.00 13.75 243 GLU A N 1
ATOM 1888 C CA . GLU A 1 243 ? 22.385 22.127 43.112 1.00 14.91 243 GLU A CA 1
ATOM 1889 C C . GLU A 1 243 ? 23.421 22.837 44.005 1.00 14.80 243 GLU A C 1
ATOM 1890 O O . GLU A 1 243 ? 23.138 23.902 44.569 1.00 14.90 243 GLU A O 1
ATOM 1896 N N . VAL A 1 244 ? 24.609 22.243 44.132 1.00 14.84 244 VAL A N 1
ATOM 1897 C CA . VAL A 1 244 ? 25.645 22.724 45.058 1.00 14.26 244 VAL A CA 1
ATOM 1898 C C . VAL A 1 244 ? 25.935 24.237 44.946 1.00 15.10 244 VAL A C 1
ATOM 1899 O O . VAL A 1 244 ? 26.299 24.752 43.869 1.00 15.77 244 VAL A O 1
ATOM 1903 N N . GLY A 1 245 ? 25.740 24.946 46.050 1.00 14.65 245 GLY A N 1
ATOM 1904 C CA . GLY A 1 245 ? 26.023 26.375 46.085 1.00 15.30 245 GLY A CA 1
ATOM 1905 C C . GLY A 1 245 ? 24.795 27.249 45.965 1.00 15.33 245 GLY A C 1
ATOM 1906 O O . GLY A 1 245 ? 24.873 28.463 46.194 1.00 15.58 245 GLY A O 1
ATOM 1907 N N . ASN A 1 246 ? 23.661 26.657 45.592 1.00 15.11 246 ASN A N 1
ATOM 1908 C CA . ASN A 1 246 ? 22.441 27.459 45.395 1.00 15.61 246 ASN A CA 1
ATOM 1909 C C . ASN A 1 246 ? 21.792 27.948 46.700 1.00 15.56 246 ASN A C 1
ATOM 1910 O O . ASN A 1 246 ? 21.080 28.961 46.697 1.00 16.71 246 ASN A O 1
ATOM 1915 N N . GLY A 1 247 ? 22.067 27.270 47.815 1.00 14.92 247 GLY A N 1
ATOM 1916 C CA . GLY A 1 247 ? 21.732 27.835 49.135 1.00 14.07 247 GLY A CA 1
ATOM 1917 C C . GLY A 1 247 ? 20.580 27.198 49.908 1.00 14.12 247 GLY A C 1
ATOM 1918 O O . GLY A 1 247 ? 20.420 27.469 51.092 1.00 13.00 247 GLY 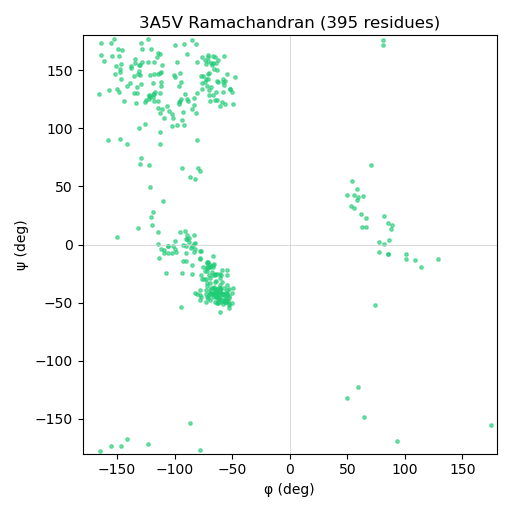A O 1
ATOM 1919 N N . GLY A 1 248 ? 19.775 26.368 49.241 1.00 14.17 248 GLY A N 1
ATOM 1920 C CA . GLY A 1 248 ? 18.609 25.725 49.881 1.00 14.94 248 GLY A CA 1
ATOM 1921 C C . GLY A 1 248 ? 18.972 24.456 50.652 1.00 14.91 248 GLY A C 1
ATOM 1922 O O . GLY A 1 248 ? 18.125 23.872 51.320 1.00 15.03 248 GLY A O 1
ATOM 1923 N N . MET A 1 249 ? 20.228 24.020 50.541 1.00 14.01 249 MET A N 1
ATOM 1924 C CA . MET A 1 249 ? 20.755 22.922 51.353 1.00 14.45 249 MET A CA 1
ATOM 1925 C C . MET A 1 249 ? 21.995 23.394 52.120 1.00 14.47 249 MET A C 1
ATOM 1926 O O . MET A 1 249 ? 22.642 24.351 51.712 1.00 14.17 249 MET A O 1
ATOM 1931 N N . ASN A 1 250 ? 22.320 22.715 53.221 1.00 15.04 250 ASN A N 1
ATOM 1932 C CA . ASN A 1 250 ? 23.569 22.976 53.957 1.00 15.11 250 ASN A CA 1
ATOM 1933 C C . ASN A 1 250 ? 24.744 22.197 53.340 1.00 15.26 250 ASN A C 1
ATOM 1934 O O . ASN A 1 250 ? 24.546 21.438 52.381 1.00 14.80 250 ASN A O 1
ATOM 1939 N N . GLN A 1 251 ? 25.963 22.399 53.849 1.00 14.22 251 GLN A N 1
ATOM 1940 C CA . GLN A 1 251 ? 27.123 21.770 53.227 1.00 14.48 251 GLN A CA 1
ATOM 1941 C C . GLN A 1 251 ? 27.101 20.229 53.277 1.00 13.85 251 GLN A C 1
ATOM 1942 O O . GLN A 1 251 ? 27.469 19.578 52.298 1.00 13.59 251 GLN A O 1
ATOM 1953 N N . GLU A 1 252 ? 26.695 19.657 54.408 1.00 13.69 252 GLU A N 1
ATOM 1954 C CA . GLU A 1 252 ? 26.643 18.190 54.513 1.00 12.96 252 GLU A CA 1
ATOM 1955 C C . GLU A 1 252 ? 25.574 17.597 53.578 1.00 12.09 252 GLU A C 1
ATOM 1956 O O . GLU A 1 252 ? 25.768 16.518 52.993 1.00 11.16 252 GLU A O 1
ATOM 1962 N N . GLU A 1 253 ? 24.449 18.293 53.441 1.00 11.15 253 GLU A N 1
ATOM 1963 C CA . GLU A 1 253 ? 23.431 17.887 52.455 1.00 10.92 253 GLU A CA 1
ATOM 1964 C C . GLU A 1 253 ? 23.967 17.915 51.015 1.00 10.92 253 GLU A C 1
ATOM 1965 O O . GLU A 1 253 ? 23.739 16.975 50.274 1.00 10.56 253 GLU A O 1
ATOM 1971 N N . TYR A 1 254 ? 24.664 18.993 50.623 1.00 10.65 254 TYR A N 1
ATOM 1972 C CA . TYR A 1 254 ? 25.327 19.045 49.307 1.00 10.89 254 TYR A CA 1
ATOM 1973 C C . TYR A 1 254 ? 26.391 17.967 49.153 1.00 11.16 254 TYR A C 1
ATOM 1974 O O . TYR A 1 254 ? 26.568 17.413 48.054 1.00 12.25 254 TYR A O 1
ATOM 1983 N N . ARG A 1 255 ? 27.118 17.681 50.236 1.00 11.13 255 ARG A N 1
ATOM 1984 C CA . ARG A 1 255 ? 28.120 16.626 50.160 1.00 11.41 255 ARG A CA 1
ATOM 1985 C C . ARG A 1 255 ? 27.455 15.279 49.854 1.00 10.98 255 ARG A C 1
ATOM 1986 O O . ARG A 1 255 ? 27.968 14.483 49.062 1.00 10.49 255 ARG A O 1
ATOM 1994 N N . VAL A 1 256 ? 26.306 15.027 50.483 1.00 11.15 256 VAL A N 1
ATOM 1995 C CA . VAL A 1 256 ? 25.568 13.791 50.235 1.00 10.32 256 VAL A CA 1
ATOM 1996 C C . VAL A 1 256 ? 25.112 13.697 48.783 1.00 10.08 256 VAL A C 1
ATOM 1997 O O . VAL A 1 256 ? 25.318 12.691 48.107 1.00 10.53 256 VAL A O 1
ATOM 2001 N N . HIS A 1 257 ? 24.489 14.772 48.330 1.00 9.74 257 HIS A N 1
ATOM 2002 C CA . HIS A 1 257 ? 23.992 14.942 46.973 1.00 10.34 257 HIS A CA 1
ATOM 2003 C C . HIS A 1 257 ? 25.118 14.669 45.964 1.00 9.95 257 HIS A C 1
ATOM 2004 O O . HIS A 1 257 ? 24.999 13.768 45.124 1.00 9.59 257 HIS A O 1
ATOM 2011 N N . TYR A 1 258 ? 26.241 15.372 46.110 1.00 9.55 258 TYR A N 1
ATOM 2012 C CA . TYR A 1 258 ? 27.364 15.190 45.182 1.00 10.18 258 TYR A CA 1
ATOM 2013 C C . TYR A 1 258 ? 27.935 13.759 45.231 1.00 10.02 258 TYR A C 1
ATOM 2014 O O . TYR A 1 258 ? 28.220 13.150 44.194 1.00 9.88 258 TYR A O 1
ATOM 2023 N N . THR A 1 259 ? 28.130 13.246 46.440 1.00 10.35 259 THR A N 1
ATOM 2024 C CA . THR A 1 259 ? 28.696 11.896 46.643 1.00 10.57 259 THR A CA 1
ATOM 2025 C C . THR A 1 259 ? 27.891 10.808 45.927 1.00 10.63 259 THR A C 1
ATOM 2026 O O . THR A 1 259 ? 28.460 9.947 45.241 1.00 11.09 259 THR A O 1
ATOM 2030 N N . ILE A 1 260 ? 26.572 10.824 46.120 1.00 9.89 260 ILE A N 1
ATOM 2031 C CA . ILE A 1 260 ? 25.720 9.791 45.554 1.00 9.96 260 ILE A CA 1
ATOM 2032 C C . ILE A 1 260 ? 25.634 9.928 44.031 1.00 9.74 260 ILE A C 1
ATOM 2033 O O . ILE A 1 260 ? 25.728 8.935 43.333 1.00 9.16 260 ILE A O 1
ATOM 2038 N N . TRP A 1 261 ? 25.467 11.152 43.525 1.00 9.46 261 TRP A N 1
ATOM 2039 C CA . TRP A 1 261 ? 25.508 11.387 42.068 1.00 9.97 261 TRP A CA 1
ATOM 2040 C C . TRP A 1 261 ? 26.843 10.870 41.489 1.00 10.02 261 TRP A C 1
ATOM 2041 O O . TRP A 1 261 ? 26.871 10.186 40.458 1.00 10.66 261 TRP A O 1
ATOM 2052 N N . ALA A 1 262 ? 27.948 11.191 42.155 1.00 9.49 262 ALA A N 1
ATOM 2053 C CA . ALA A 1 262 ? 29.260 10.738 41.671 1.00 9.73 262 ALA A CA 1
ATOM 2054 C C . ALA A 1 262 ? 29.362 9.197 41.691 1.00 9.61 262 ALA A C 1
ATOM 2055 O O . ALA A 1 262 ? 29.739 8.571 40.704 1.00 10.53 262 ALA A O 1
ATOM 2057 N N . ALA A 1 263 ? 29.023 8.589 42.820 1.00 9.44 263 ALA A N 1
ATOM 2058 C CA . ALA A 1 263 ? 29.198 7.125 42.988 1.00 9.87 263 ALA A CA 1
ATOM 2059 C C . ALA A 1 263 ? 28.213 6.264 42.194 1.00 9.63 263 ALA A C 1
ATOM 2060 O O . ALA A 1 263 ? 28.486 5.096 41.928 1.00 9.84 263 ALA A O 1
ATOM 2062 N N . LEU A 1 264 ? 27.062 6.828 41.836 1.00 9.63 264 LEU A N 1
ATOM 2063 C CA . LEU A 1 264 ? 26.108 6.133 40.990 1.00 9.79 264 LEU A CA 1
ATOM 2064 C C . LEU A 1 264 ? 26.363 6.373 39.492 1.00 9.80 264 LEU A C 1
ATOM 2065 O O . LEU A 1 264 ? 25.585 5.920 38.648 1.00 9.76 264 LEU A O 1
ATOM 2070 N N . LYS A 1 265 ? 27.491 7.025 39.188 1.00 9.91 265 LYS A N 1
ATOM 2071 C CA . LYS A 1 265 ? 27.922 7.300 37.812 1.00 10.26 265 LYS A CA 1
ATOM 2072 C C . LYS A 1 265 ? 26.869 8.115 37.049 1.00 9.99 265 LYS A C 1
ATOM 2073 O O . LYS A 1 265 ? 26.611 7.872 35.868 1.00 10.25 265 LYS A O 1
ATOM 2079 N N . SER A 1 266 ? 26.234 9.065 37.737 1.00 10.06 266 SER A N 1
ATOM 2080 C CA . SER A 1 266 ? 25.421 10.077 37.047 1.00 9.70 266 SER A CA 1
ATOM 2081 C C . SER A 1 266 ? 26.363 11.014 36.276 1.00 10.50 266 SER A C 1
ATOM 2082 O O . SER A 1 266 ? 27.495 11.286 36.737 1.00 10.67 266 SER A O 1
ATOM 2085 N N . PRO A 1 267 ? 25.897 11.538 35.125 1.00 10.72 267 PRO A N 1
ATOM 2086 C CA . PRO A 1 267 ? 26.518 12.775 34.649 1.00 10.65 267 PRO A CA 1
ATOM 2087 C C . PRO A 1 267 ? 26.601 13.769 35.808 1.00 10.84 267 PRO A C 1
ATOM 2088 O O . PRO A 1 267 ? 25.681 13.818 36.664 1.00 10.73 267 PRO A O 1
ATOM 2092 N N . LEU A 1 268 ? 27.683 14.559 35.835 1.00 10.53 268 LEU A N 1
ATOM 2093 C CA . LEU A 1 268 ? 27.852 15.609 36.842 1.00 10.88 268 LEU A CA 1
ATOM 2094 C C . LEU A 1 268 ? 27.792 16.962 36.134 1.00 11.88 268 LEU A C 1
ATOM 2095 O O . LEU A 1 268 ? 28.831 17.520 35.706 1.00 10.75 268 LEU A O 1
ATOM 2100 N N . ILE A 1 269 ? 26.566 17.454 35.978 1.00 11.25 269 ILE A N 1
ATOM 2101 C CA . ILE A 1 269 ? 26.312 18.735 35.304 1.00 11.65 269 ILE A CA 1
ATOM 2102 C C . ILE A 1 269 ? 25.988 19.772 36.363 1.00 12.50 269 ILE A C 1
ATOM 2103 O O . ILE A 1 269 ? 24.976 19.661 37.077 1.00 12.30 269 ILE A O 1
ATOM 2108 N N . LEU A 1 270 ? 26.867 20.765 36.488 1.00 12.25 270 LEU A N 1
ATOM 2109 C CA . LEU A 1 270 ? 26.687 21.847 37.453 1.00 13.66 270 LEU A CA 1
ATOM 2110 C C . LEU A 1 270 ? 25.485 22.727 37.093 1.00 13.89 270 LEU A C 1
ATOM 2111 O O . LEU A 1 270 ? 25.358 23.187 35.964 1.00 13.81 270 LEU A O 1
ATOM 2116 N N . GLY A 1 271 ? 24.597 22.935 38.062 1.00 14.96 271 GLY A N 1
ATOM 2117 C CA . GLY A 1 271 ? 23.350 23.680 37.824 1.00 15.93 271 GLY A CA 1
ATOM 2118 C C . GLY A 1 271 ? 23.368 24.866 38.774 1.00 16.49 271 GLY A C 1
ATOM 2119 O O . GLY A 1 271 ? 22.405 25.086 39.519 1.00 16.15 271 GLY A O 1
ATOM 2120 N N . ASN A 1 272 ? 24.494 25.584 38.765 1.00 16.96 272 ASN A N 1
ATOM 2121 C CA . ASN A 1 272 ? 24.809 26.600 39.772 1.00 17.83 272 ASN A CA 1
ATOM 2122 C C . ASN A 1 272 ? 25.510 27.834 39.174 1.00 18.37 272 ASN A C 1
ATOM 2123 O O . ASN A 1 272 ? 25.520 28.009 37.951 1.00 18.93 272 ASN A O 1
ATOM 2128 N N . ASP A 1 273 ? 26.075 28.687 40.035 1.00 18.52 273 ASP A N 1
ATOM 2129 C CA . ASP A 1 273 ? 26.806 29.883 39.580 1.00 19.25 273 ASP A CA 1
ATOM 2130 C C . ASP A 1 273 ? 28.305 29.567 39.522 1.00 19.14 273 ASP A C 1
ATOM 2131 O O . ASP A 1 273 ? 28.889 29.155 40.535 1.00 20.39 273 ASP A O 1
ATOM 2136 N N . VAL A 1 274 ? 28.908 29.707 38.340 1.00 17.91 274 VAL A N 1
ATOM 2137 C CA . VAL A 1 274 ? 30.353 29.443 38.183 1.00 17.69 274 VAL A CA 1
ATOM 2138 C C . VAL A 1 274 ? 31.175 30.736 38.184 1.00 17.89 274 VAL A C 1
ATOM 2139 O O . VAL A 1 274 ? 32.407 30.684 38.149 1.00 18.31 274 VAL A O 1
ATOM 2143 N N . THR A 1 275 ? 30.504 31.884 38.249 1.00 18.33 275 THR A N 1
ATOM 2144 C CA . THR A 1 275 ? 31.214 33.176 38.213 1.00 19.14 275 THR A CA 1
ATOM 2145 C C . THR A 1 275 ? 31.616 33.689 39.602 1.00 18.64 275 THR A C 1
ATOM 2146 O O . THR A 1 275 ? 32.417 34.619 39.723 1.00 17.81 275 THR A O 1
ATOM 2150 N N . ASN A 1 276 ? 31.045 33.094 40.644 1.00 18.37 276 ASN A N 1
ATOM 2151 C CA . ASN A 1 276 ? 31.407 33.426 42.016 1.00 19.21 276 ASN A CA 1
ATOM 2152 C C . ASN A 1 276 ? 31.263 32.141 42.824 1.00 18.42 276 ASN A C 1
ATOM 2153 O O . ASN A 1 276 ? 30.189 31.826 43.310 1.00 17.75 276 ASN A O 1
ATOM 2158 N N . ILE A 1 277 ? 32.356 31.391 42.910 1.00 17.68 277 ILE A N 1
ATOM 2159 C CA . ILE A 1 277 ? 32.358 30.076 43.535 1.00 17.19 277 ILE A CA 1
ATOM 2160 C C . ILE A 1 277 ? 32.971 30.225 44.924 1.00 17.48 277 ILE A C 1
ATOM 2161 O O . ILE A 1 277 ? 34.162 30.519 45.038 1.00 17.16 277 ILE A O 1
ATOM 2166 N N . THR A 1 278 ? 32.164 30.034 45.970 1.00 17.38 278 THR A N 1
ATOM 2167 C CA . THR A 1 278 ? 32.657 30.139 47.351 1.00 17.82 278 THR A CA 1
ATOM 2168 C C . THR A 1 278 ? 33.574 28.956 47.688 1.00 17.90 278 THR A C 1
ATOM 2169 O O . THR A 1 278 ? 33.531 27.908 47.030 1.00 17.06 278 THR A O 1
ATOM 2173 N N . ASN A 1 279 ? 34.381 29.125 48.733 1.00 17.91 279 ASN A N 1
ATOM 2174 C CA . ASN A 1 279 ? 35.234 28.046 49.240 1.00 18.89 279 ASN A CA 1
ATOM 2175 C C . ASN A 1 279 ? 34.421 26.814 49.625 1.00 17.93 279 ASN A C 1
ATOM 2176 O O . ASN A 1 279 ? 34.857 25.684 49.399 1.00 17.64 279 ASN A O 1
ATOM 2181 N N . THR A 1 280 ? 33.233 27.039 50.183 1.00 17.51 280 THR A N 1
ATOM 2182 C CA . THR A 1 280 ? 32.356 25.931 50.555 1.00 17.78 280 THR A CA 1
ATOM 2183 C C . THR A 1 280 ? 31.933 25.104 49.323 1.00 16.89 280 THR A C 1
ATOM 2184 O O . THR A 1 280 ? 31.893 23.867 49.378 1.00 16.70 280 THR A O 1
ATOM 2191 N N . THR A 1 281 ? 31.630 25.787 48.226 1.00 15.82 281 THR A N 1
ATOM 2192 C CA . THR A 1 281 ? 31.279 25.108 46.981 1.00 15.41 281 THR A CA 1
ATOM 2193 C C . THR A 1 281 ? 32.501 24.379 46.387 1.00 15.10 281 THR A C 1
ATOM 2194 O O . THR A 1 281 ? 32.390 23.228 45.946 1.00 14.15 281 THR A O 1
ATOM 2198 N N . LYS A 1 282 ? 33.665 25.032 46.408 1.00 14.10 282 LYS A N 1
ATOM 2199 C CA . LYS A 1 282 ? 34.876 24.423 45.825 1.00 15.64 282 LYS A CA 1
ATOM 2200 C C . LYS A 1 282 ? 35.215 23.116 46.543 1.00 15.23 282 LYS A C 1
ATOM 2201 O O . LYS A 1 282 ? 35.609 22.146 45.919 1.00 15.07 282 LYS A O 1
ATOM 2207 N N . GLU A 1 283 ? 35.067 23.107 47.867 1.00 15.74 283 GLU A N 1
ATOM 2208 C CA . GLU A 1 283 ? 35.335 21.902 48.667 1.00 17.35 283 GLU A CA 1
ATOM 2209 C C . GLU A 1 283 ? 34.533 20.698 48.158 1.00 15.65 283 GLU A C 1
ATOM 2210 O O . GLU A 1 283 ? 35.043 19.566 48.124 1.00 15.82 283 GLU A O 1
ATOM 2216 N N . ILE A 1 284 ? 33.286 20.946 47.756 1.00 14.57 284 ILE A N 1
ATOM 2217 C CA . ILE A 1 284 ? 32.394 19.870 47.270 1.00 13.97 284 ILE A CA 1
ATOM 2218 C C . ILE A 1 284 ? 32.623 19.496 45.787 1.00 13.04 284 ILE A C 1
ATOM 2219 O O . ILE A 1 284 ? 32.637 18.315 45.420 1.00 12.86 284 ILE A O 1
ATOM 2224 N N . ILE A 1 285 ? 32.813 20.494 44.928 1.00 12.34 285 ILE A N 1
ATOM 2225 C CA . ILE A 1 285 ? 32.840 20.208 43.484 1.00 11.75 285 ILE A CA 1
ATOM 2226 C C . ILE A 1 285 ? 34.251 20.087 42.884 1.00 12.02 285 ILE A C 1
ATOM 2227 O O . ILE A 1 285 ? 34.391 19.751 41.704 1.00 12.12 285 ILE A O 1
ATOM 2232 N N . MET A 1 286 ? 35.287 20.380 43.673 1.00 12.32 286 MET A N 1
ATOM 2233 C CA . MET A 1 286 ? 36.649 20.362 43.117 1.00 13.85 286 MET A CA 1
ATOM 2234 C C . MET A 1 286 ? 37.563 19.354 43.786 1.00 13.88 286 MET A C 1
ATOM 2235 O O . MET A 1 286 ? 38.786 19.545 43.827 1.00 13.62 286 MET A O 1
ATOM 2240 N N . ASN A 1 287 ? 36.980 18.282 44.307 1.00 13.10 287 ASN A N 1
ATOM 2241 C CA . ASN A 1 287 ? 37.774 17.260 44.977 1.00 13.30 287 ASN A CA 1
ATOM 2242 C C . ASN A 1 287 ? 38.116 16.178 43.958 1.00 13.25 287 ASN A C 1
ATOM 2243 O O . ASN A 1 287 ? 37.250 15.399 43.566 1.00 12.54 287 ASN A O 1
ATOM 2248 N N . LYS A 1 288 ? 39.374 16.133 43.525 1.00 13.24 288 LYS A N 1
ATOM 2249 C CA . LYS A 1 288 ? 39.793 15.200 42.467 1.00 14.59 288 LYS A CA 1
ATOM 2250 C C . LYS A 1 288 ? 39.558 13.739 42.806 1.00 13.88 288 LYS A C 1
ATOM 2251 O O . LYS A 1 288 ? 39.334 12.944 41.910 1.00 13.97 288 LYS A O 1
ATOM 2257 N N . GLU A 1 289 ? 39.655 13.382 44.090 1.00 13.96 289 GLU A N 1
ATOM 2258 C CA . GLU A 1 289 ? 39.510 11.985 44.509 1.00 14.65 289 GLU A CA 1
ATOM 2259 C C . GLU A 1 289 ? 38.048 11.527 44.387 1.00 13.86 289 GLU A C 1
ATOM 2260 O O . GLU A 1 289 ? 37.788 10.386 44.037 1.00 13.63 289 GLU A O 1
ATOM 2266 N N . VAL A 1 290 ? 37.111 12.432 44.660 1.00 13.53 290 VAL A N 1
ATOM 2267 C CA . VAL A 1 290 ? 35.678 12.138 44.482 1.00 12.97 290 VAL A CA 1
ATOM 2268 C C . VAL A 1 290 ? 35.326 12.066 42.986 1.00 12.75 290 VAL A C 1
ATOM 2269 O O . VAL A 1 290 ? 34.645 11.140 42.549 1.00 12.66 290 VAL A O 1
ATOM 2273 N N . ILE A 1 291 ? 35.815 13.029 42.199 1.00 12.13 291 ILE A N 1
ATOM 2274 C CA . ILE A 1 291 ? 35.637 12.992 40.744 1.00 11.71 291 ILE A CA 1
ATOM 2275 C C . ILE A 1 291 ? 36.184 11.681 40.160 1.00 12.08 291 ILE A C 1
ATOM 2276 O O . ILE A 1 291 ? 35.547 11.071 39.311 1.00 11.68 291 ILE A O 1
ATOM 2281 N N . ALA A 1 292 ? 37.345 11.238 40.652 1.00 12.15 292 ALA A N 1
ATOM 2282 C CA . ALA A 1 292 ? 37.930 9.970 40.200 1.00 12.30 292 ALA A CA 1
ATOM 2283 C C . ALA A 1 292 ? 37.030 8.752 40.448 1.00 12.47 292 ALA A C 1
ATOM 2284 O O . ALA A 1 292 ? 37.143 7.737 39.758 1.00 12.79 292 ALA A O 1
ATOM 2286 N N . VAL A 1 293 ? 36.149 8.833 41.449 1.00 12.26 293 VAL A N 1
ATOM 2287 C CA . VAL A 1 293 ? 35.173 7.744 41.652 1.00 11.46 293 VAL A CA 1
ATOM 2288 C C . VAL A 1 293 ? 34.152 7.728 40.508 1.00 11.74 293 VAL A C 1
ATOM 2289 O O . VAL A 1 293 ? 33.866 6.673 39.935 1.00 11.74 293 VAL A O 1
ATOM 2293 N N . ASN A 1 294 ? 33.607 8.903 40.183 1.00 11.71 294 ASN A N 1
ATOM 2294 C CA . ASN A 1 294 ? 32.645 9.048 39.083 1.00 11.92 294 ASN A CA 1
ATOM 2295 C C . ASN A 1 294 ? 33.266 8.629 37.746 1.00 11.88 294 ASN A C 1
ATOM 2296 O O . ASN A 1 294 ? 32.622 7.981 36.913 1.00 11.11 294 ASN A O 1
ATOM 2301 N N . GLN A 1 295 ? 34.545 8.957 37.584 1.00 12.30 295 GLN A N 1
ATOM 2302 C CA . GLN A 1 295 ? 35.261 8.745 36.321 1.00 12.70 295 GLN A CA 1
ATOM 2303 C C . GLN A 1 295 ? 36.032 7.422 36.310 1.00 13.45 295 GLN A C 1
ATOM 2304 O O . GLN A 1 295 ? 36.835 7.173 35.405 1.00 12.64 295 GLN A O 1
ATOM 2310 N N . ASP A 1 296 ? 35.783 6.579 37.309 1.00 12.62 296 ASP A N 1
ATOM 2311 C CA . ASP A 1 296 ? 36.506 5.300 37.441 1.00 13.46 296 ASP A CA 1
ATOM 2312 C C . ASP A 1 296 ? 36.403 4.370 36.222 1.00 13.85 296 ASP A C 1
ATOM 2313 O O . ASP A 1 296 ? 35.317 4.168 35.665 1.00 14.08 296 ASP A O 1
ATOM 2318 N N . SER A 1 297 ? 37.532 3.763 35.849 1.00 13.96 297 SER A N 1
ATOM 2319 C CA . SER A 1 297 ? 37.611 2.905 34.652 1.00 14.84 297 SER A CA 1
ATOM 2320 C C . SER A 1 297 ? 36.791 1.612 34.680 1.00 14.79 297 SER A C 1
ATOM 2321 O O . SER A 1 297 ? 36.559 1.006 33.627 1.00 15.08 297 SER A O 1
ATOM 2324 N N . SER A 1 298 ? 36.344 1.176 35.857 1.00 14.48 298 SER A N 1
ATOM 2325 C CA . SER A 1 298 ? 35.438 0.026 35.925 1.00 14.66 298 SER A CA 1
ATOM 2326 C C . SER A 1 298 ? 33.994 0.371 35.565 1.00 14.25 298 SER A C 1
ATOM 2327 O O . SER A 1 298 ? 33.183 -0.534 35.385 1.00 13.09 298 SER A O 1
ATOM 2330 N N . PHE A 1 299 ? 33.659 1.671 35.486 1.00 13.79 299 PHE A N 1
ATOM 2331 C CA . PHE A 1 299 ? 32.335 2.104 34.965 1.00 13.59 299 PHE A CA 1
ATOM 2332 C C . PHE A 1 299 ? 31.118 1.510 35.686 1.00 13.98 299 PHE A C 1
ATOM 2333 O O . PHE A 1 299 ? 30.066 1.339 35.064 1.00 13.99 299 PHE A O 1
ATOM 2341 N N . SER A 1 300 ? 31.256 1.235 36.980 1.00 13.68 300 SER A N 1
ATOM 2342 C CA . SER A 1 300 ? 30.231 0.529 37.729 1.00 13.82 300 SER A CA 1
ATOM 2343 C C . SER A 1 300 ? 29.622 1.445 38.789 1.00 13.42 300 SER A C 1
ATOM 2344 O O . SER A 1 300 ? 30.357 1.966 39.621 1.00 13.70 300 SER A O 1
ATOM 2348 N N . PRO A 1 301 ? 28.284 1.644 38.772 1.00 13.19 301 PRO A N 1
ATOM 2349 C CA . PRO A 1 301 ? 27.671 2.357 39.895 1.00 12.85 301 PRO A CA 1
ATOM 2350 C C . PRO A 1 301 ? 27.834 1.582 41.208 1.00 12.44 301 PRO A C 1
ATOM 2351 O O . PRO A 1 301 ? 27.867 0.338 41.205 1.00 12.45 301 PRO A O 1
ATOM 2355 N N . ALA A 1 302 ? 27.905 2.304 42.325 1.00 11.28 302 ALA A N 1
ATOM 2356 C CA . ALA A 1 302 ? 27.847 1.641 43.636 1.00 11.42 302 ALA A CA 1
ATOM 2357 C C . ALA A 1 302 ? 26.418 1.124 43.847 1.00 11.37 302 ALA A C 1
ATOM 2358 O O . ALA A 1 302 ? 25.465 1.752 43.371 1.00 11.04 302 ALA A O 1
ATOM 2360 N N . ASN A 1 303 ? 26.277 -0.014 44.537 1.00 11.54 303 ASN A N 1
ATOM 2361 C CA . ASN A 1 303 ? 24.967 -0.609 44.838 1.00 12.08 303 ASN A CA 1
ATOM 2362 C C . ASN A 1 303 ? 24.522 -0.295 46.262 1.00 11.77 303 ASN A C 1
ATOM 2363 O O . ASN A 1 303 ? 25.363 -0.236 47.154 1.00 11.32 303 ASN A O 1
ATOM 2368 N N . ARG A 1 304 ? 23.213 -0.118 46.488 1.00 11.68 304 ARG A N 1
ATOM 2369 C CA . ARG A 1 304 ? 22.722 0.049 47.859 1.00 12.18 304 ARG A CA 1
ATOM 2370 C C . ARG A 1 304 ? 22.570 -1.341 48.521 1.00 12.71 304 ARG A C 1
ATOM 2371 O O . ARG A 1 304 ? 21.721 -2.145 48.128 1.00 13.94 304 ARG A O 1
ATOM 2384 N N . ILE A 1 305 ? 23.398 -1.601 49.520 1.00 12.67 305 ILE A N 1
ATOM 2385 C CA . ILE A 1 305 ? 23.506 -2.912 50.164 1.00 12.00 305 ILE A CA 1
ATOM 2386 C C . ILE A 1 305 ? 22.389 -3.122 51.194 1.00 12.59 305 ILE A C 1
ATOM 2387 O O . ILE A 1 305 ? 21.797 -4.199 51.251 1.00 11.98 305 ILE A O 1
ATOM 2392 N N . TRP A 1 306 ? 22.098 -2.090 51.979 1.00 11.77 306 TRP A N 1
ATOM 2393 C CA . TRP A 1 306 ? 20.960 -2.134 52.897 1.00 13.20 306 TRP A CA 1
ATOM 2394 C C . TRP A 1 306 ? 20.398 -0.770 53.235 1.00 13.67 306 TRP A C 1
ATOM 2395 O O . TRP A 1 306 ? 21.041 0.272 53.006 1.00 13.04 306 TRP A O 1
ATOM 2406 N N . VAL A 1 307 ? 19.171 -0.800 53.750 1.00 14.17 307 VAL A N 1
ATOM 2407 C CA . VAL A 1 307 ? 18.536 0.341 54.405 1.00 15.09 307 VAL A CA 1
ATOM 2408 C C . VAL A 1 307 ? 18.173 -0.124 55.822 1.00 15.58 307 VAL A C 1
ATOM 2409 O O . VAL A 1 307 ? 17.534 -1.171 55.985 1.00 15.54 307 VAL A O 1
ATOM 2413 N N . LYS A 1 308 ? 18.593 0.630 56.834 1.00 15.59 308 LYS A N 1
ATOM 2414 C CA . LYS A 1 308 ? 18.269 0.305 58.228 1.00 16.51 308 LYS A CA 1
ATOM 2415 C C . LYS A 1 308 ? 17.743 1.579 58.870 1.00 16.69 308 LYS A C 1
ATOM 2416 O O . LYS A 1 308 ? 18.514 2.469 59.215 1.00 15.97 308 LYS A O 1
ATOM 2422 N N . GLY A 1 309 ? 16.419 1.672 58.981 1.00 17.75 309 GLY A N 1
ATOM 2423 C CA . GLY A 1 309 ? 15.762 2.927 59.396 1.00 18.53 309 GLY A CA 1
ATOM 2424 C C . GLY A 1 309 ? 16.145 4.005 58.404 1.00 18.19 309 GLY A C 1
ATOM 2425 O O . GLY A 1 309 ? 15.963 3.822 57.198 1.00 18.58 309 GLY A O 1
ATOM 2426 N N . ASP A 1 310 ? 16.735 5.091 58.905 1.00 17.85 310 ASP A N 1
ATOM 2427 C CA . ASP A 1 310 ? 17.177 6.210 58.070 1.00 17.85 310 ASP A CA 1
ATOM 2428 C C . ASP A 1 310 ? 18.627 6.069 57.567 1.00 17.32 310 ASP A C 1
ATOM 2429 O O . ASP A 1 310 ? 19.172 6.987 56.939 1.00 17.59 310 ASP A O 1
ATOM 2438 N N . GLN A 1 311 ? 19.254 4.936 57.857 1.00 15.58 311 GLN A N 1
ATOM 2439 C CA . GLN A 1 311 ? 20.637 4.697 57.419 1.00 14.88 311 GLN A CA 1
ATOM 2440 C C . GLN A 1 311 ? 20.698 3.829 56.171 1.00 14.12 311 GLN A C 1
ATOM 2441 O O . GLN A 1 311 ? 19.865 2.916 55.995 1.00 12.85 311 GLN A O 1
ATOM 2447 N N . GLN A 1 312 ? 21.670 4.123 55.297 1.00 13.72 312 GLN A N 1
ATOM 2448 C CA . GLN A 1 312 ? 21.880 3.359 54.056 1.00 14.09 312 GLN A CA 1
ATOM 2449 C C . GLN A 1 312 ? 23.369 3.078 53.856 1.00 13.65 312 GLN A C 1
ATOM 2450 O O . GLN A 1 312 ? 24.211 3.905 54.224 1.00 13.52 312 GLN A O 1
ATOM 2456 N N . LEU A 1 313 ? 23.673 1.905 53.302 1.00 12.72 313 LEU A N 1
ATOM 2457 C CA . LEU A 1 313 ? 25.050 1.527 52.947 1.00 12.68 313 LEU A CA 1
ATOM 2458 C C . LEU A 1 313 ? 25.137 1.324 51.430 1.00 12.23 313 LEU A C 1
ATOM 2459 O O . LEU A 1 313 ? 24.302 0.614 50.855 1.00 11.90 313 LEU A O 1
ATOM 2464 N N . PHE A 1 314 ? 26.142 1.936 50.802 1.00 11.29 314 PHE A N 1
ATOM 2465 C CA . PHE A 1 314 ? 26.441 1.701 49.388 1.00 11.05 314 PHE A CA 1
ATOM 2466 C C . PHE A 1 314 ? 27.840 1.100 49.252 1.00 11.14 314 PHE A C 1
ATOM 2467 O O . PHE A 1 314 ? 28.756 1.431 50.030 1.00 10.74 314 PHE A O 1
ATOM 2475 N N . SER A 1 315 ? 27.998 0.243 48.252 1.00 10.94 315 SER A N 1
ATOM 2476 C CA . SER A 1 315 ? 29.275 -0.419 47.992 1.00 11.43 315 SER A CA 1
ATOM 2477 C C . SER A 1 315 ? 29.402 -0.700 46.504 1.00 11.59 315 SER A C 1
ATOM 2478 O O . SER A 1 315 ? 28.464 -1.227 45.889 1.00 11.30 315 SER A O 1
ATOM 2481 N N . GLY A 1 316 ? 30.567 -0.382 45.927 1.00 11.36 316 GLY A N 1
ATOM 2482 C CA . GLY A 1 316 ? 30.807 -0.641 44.518 1.00 11.68 316 GLY A CA 1
ATOM 2483 C C . GLY A 1 316 ? 32.261 -0.883 44.173 1.00 12.18 316 GLY A C 1
ATOM 2484 O O . GLY A 1 316 ? 33.143 -0.412 44.859 1.00 12.20 316 GLY A O 1
ATOM 2485 N N . ASN A 1 317 ? 32.520 -1.617 43.101 1.00 13.28 317 ASN A N 1
ATOM 2486 C CA . ASN A 1 317 ? 33.906 -1.792 42.650 1.00 14.23 317 ASN A CA 1
ATOM 2487 C C . ASN A 1 317 ? 34.483 -0.575 41.950 1.00 14.48 317 ASN A C 1
ATOM 2488 O O . ASN A 1 317 ? 33.776 0.136 41.199 1.00 14.36 317 ASN A O 1
ATOM 2497 N N . LEU A 1 318 ? 35.781 -0.385 42.186 1.00 14.54 318 LEU A N 1
ATOM 2498 C CA . LEU A 1 318 ? 36.609 0.586 41.483 1.00 15.04 318 LEU A CA 1
ATOM 2499 C C . LEU A 1 318 ? 37.790 -0.169 40.849 1.00 15.89 318 LEU A C 1
ATOM 2500 O O . LEU A 1 318 ? 37.923 -1.387 41.032 1.00 16.21 318 LEU A O 1
ATOM 2505 N N . ALA A 1 319 ? 38.631 0.542 40.103 1.00 16.40 319 ALA A N 1
ATOM 2506 C CA . ALA A 1 319 ? 39.722 -0.090 39.340 1.00 17.41 319 ALA A CA 1
ATOM 2507 C C . ALA A 1 319 ? 40.744 -0.752 40.285 1.00 18.54 319 ALA A C 1
ATOM 2508 O O . ALA A 1 319 ? 40.831 -0.396 41.467 1.00 18.46 319 ALA A O 1
ATOM 2510 N N . ASN A 1 320 ? 41.484 -1.737 39.776 1.00 20.03 320 ASN A N 1
ATOM 2511 C CA . ASN A 1 320 ? 42.606 -2.339 40.530 1.00 21.55 320 ASN A CA 1
ATOM 2512 C C . ASN A 1 320 ? 42.202 -2.961 41.862 1.00 21.61 320 ASN A C 1
ATOM 2513 O O . ASN A 1 320 ? 42.902 -2.817 42.889 1.00 21.45 320 ASN A O 1
ATOM 2518 N N . ASN A 1 321 ? 41.063 -3.646 41.831 1.00 21.47 321 ASN A N 1
ATOM 2519 C CA . ASN A 1 321 ? 40.562 -4.396 42.973 1.00 21.84 321 ASN A CA 1
ATOM 2520 C C . ASN A 1 321 ? 40.256 -3.522 44.201 1.00 20.72 321 ASN A C 1
ATOM 2521 O O . ASN A 1 321 ? 40.318 -3.997 45.335 1.00 21.87 321 ASN A O 1
ATOM 2526 N N . THR A 1 322 ? 39.946 -2.244 43.993 1.00 18.03 322 THR A N 1
ATOM 2527 C CA . THR A 1 322 ? 39.581 -1.384 45.118 1.00 16.30 322 THR A CA 1
ATOM 2528 C C . THR A 1 322 ? 38.047 -1.265 45.189 1.00 15.46 322 THR A C 1
ATOM 2529 O O . THR A 1 322 ? 37.349 -1.746 44.290 1.00 14.86 322 THR A O 1
ATOM 2533 N N . GLN A 1 323 ? 37.537 -0.662 46.264 1.00 14.44 323 GLN A N 1
ATOM 2534 C CA . GLN A 1 323 ? 36.081 -0.609 46.505 1.00 14.18 323 GLN A CA 1
ATOM 2535 C C . GLN A 1 323 ? 35.695 0.757 47.007 1.00 13.75 323 GLN A C 1
ATOM 2536 O O . GLN A 1 323 ? 36.398 1.330 47.847 1.00 13.88 323 GLN A O 1
ATOM 2542 N N . VAL A 1 324 ? 34.574 1.279 46.520 1.00 12.89 324 VAL A N 1
ATOM 2543 C CA . VAL A 1 324 ? 34.018 2.491 47.124 1.00 12.44 324 VAL A CA 1
ATOM 2544 C C . VAL A 1 324 ? 32.939 2.060 48.124 1.00 12.37 324 VAL A C 1
ATOM 2545 O O . VAL A 1 324 ? 32.165 1.137 47.852 1.00 13.16 324 VAL A O 1
ATOM 2549 N N . VAL A 1 325 ? 32.934 2.690 49.293 1.00 12.01 325 VAL A N 1
ATOM 2550 C CA . VAL A 1 325 ? 31.943 2.411 50.332 1.00 12.07 325 VAL A CA 1
ATOM 2551 C C . VAL A 1 325 ? 31.397 3.729 50.842 1.00 12.06 325 VAL A C 1
ATOM 2552 O O . VAL A 1 325 ? 32.161 4.647 51.153 1.00 12.32 325 VAL A O 1
ATOM 2556 N N . ILE A 1 326 ? 30.072 3.831 50.904 1.00 11.93 326 ILE A N 1
ATOM 2557 C CA . ILE A 1 326 ? 29.422 5.040 51.424 1.00 11.92 326 ILE A CA 1
ATOM 2558 C C . ILE A 1 326 ? 28.462 4.722 52.562 1.00 11.99 326 ILE A C 1
ATOM 2559 O O . ILE A 1 326 ? 27.525 3.920 52.398 1.00 11.62 326 ILE A O 1
ATOM 2564 N N . LEU A 1 327 ? 28.682 5.375 53.704 1.00 12.04 327 LEU A N 1
ATOM 2565 C CA . LEU A 1 327 ? 27.724 5.350 54.812 1.00 12.41 327 LEU A CA 1
ATOM 2566 C C . LEU A 1 327 ? 26.864 6.592 54.691 1.00 11.94 327 LEU A C 1
ATOM 2567 O O . LEU A 1 327 ? 27.381 7.707 54.676 1.00 12.28 327 LEU A O 1
ATOM 2572 N N . LEU A 1 328 ? 25.557 6.405 54.594 1.00 11.77 328 LEU A N 1
ATOM 2573 C CA . LEU A 1 328 ? 24.662 7.552 54.423 1.00 11.78 328 LEU A CA 1
ATOM 2574 C C . LEU A 1 328 ? 23.660 7.579 55.567 1.00 12.26 328 LEU A C 1
ATOM 2575 O O . LEU A 1 328 ? 22.945 6.595 55.823 1.00 12.17 328 LEU A O 1
ATOM 2580 N N . ASN A 1 329 ? 23.603 8.731 56.216 1.00 12.91 329 ASN A N 1
ATOM 2581 C CA . ASN A 1 329 ? 22.754 8.960 57.367 1.00 13.45 329 ASN A CA 1
ATOM 2582 C C . ASN A 1 329 ? 21.666 9.972 56.996 1.00 14.14 329 ASN A C 1
ATOM 2583 O O . ASN A 1 329 ? 21.896 11.178 57.036 1.00 13.69 329 ASN A O 1
ATOM 2588 N N . ALA A 1 330 ? 20.490 9.472 56.632 1.00 14.55 330 ALA A N 1
ATOM 2589 C CA . ALA A 1 330 ? 19.370 10.346 56.276 1.00 15.65 330 ALA A CA 1
ATOM 2590 C C . ALA A 1 330 ? 18.591 10.871 57.485 1.00 16.49 330 ALA A C 1
ATOM 2591 O O . ALA A 1 330 ? 17.595 11.596 57.308 1.00 16.45 330 ALA A O 1
ATOM 2593 N N . GLY A 1 331 ? 19.032 10.497 58.692 1.00 16.58 331 GLY A N 1
ATOM 2594 C CA . GLY A 1 331 ? 18.415 10.953 59.938 1.00 18.07 331 GLY A CA 1
ATOM 2595 C C . GLY A 1 331 ? 18.782 12.383 60.289 1.00 18.51 331 GLY A C 1
ATOM 2596 O O . GLY A 1 331 ? 19.761 12.922 59.765 1.00 17.79 331 GLY A O 1
ATOM 2597 N N . ASP A 1 332 ? 17.986 12.987 61.174 1.00 19.08 332 ASP A N 1
ATOM 2598 C CA . ASP A 1 332 ? 18.139 14.393 61.572 1.00 20.35 332 ASP A CA 1
ATOM 2599 C C . ASP A 1 332 ? 19.253 14.676 62.572 1.00 19.93 332 ASP A C 1
ATOM 2600 O O . ASP A 1 332 ? 19.505 15.828 62.894 1.00 19.25 332 ASP A O 1
ATOM 2605 N N . SER A 1 333 ? 19.903 13.625 63.069 1.00 19.84 333 SER A N 1
ATOM 2606 C CA . SER A 1 333 ? 21.011 13.750 64.016 1.00 20.12 333 SER A CA 1
ATOM 2607 C C . SER A 1 333 ? 22.194 12.900 63.552 1.00 18.72 333 SER A C 1
ATOM 2608 O O . SER A 1 333 ? 21.991 11.843 62.951 1.00 17.07 333 SER A O 1
ATOM 2611 N N . ALA A 1 334 ? 23.408 13.351 63.874 1.00 17.57 334 ALA A N 1
ATOM 2612 C CA . ALA A 1 334 ? 24.636 12.593 63.626 1.00 18.13 334 ALA A CA 1
ATOM 2613 C C . ALA A 1 334 ? 24.540 11.200 64.252 1.00 17.88 334 ALA A C 1
ATOM 2614 O O . ALA A 1 334 ? 23.887 11.028 65.279 1.00 18.22 334 ALA A O 1
ATOM 2616 N N . ALA A 1 335 ? 25.157 10.209 63.624 1.00 17.57 335 ALA A N 1
ATOM 2617 C CA . ALA A 1 335 ? 25.117 8.845 64.141 1.00 18.03 335 ALA A CA 1
ATOM 2618 C C . ALA A 1 335 ? 26.398 8.096 63.816 1.00 18.34 335 ALA A C 1
ATOM 2619 O O . ALA A 1 335 ? 27.056 8.382 62.808 1.00 18.46 335 ALA A O 1
ATOM 2621 N N . LYS A 1 336 ? 26.748 7.142 64.676 1.00 17.68 336 LYS A N 1
ATOM 2622 C CA . LYS A 1 336 ? 27.830 6.220 64.386 1.00 17.77 336 LYS A CA 1
ATOM 2623 C C . LYS A 1 336 ? 27.284 5.091 63.518 1.00 17.04 336 LYS A C 1
ATOM 2624 O O . LYS A 1 336 ? 26.344 4.384 63.927 1.00 17.67 336 LYS A O 1
ATOM 2630 N N . MET A 1 337 ? 27.836 4.926 62.320 1.00 15.11 337 MET A N 1
ATOM 2631 C CA . MET A 1 337 ? 27.374 3.869 61.415 1.00 14.33 337 MET A CA 1
ATOM 2632 C C . MET A 1 337 ? 28.459 2.816 61.190 1.00 14.28 337 MET A C 1
ATOM 2633 O O . MET A 1 337 ? 29.642 3.155 61.157 1.00 13.61 337 MET A O 1
ATOM 2638 N N . THR A 1 338 ? 28.041 1.560 61.005 1.00 14.02 338 THR A N 1
ATOM 2639 C CA . THR A 1 338 ? 28.958 0.413 60.842 1.00 14.30 338 THR A CA 1
ATOM 2640 C C . THR A 1 338 ? 28.728 -0.328 59.532 1.00 14.26 338 THR A C 1
ATOM 2641 O O . THR A 1 338 ? 27.581 -0.691 59.210 1.00 15.38 338 THR A O 1
ATOM 2645 N N . ALA A 1 339 ? 29.808 -0.542 58.777 1.00 13.85 339 ALA A N 1
ATOM 2646 C CA . ALA A 1 339 ? 29.789 -1.397 57.588 1.00 14.18 339 ALA A CA 1
ATOM 2647 C C . ALA A 1 339 ? 30.655 -2.615 57.887 1.00 14.26 339 ALA A C 1
ATOM 2648 O O . ALA A 1 339 ? 31.783 -2.462 58.359 1.00 14.19 339 ALA A O 1
ATOM 2650 N N . THR A 1 340 ? 30.122 -3.805 57.633 1.00 13.49 340 THR A N 1
ATOM 2651 C CA . THR A 1 340 ? 30.880 -5.038 57.830 1.00 14.01 340 THR A CA 1
ATOM 2652 C C . THR A 1 340 ? 31.448 -5.483 56.472 1.00 13.85 340 THR A C 1
ATOM 2653 O O . THR A 1 340 ? 30.932 -5.101 55.425 1.00 13.24 340 THR A O 1
ATOM 2657 N N . TRP A 1 341 ? 32.510 -6.280 56.508 1.00 13.54 341 TRP A N 1
ATOM 2658 C CA . TRP A 1 341 ? 33.125 -6.810 55.296 1.00 13.42 341 TRP A CA 1
ATOM 2659 C C . TRP A 1 341 ? 32.122 -7.707 54.563 1.00 13.66 341 TRP A C 1
ATOM 2660 O O . TRP A 1 341 ? 32.071 -7.697 53.321 1.00 12.75 341 TRP A O 1
ATOM 2671 N N . ASP A 1 342 ? 31.323 -8.483 55.315 1.00 13.00 342 ASP A N 1
ATOM 2672 C CA . ASP A 1 342 ? 30.350 -9.364 54.668 1.00 14.10 342 ASP A CA 1
ATOM 2673 C C . ASP A 1 342 ? 29.273 -8.563 53.913 1.00 14.09 342 ASP A C 1
ATOM 2674 O O . ASP A 1 342 ? 28.746 -9.039 52.908 1.00 14.07 342 ASP A O 1
ATOM 2679 N N . ASP A 1 343 ? 28.930 -7.381 54.414 1.00 13.97 343 ASP A N 1
ATOM 2680 C CA . ASP A 1 343 ? 27.971 -6.529 53.699 1.00 14.27 343 ASP A CA 1
ATOM 2681 C C . ASP A 1 343 ? 28.614 -5.828 52.503 1.00 13.23 343 ASP A C 1
ATOM 2682 O O . ASP A 1 343 ? 28.026 -5.806 51.423 1.00 13.05 343 ASP A O 1
ATOM 2687 N N . ILE A 1 344 ? 29.807 -5.267 52.700 1.00 12.54 344 ILE A N 1
ATOM 2688 C CA . ILE A 1 344 ? 30.525 -4.566 51.620 1.00 12.86 344 ILE A CA 1
ATOM 2689 C C . ILE A 1 344 ? 30.693 -5.457 50.377 1.00 13.05 344 ILE A C 1
ATOM 2690 O O . ILE A 1 344 ? 30.509 -4.985 49.237 1.00 12.87 344 ILE A O 1
ATOM 2695 N N . TRP A 1 345 ? 31.035 -6.733 50.607 1.00 12.75 345 TRP A N 1
ATOM 2696 C CA . TRP A 1 345 ? 31.179 -7.720 49.525 1.00 13.00 345 TRP A CA 1
ATOM 2697 C C . TRP A 1 345 ? 30.065 -8.797 49.544 1.00 13.17 345 TRP A C 1
ATOM 2698 O O . TRP A 1 345 ? 30.311 -9.976 49.232 1.00 11.84 345 TRP A O 1
ATOM 2709 N N . VAL A 1 346 ? 28.838 -8.383 49.881 1.00 13.28 346 VAL A N 1
ATOM 2710 C CA . VAL A 1 346 ? 27.706 -9.323 49.961 1.00 13.80 346 VAL A CA 1
ATOM 2711 C C . VAL A 1 346 ? 27.534 -10.217 48.715 1.00 14.86 346 VAL A C 1
ATOM 2712 O O . VAL A 1 346 ? 27.272 -11.409 48.858 1.00 14.53 346 VAL A O 1
ATOM 2716 N N . TYR A 1 347 ? 27.691 -9.658 47.510 1.00 15.18 347 TYR A N 1
ATOM 2717 C CA . TYR A 1 347 ? 27.427 -10.427 46.293 1.00 16.36 347 TYR A CA 1
ATOM 2718 C C . TYR A 1 347 ? 28.498 -11.494 46.052 1.00 17.73 347 TYR A C 1
ATOM 2719 O O . TYR A 1 347 ? 28.291 -12.423 45.257 1.00 18.78 347 TYR A O 1
ATOM 2728 N N . ASN A 1 348 ? 29.622 -11.366 46.761 1.00 17.98 348 ASN A N 1
ATOM 2729 C CA . ASN A 1 348 ? 30.686 -12.377 46.702 1.00 18.40 348 ASN A CA 1
ATOM 2730 C C . ASN A 1 348 ? 30.569 -13.493 47.732 1.00 18.11 348 ASN A C 1
ATOM 2731 O O . ASN A 1 348 ? 31.356 -14.433 47.693 1.00 18.43 348 ASN A O 1
ATOM 2736 N N . LEU A 1 349 ? 29.626 -13.392 48.668 1.00 17.78 349 LEU A N 1
ATOM 2737 C CA . LEU A 1 349 ? 29.503 -14.427 49.705 1.00 17.83 349 LEU A CA 1
ATOM 2738 C C . LEU A 1 349 ? 29.279 -15.813 49.071 1.00 18.31 349 LEU A C 1
ATOM 2739 O O . LEU A 1 349 ? 28.558 -15.923 48.068 1.00 18.16 349 LEU A O 1
ATOM 2744 N N . PRO A 1 350 ? 29.872 -16.879 49.657 1.00 18.50 350 PRO A N 1
ATOM 2745 C CA . PRO A 1 350 ? 30.608 -16.947 50.912 1.00 18.56 350 PRO A CA 1
ATOM 2746 C C . PRO A 1 350 ? 32.116 -16.640 50.790 1.00 18.83 350 PRO A C 1
ATOM 2747 O O . PRO A 1 350 ? 32.845 -16.781 51.776 1.00 19.57 350 PRO A O 1
ATOM 2751 N N . ASN A 1 351 ? 32.564 -16.231 49.602 1.00 18.33 351 ASN A N 1
ATOM 2752 C CA . ASN A 1 351 ? 33.991 -16.050 49.295 1.00 18.71 351 ASN A CA 1
ATOM 2753 C C . ASN A 1 351 ? 34.548 -14.711 49.770 1.00 18.27 351 ASN A C 1
ATOM 2754 O O . ASN A 1 351 ? 35.067 -13.925 48.986 1.00 18.90 351 ASN A O 1
ATOM 2759 N N . VAL A 1 352 ? 34.401 -14.459 51.063 1.00 17.96 352 VAL A N 1
ATOM 2760 C CA . VAL A 1 352 ? 34.833 -13.203 51.660 1.00 17.45 352 VAL A CA 1
ATOM 2761 C C . VAL A 1 352 ? 35.561 -13.550 52.936 1.00 17.72 352 VAL A C 1
ATOM 2762 O O . VAL A 1 352 ? 35.077 -14.340 53.758 1.00 17.69 352 VAL A O 1
ATOM 2766 N N . ASP A 1 353 ? 36.745 -12.979 53.081 1.00 17.95 353 ASP A N 1
ATOM 2767 C CA . ASP A 1 353 ? 37.503 -13.112 54.307 1.00 18.73 353 ASP A CA 1
ATOM 2768 C C . ASP A 1 353 ? 37.284 -11.880 55.183 1.00 18.55 353 ASP A C 1
ATOM 2769 O O . ASP A 1 353 ? 37.874 -10.807 54.935 1.00 18.29 353 ASP A O 1
ATOM 2774 N N . SER A 1 354 ? 36.452 -12.035 56.217 1.00 18.64 354 SER A N 1
ATOM 2775 C CA . SER A 1 354 ? 36.106 -10.911 57.097 1.00 19.72 354 SER A CA 1
ATOM 2776 C C . SER A 1 354 ? 37.272 -10.454 57.963 1.00 19.56 354 SER A C 1
ATOM 2777 O O . SER A 1 354 ? 37.271 -9.325 58.453 1.00 20.40 354 SER A O 1
ATOM 2781 N N . SER A 1 355 ? 38.285 -11.308 58.135 1.00 19.53 355 SER A N 1
ATOM 2782 C CA . SER A 1 355 ? 39.470 -10.927 58.932 1.00 19.20 355 SER A CA 1
ATOM 2783 C C . SER A 1 355 ? 40.535 -10.178 58.124 1.00 19.15 355 SER A C 1
ATOM 2784 O O . SER A 1 355 ? 41.537 -9.751 58.681 1.00 19.80 355 SER A O 1
ATOM 2788 N N . ARG A 1 356 ? 40.321 -10.018 56.819 1.00 19.07 356 ARG A N 1
ATOM 2789 C CA . ARG A 1 356 ? 41.312 -9.376 55.940 1.00 18.94 356 ARG A CA 1
ATOM 2790 C C . ARG A 1 356 ? 41.540 -7.923 56.346 1.00 18.19 356 ARG A C 1
ATOM 2791 O O . ARG A 1 356 ? 40.586 -7.138 56.434 1.00 17.78 356 ARG A O 1
ATOM 2799 N N . SER A 1 357 ? 42.802 -7.588 56.609 1.00 17.39 357 SER A N 1
ATOM 2800 C CA . SER 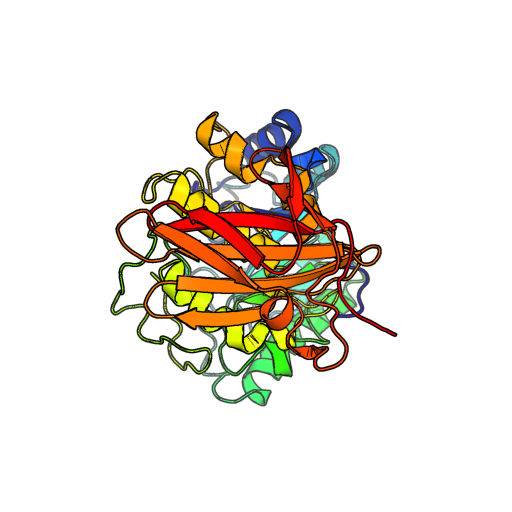A 1 357 ? 43.211 -6.226 56.981 1.00 16.95 357 SER A CA 1
ATOM 2801 C C . SER A 1 357 ? 43.382 -5.398 55.727 1.00 16.26 357 SER A C 1
ATOM 2802 O O . SER A 1 357 ? 44.121 -5.792 54.814 1.00 16.09 357 SER A O 1
ATOM 2805 N N . ILE A 1 358 ? 42.700 -4.250 55.684 1.00 15.85 358 ILE A N 1
ATOM 2806 C CA . ILE A 1 358 ? 42.631 -3.417 54.479 1.00 15.40 358 ILE A CA 1
ATOM 2807 C C . ILE A 1 358 ? 42.703 -1.944 54.881 1.00 15.04 358 ILE A C 1
ATOM 2808 O O . ILE A 1 358 ? 42.065 -1.528 55.856 1.00 14.72 358 ILE A O 1
ATOM 2813 N N . GLU A 1 359 ? 43.490 -1.170 54.133 1.00 15.20 359 GLU A N 1
ATOM 2814 C CA . GLU A 1 359 ? 43.586 0.265 54.349 1.00 15.50 359 GLU A CA 1
ATOM 2815 C C . GLU A 1 359 ? 42.351 0.965 53.789 1.00 14.78 359 GLU A C 1
ATOM 2816 O O . GLU A 1 359 ? 41.932 0.699 52.658 1.00 13.90 359 GLU A O 1
ATOM 2822 N N . VAL A 1 360 ? 41.801 1.878 54.583 1.00 15.40 360 VAL A N 1
ATOM 2823 C CA . VAL A 1 360 ? 40.612 2.634 54.190 1.00 15.47 360 VAL A CA 1
ATOM 2824 C C . VAL A 1 360 ? 40.969 4.112 54.157 1.00 15.45 360 VAL A C 1
ATOM 2825 O O . VAL A 1 360 ? 41.542 4.643 55.120 1.00 16.32 360 VAL A O 1
ATOM 2829 N N . ARG A 1 361 ? 40.632 4.765 53.051 1.00 15.39 361 ARG A N 1
ATOM 2830 C CA . ARG A 1 361 ? 40.899 6.198 52.877 1.00 15.16 361 ARG A CA 1
ATOM 2831 C C . ARG A 1 361 ? 39.579 6.974 52.862 1.00 15.14 361 ARG A C 1
ATOM 2832 O O . ARG A 1 361 ? 38.592 6.525 52.267 1.00 14.38 361 ARG A O 1
ATOM 2840 N N . ASP A 1 362 ? 39.575 8.134 53.510 1.00 14.63 362 ASP A N 1
ATOM 2841 C CA . ASP A 1 362 ? 38.423 9.030 53.485 1.00 14.47 362 ASP A CA 1
ATOM 2842 C C . ASP A 1 362 ? 38.663 10.000 52.334 1.00 14.22 362 ASP A C 1
ATOM 2843 O O . ASP A 1 362 ? 39.607 10.806 52.381 1.00 13.39 362 ASP A O 1
ATOM 2848 N N . LEU A 1 363 ? 37.814 9.913 51.305 1.00 13.15 363 LEU A N 1
ATOM 2849 C CA . LEU A 1 363 ? 38.024 10.664 50.058 1.00 13.92 363 LEU A CA 1
ATOM 2850 C C . LEU A 1 363 ? 37.712 12.156 50.145 1.00 14.22 363 LEU A C 1
ATOM 2851 O O . LEU A 1 363 ? 38.318 12.970 49.425 1.00 14.96 363 LEU A O 1
ATOM 2856 N N . TRP A 1 364 ? 36.769 12.520 51.009 1.00 14.36 364 TRP A N 1
ATOM 2857 C CA . TRP A 1 364 ? 36.473 13.941 51.258 1.00 15.33 364 TRP A CA 1
ATOM 2858 C C . TRP A 1 364 ? 37.595 14.619 52.031 1.00 16.49 364 TRP A C 1
ATOM 2859 O O . TRP A 1 364 ? 38.018 15.724 51.675 1.00 16.08 364 TRP A O 1
ATOM 2870 N N . LYS A 1 365 ? 38.057 13.953 53.088 1.00 17.48 365 LYS A N 1
ATOM 2871 C CA . LYS A 1 365 ? 39.149 14.466 53.930 1.00 19.20 365 LYS A CA 1
ATOM 2872 C C . LYS A 1 365 ? 40.491 14.307 53.231 1.00 19.86 365 LYS A C 1
ATOM 2873 O O . LYS A 1 365 ? 41.462 15.017 53.556 1.00 20.93 365 LYS A O 1
ATOM 2879 N N . GLN A 1 366 ? 40.522 13.413 52.240 1.00 19.63 366 GLN A N 1
ATOM 2880 C CA . GLN A 1 366 ? 41.741 13.044 51.511 1.00 19.50 366 GLN A CA 1
ATOM 2881 C C . GLN A 1 366 ? 42.844 12.599 52.489 1.00 19.68 366 GLN A C 1
ATOM 2882 O O . GLN A 1 366 ? 43.965 13.130 52.497 1.00 18.61 366 GLN A O 1
ATOM 2888 N N . LYS A 1 367 ? 42.501 11.626 53.328 1.00 19.10 367 LYS A N 1
ATOM 2889 C CA . LYS A 1 367 ? 43.466 11.064 54.262 1.00 19.64 367 LYS A CA 1
ATOM 2890 C C . LYS A 1 367 ? 43.188 9.590 54.509 1.00 19.10 367 LYS A C 1
ATOM 2891 O O . LYS A 1 367 ? 42.032 9.142 54.468 1.00 17.87 367 LYS A O 1
ATOM 2897 N N . SER A 1 368 ? 44.261 8.849 54.763 1.00 18.30 368 SER A N 1
ATOM 2898 C CA . SER A 1 368 ? 44.155 7.467 55.185 1.00 18.75 368 SER A CA 1
ATOM 2899 C C . SER A 1 368 ? 43.569 7.397 56.587 1.00 18.55 368 SER A C 1
ATOM 2900 O O . SER A 1 368 ? 43.964 8.166 57.471 1.00 18.52 368 SER A O 1
ATOM 2903 N N . LEU A 1 369 ? 42.628 6.476 56.785 1.00 17.37 369 LEU A N 1
ATOM 2904 C CA . LEU A 1 369 ? 42.121 6.199 58.123 1.00 17.27 369 LEU A CA 1
ATOM 2905 C C . LEU A 1 369 ? 42.882 5.055 58.778 1.00 17.07 369 LEU A C 1
ATOM 2906 O O . LEU A 1 369 ? 42.595 4.710 59.919 1.00 17.85 369 LEU A O 1
ATOM 2911 N N . GLY A 1 370 ? 43.850 4.486 58.063 1.00 16.90 370 GLY A N 1
ATOM 2912 C CA . GLY A 1 370 ? 44.598 3.330 58.553 1.00 17.25 370 GLY A CA 1
ATOM 2913 C C . GLY A 1 370 ? 43.979 2.027 58.075 1.00 17.45 370 GLY A C 1
ATOM 2914 O O . GLY A 1 370 ? 43.107 2.032 57.200 1.00 17.20 370 GLY A O 1
ATOM 2915 N N . ASN A 1 371 ? 44.439 0.917 58.644 1.00 16.77 371 ASN A N 1
ATOM 2916 C CA . ASN A 1 371 ? 43.947 -0.410 58.293 1.00 17.55 371 ASN A CA 1
ATOM 2917 C C . ASN A 1 371 ? 42.854 -0.864 59.250 1.00 17.13 371 ASN A C 1
ATOM 2918 O O . ASN A 1 371 ? 42.885 -0.529 60.440 1.00 17.39 371 ASN A O 1
ATOM 2923 N N . PHE A 1 372 ? 41.910 -1.643 58.722 1.00 16.72 372 PHE A N 1
ATOM 2924 C CA . PHE A 1 372 ? 40.783 -2.187 59.475 1.00 16.67 372 PHE A CA 1
ATOM 2925 C C . PHE A 1 372 ? 40.573 -3.641 59.046 1.00 16.46 372 PHE A C 1
ATOM 2926 O O . PHE A 1 372 ? 40.930 -4.007 57.922 1.00 16.42 372 PHE A O 1
ATOM 2934 N N . SER A 1 373 ? 39.999 -4.455 59.935 1.00 15.94 373 SER A N 1
ATOM 2935 C CA . SER A 1 373 ? 39.466 -5.773 59.573 1.00 16.47 373 SER A CA 1
ATOM 2936 C C . SER A 1 373 ? 38.041 -5.875 60.091 1.00 15.87 373 SER A C 1
ATOM 2937 O O . SER A 1 373 ? 37.672 -5.148 61.021 1.00 15.53 373 SER A O 1
ATOM 2942 N N . ASN A 1 374 ? 37.261 -6.765 59.470 1.00 15.82 374 ASN A N 1
ATOM 2943 C CA . ASN A 1 374 ? 35.918 -7.162 59.922 1.00 16.13 374 ASN A CA 1
ATOM 2944 C C . ASN A 1 374 ? 34.794 -6.144 59.699 1.00 15.34 374 ASN A C 1
ATOM 2945 O O . ASN A 1 374 ? 33.749 -6.491 59.148 1.00 14.47 374 ASN A O 1
ATOM 2953 N N . HIS A 1 375 ? 35.011 -4.907 60.155 1.00 15.29 375 HIS A N 1
ATOM 2954 C CA . HIS A 1 375 ? 33.984 -3.859 60.090 1.00 15.69 375 HIS A CA 1
ATOM 2955 C C . HIS A 1 375 ? 34.662 -2.513 60.310 1.00 15.33 375 HIS A C 1
ATOM 2956 O O . HIS A 1 375 ? 35.786 -2.450 60.824 1.00 14.70 375 HIS A O 1
ATOM 2963 N N . ILE A 1 376 ? 33.966 -1.444 59.942 1.00 14.23 376 ILE A N 1
ATOM 2964 C CA . ILE A 1 376 ? 34.421 -0.102 60.274 1.00 14.25 376 ILE A CA 1
ATOM 2965 C C . ILE A 1 376 ? 33.239 0.700 60.843 1.00 14.23 376 ILE A C 1
ATOM 2966 O O . ILE A 1 376 ? 32.132 0.644 60.306 1.00 13.93 376 ILE A O 1
ATOM 2971 N N . THR A 1 377 ? 33.478 1.438 61.926 1.00 13.84 377 THR A N 1
ATOM 2972 C CA . THR A 1 377 ? 32.442 2.271 62.530 1.00 13.80 377 THR A CA 1
ATOM 2973 C C . THR A 1 377 ? 32.890 3.730 62.486 1.00 13.54 377 THR A C 1
ATOM 2974 O O . THR A 1 377 ? 33.989 4.061 62.950 1.00 13.91 377 THR A O 1
ATOM 2978 N N . LEU A 1 378 ? 32.050 4.601 61.938 1.00 13.53 378 LEU A N 1
ATOM 2979 C CA . LEU A 1 378 ? 32.405 6.024 61.786 1.00 14.14 378 LEU A CA 1
ATOM 2980 C C . LEU A 1 378 ? 31.250 6.946 62.139 1.00 14.44 378 LEU A C 1
ATOM 2981 O O . LEU A 1 378 ? 30.080 6.579 61.972 1.00 13.67 378 LEU A O 1
ATOM 2986 N N . ASP A 1 379 ? 31.598 8.154 62.586 1.00 14.41 379 ASP A N 1
ATOM 2987 C CA . ASP A 1 379 ? 30.629 9.245 62.763 1.00 15.07 379 ASP A CA 1
ATOM 2988 C C . ASP A 1 379 ? 30.142 9.752 61.406 1.00 14.24 379 ASP A C 1
ATOM 2989 O O . ASP A 1 379 ? 30.946 10.096 60.544 1.00 13.79 379 ASP A O 1
ATOM 2994 N N . VAL A 1 380 ? 28.826 9.819 61.238 1.00 13.49 380 VAL A N 1
ATOM 2995 C CA . VAL A 1 380 ? 28.229 10.334 60.009 1.00 13.06 380 VAL A CA 1
ATOM 2996 C C . VAL A 1 380 ? 27.249 11.455 60.380 1.00 13.65 380 VAL A C 1
ATOM 2997 O O . VAL A 1 380 ? 26.347 11.248 61.190 1.00 14.12 380 VAL A O 1
ATOM 3001 N N . PRO A 1 381 ? 27.448 12.664 59.824 1.00 14.84 381 PRO A N 1
ATOM 3002 C CA . PRO A 1 381 ? 26.585 13.804 60.154 1.00 14.34 381 PRO A CA 1
ATOM 3003 C C . PRO A 1 381 ? 25.121 13.576 59.754 1.00 14.27 381 PRO A C 1
ATOM 3004 O O . PRO A 1 381 ? 24.826 12.732 58.892 1.00 13.36 381 PRO A O 1
ATOM 3008 N N . ALA A 1 382 ? 24.216 14.327 60.380 1.00 14.26 382 ALA A N 1
ATOM 3009 C CA . ALA A 1 382 ? 22.809 14.402 59.937 1.00 14.10 382 ALA A CA 1
ATOM 3010 C C . ALA A 1 382 ? 22.736 14.745 58.443 1.00 13.89 382 ALA A C 1
ATOM 3011 O O . ALA A 1 382 ? 23.465 15.639 57.977 1.00 13.59 382 ALA A O 1
ATOM 3013 N N . HIS A 1 383 ? 21.887 14.016 57.703 1.00 12.93 383 HIS A N 1
ATOM 3014 C CA . HIS A 1 383 ? 21.746 14.150 56.245 1.00 12.94 383 HIS A CA 1
ATOM 3015 C C . HIS A 1 383 ? 23.097 14.033 55.541 1.00 13.01 383 HIS A C 1
ATOM 3016 O O . HIS A 1 383 ? 23.329 14.686 54.513 1.00 13.42 383 HIS A O 1
ATOM 3023 N N . GLY A 1 384 ? 23.973 13.204 56.110 1.00 12.53 384 GLY A N 1
ATOM 3024 C CA . GLY A 1 384 ? 25.395 13.209 55.784 1.00 11.60 384 GLY A CA 1
ATOM 3025 C C . GLY A 1 384 ? 25.902 11.891 55.245 1.00 10.83 384 GLY A C 1
ATOM 3026 O O . GLY A 1 384 ? 25.189 10.866 55.288 1.00 11.11 384 GLY A O 1
ATOM 3027 N N . VAL A 1 385 ? 27.125 11.937 54.709 1.00 10.44 385 VAL A N 1
ATOM 3028 C CA . VAL A 1 385 ? 27.830 10.758 54.189 1.00 10.98 385 VAL A CA 1
ATOM 3029 C C . VAL A 1 385 ? 29.248 10.676 54.732 1.00 11.41 385 VAL A C 1
ATOM 3030 O O . VAL A 1 385 ? 29.831 11.693 55.111 1.00 12.29 385 VAL A O 1
ATOM 3034 N N . ARG A 1 386 ? 29.784 9.458 54.780 1.00 11.81 386 ARG A N 1
ATOM 3035 C CA . ARG A 1 386 ? 31.233 9.262 54.761 1.00 12.10 386 ARG A CA 1
ATOM 3036 C C . ARG A 1 386 ? 31.526 8.457 53.497 1.00 11.96 386 ARG A C 1
ATOM 3037 O O . ARG A 1 386 ? 30.880 7.434 53.248 1.00 11.49 386 ARG A O 1
ATOM 3045 N N . LEU A 1 387 ? 32.480 8.945 52.711 1.00 11.57 387 LEU A N 1
ATOM 3046 C CA . LEU A 1 387 ? 32.833 8.369 51.421 1.00 11.15 387 LEU A CA 1
ATOM 3047 C C . LEU A 1 387 ? 34.216 7.743 51.553 1.00 11.71 387 LEU A C 1
ATOM 3048 O O . LEU A 1 387 ? 35.210 8.460 51.792 1.00 12.28 387 LEU A O 1
ATOM 3053 N N . LEU A 1 388 ? 34.277 6.422 51.389 1.00 10.80 388 LEU A N 1
ATOM 3054 C CA . LEU A 1 388 ? 35.482 5.660 51.690 1.00 11.70 388 LEU A CA 1
ATOM 3055 C C . LEU A 1 388 ? 35.977 4.925 50.472 1.00 12.48 388 LEU A C 1
ATOM 3056 O O . LEU A 1 388 ? 35.170 4.458 49.639 1.00 12.60 388 LEU A O 1
ATOM 3061 N N . LYS A 1 389 ? 37.301 4.808 50.376 1.00 12.86 389 LYS A N 1
ATOM 3062 C CA . LYS A 1 389 ? 37.917 3.892 49.425 1.00 13.54 389 LYS A CA 1
ATOM 3063 C C . LYS A 1 389 ? 38.729 2.824 50.154 1.00 13.59 389 LYS A C 1
ATOM 3064 O O . LYS A 1 389 ? 39.631 3.139 50.939 1.00 13.56 389 LYS A O 1
ATOM 3070 N N . PHE A 1 390 ? 38.389 1.566 49.883 1.00 14.00 390 PHE A N 1
ATOM 3071 C CA . PHE A 1 390 ? 39.126 0.412 50.400 1.00 14.19 390 PHE A CA 1
ATOM 3072 C C . PHE A 1 390 ? 40.214 0.099 49.395 1.00 14.75 390 PHE A C 1
ATOM 3073 O O . PHE A 1 390 ? 39.922 -0.082 48.207 1.00 14.41 390 PHE A O 1
ATOM 3081 N N . MET A 1 391 ? 41.462 0.048 49.863 1.00 15.54 391 MET A N 1
ATOM 3082 C CA . MET A 1 391 ? 42.619 -0.039 48.964 1.00 16.65 391 MET A CA 1
ATOM 3083 C C . MET A 1 391 ? 42.902 -1.464 48.491 1.00 17.49 391 MET A C 1
ATOM 3084 O O . MET A 1 391 ? 43.774 -1.701 47.660 1.00 17.36 391 MET A O 1
ATOM 3089 N N . ASP A 1 392 ? 42.123 -2.406 49.014 1.00 17.81 392 ASP A N 1
ATOM 3090 C CA . ASP A 1 392 ? 42.177 -3.790 48.588 1.00 18.54 392 ASP A CA 1
ATOM 3091 C C . ASP A 1 392 ? 40.795 -4.401 48.833 1.00 18.19 392 ASP A C 1
ATOM 3092 O O . ASP A 1 392 ? 39.886 -3.739 49.358 1.00 17.74 392 ASP A O 1
ATOM 3097 N N . SER A 1 393 ? 40.647 -5.658 48.434 1.00 17.99 393 SER A N 1
ATOM 3098 C CA . SER A 1 393 ? 39.389 -6.385 48.528 1.00 18.15 393 SER A CA 1
ATOM 3099 C C . SER A 1 393 ? 39.508 -7.518 49.543 1.00 18.15 393 SER A C 1
ATOM 3100 O O . SER A 1 393 ? 40.577 -8.111 49.697 1.00 18.27 393 SER A O 1
ATOM 3103 N N . ALA A 1 394 ? 38.408 -7.829 50.220 1.00 18.10 394 ALA A N 1
ATOM 3104 C CA . ALA A 1 394 ? 38.344 -9.024 51.078 1.00 18.23 394 ALA A CA 1
ATOM 3105 C C . ALA A 1 394 ? 37.911 -10.293 50.332 1.00 18.75 394 ALA A C 1
ATOM 3106 O O . ALA A 1 394 ? 37.791 -11.353 50.938 1.00 18.24 394 ALA A O 1
ATOM 3108 N N . THR A 1 395 ? 37.694 -10.194 49.024 1.00 20.29 395 THR A N 1
ATOM 3109 C CA . THR A 1 395 ? 37.166 -11.322 48.251 1.00 22.54 395 THR A CA 1
ATOM 3110 C C . THR A 1 395 ? 38.231 -12.430 48.136 1.00 24.68 395 THR A C 1
ATOM 3111 O O . THR A 1 395 ? 39.394 -12.141 47.855 1.00 24.18 395 THR A O 1
ATOM 3115 N N . SER A 1 396 ? 37.820 -13.671 48.401 1.00 27.10 396 SER A N 1
ATOM 3116 C CA . SER A 1 396 ? 38.671 -14.852 48.264 1.00 30.38 396 SER A CA 1
ATOM 3117 C C . SER A 1 396 ? 38.463 -15.480 46.891 1.00 32.34 396 SER A C 1
ATOM 3118 O O . SER A 1 396 ? 37.329 -15.584 46.405 1.00 33.13 396 SER A O 1
ATOM 3121 N N . SER A 1 397 ? 39.552 -15.928 46.272 1.00 35.04 397 SER A N 1
ATOM 3122 C CA . SER A 1 397 ? 39.468 -16.739 45.043 1.00 36.78 397 SER A CA 1
ATOM 3123 C C . SER A 1 397 ? 38.529 -17.949 45.180 1.00 37.52 397 SER A C 1
ATOM 3124 O O . SER A 1 397 ? 38.401 -18.589 46.238 1.00 38.07 397 SER A O 1
#

Solvent-accessible surface area: 15520 Å² total; per-residue (Å²): 22,164,56,56,34,12,92,38,3,7,5,0,0,2,0,92,60,99,28,12,61,120,0,43,22,99,57,0,18,64,0,0,104,17,1,23,99,40,24,0,55,123,30,28,1,39,16,0,2,0,7,5,2,3,11,60,115,105,42,53,127,79,115,37,7,70,9,36,78,120,52,3,95,116,30,2,93,41,0,0,64,37,0,64,131,42,52,4,86,0,0,0,3,2,0,0,0,61,64,0,57,44,41,49,40,4,0,28,64,79,19,73,56,4,0,154,9,4,20,149,17,7,0,10,5,0,31,0,8,4,23,116,18,108,65,68,24,58,63,77,132,84,0,57,69,7,0,64,41,0,11,61,0,7,115,134,43,66,78,91,8,1,6,4,0,4,0,56,5,33,30,9,0,22,93,20,0,38,111,22,0,0,0,1,10,5,3,0,50,13,42,34,38,5,69,115,114,18,122,30,8,69,23,95,69,107,108,22,143,115,8,26,89,112,0,4,0,19,25,0,0,66,4,2,35,35,5,6,121,82,3,149,47,2,4,0,3,13,0,9,24,0,13,1,45,64,62,50,12,86,47,49,19,12,23,0,0,0,1,0,0,0,0,3,1,0,1,0,12,0,0,3,36,4,72,115,24,79,122,72,9,85,91,0,0,39,12,147,46,0,10,58,5,0,52,15,77,52,52,38,11,1,55,94,30,31,69,117,72,89,46,10,0,0,4,3,80,12,26,138,98,13,9,1,0,0,0,0,3,17,10,123,82,74,30,142,1,55,0,49,0,58,36,5,7,48,160,63,80,115,68,20,46,32,76,85,69,3,63,0,64,1,4,26,113,81,104,52,43,31,96,55,47,66,93,1,65,24,81,0,43,33,25,0,2,30,1,0,55,0,81,67,7,0,48,40,172

Sequence (397 aa):
ANNGLAITPQMGWNTWNKYGCNVDEQLILDAAKAIASSGLKDLGYNYVIIDDCWQKNERESSKTLLADPTKFPRGIKPLVDDIHNLGLKAGIYSSAGTLTCGGHIASLGYEDIDAKTWAKWGIDYLKYDNCYNQGQSGTPKLSYDRYKAMGNALNKTGRPMLYSLCNWGEDGPWNFASTISNSWRISGDVYDNFNRPDPACPCTTYDCVLAGFRCSVMNIINKAVAVSQKARSGGWNDLDMLEVGNGGMNQEEYRVHYTIWAALKSPLILGNDVTNITNTTKEIIMNKEVIAVNQDSSFSPANRIWVKGDQQLFSGNLANNTQVVILLNAGDSAAKMTATWDDIWVYNLPNVDSSRSIEVRDLWKQKSLGNFSNHITLDVPAHGVRLLKFMDSATSS

Nearest PDB structures (foldseek):
  3a5v-assembly1_A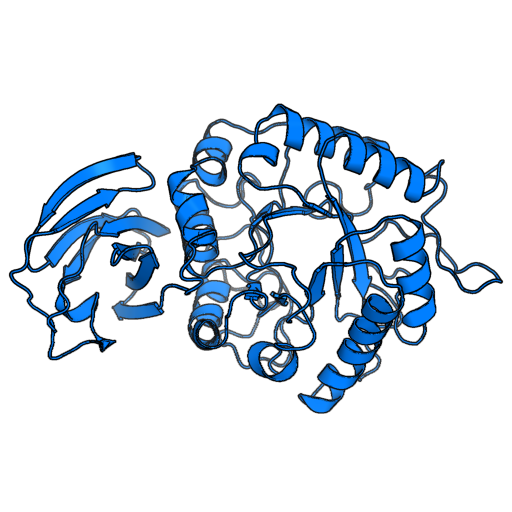  TM=1.003E+00  e=5.403E-97  Umbelopsis vinacea
  6f4c-assembly1_B  TM=9.809E-01  e=2.374E-50  Nicotiana benthamiana
  1uas-assembly1_A  TM=9.781E-01  e=7.165E-50  Oryza sativa
  3lx9-assembly1_B  TM=8.979E-01  e=3.957E-41  Homo sapiens
  3tv8-assembly1_B  TM=8.922E-01  e=7.310E-41  Homo sapiens

Secondary structure (DSSP, 8-state):
--SS--SS--EEEESHHHHGGG--HHHHHHHHHHHHHHTHHHHT--EEE--SS-B-SS--TTS--PBPTTT-TT-HHHHHHHHHHTT-EEEEEEESSSB-TTS-B--TT-HHHHHHHHHHHT--EEEEE-TT-TT--SSHHHHHHHHHHHHHHHHHT-S--EEEE-STTTT-HHHHSTTT-SEEE-SSPB-S-SS---TTS---SS--S---S-B-HHHHHHHHHHHGGG-BTTBEEE---B-TTSSSS-HHHHHHHHHHHHHTT--EEE-S-SSS--HHHHHHH--HHHHHHHT-TT--PPEEEEEETTEEEEEEEETTTEEEEEEEE-SSS-EEEEEEHHHHTGGGTTSB-TT--EEEEETTTTEEEEEE-SEEEEEE-TTEEEEEEESS--B--

B-factor: mean 19.06, std 10.83, range [5.2, 70.88]